Protein AF-M5CCC4-F1 (afdb_monomer)

Mean predicted aligned error: 10.42 Å

Radius of gyration: 25.67 Å; Cα contacts (8 Å, |Δi|>4): 1113; chains: 1; bounding box: 79×63×72 Å

pLDDT: mean 82.7, std 21.83, range [24.52, 98.81]

Sequence (576 aa):
MSAKEIRNKIFSQASGAAEGGNPSATDQGLTIDIPKPVSAPVAPVPLPKTNKPKVEDEAEPEVQADSRSYRQKLLDALGTSYTSVENYRLEQDGRKERHWKRWGPYLAERQWATVREDYSANGDAWANFPHSAARSRAYRWGEDGLGGISDNHQRLCFALALWNGEDPFLKERLFGVTGPEGNHGEDCKELYYYLDSTPTHSYMKFLYKYPQRRFPYEELVRESVSRGRDVPEFEIHHTKALEDDRYWDVFIEYAKDADEPEAMSIRITAYNRGPEPADLHIIPQLWFPNTWSWTLDPPPRPELKLVAPGTVKVTHKDLSTSPFMYCMPSPPPVGPIAEEEAVEVEGNDVSPTMLFTENDTNYERLYNGKNPSPYVKDAFHDHIVPEHRPLIDDDTGTEKRETEILEEKGKSEEEIRKSPVTPTVRAPPRPWDETKGDRSFINPKNEGTKCGAQYIFKAVPPRGGCAVVRLKLTPHTPNEDLAISDEELFDDTVDERRQDADEFYARLSSGSGGVTDDLRAIMRQALAGMMWSKQFYKFIHKEWIEGDPAQPPPPPERKWIRNREWRHLHIADVLS

InterPro domains:
  IPR004888 Glycoside hydrolase family 63 [PTHR10412] (80-572)

Secondary structure (DSSP, 8-state):
--HHHHHHHHH--S-------------------PPPPPSS-SPPPPPP-------------------S-HHHHHHHHHGGG---HHHHHHHHHHHTSS-GGGEES-SBS--TT-GGG---SS--HHHHS-HHHHTTS--SS--B-EEEEEETT-SSEEEEEEE-SSSSS-B-S--EE-TTTSTTSSEE-S-EEEEEE-TTSSEEEEEEEEESSPP-HHHHHHHHHT--TTS----GGGSGGGGGG-EEEEEEEEEE-SS-TT-EEEEEEEEE-SSS-EEEEEEEEEEPPP-SSS-SSPPPPPEEEEEETTEEEEE-TTSSS--EEEEPPBPPPEEEEETTEEEE-----BPPEEEEE-----HHHHHS---SSSS-TTHHHHHH-GGGS--B-TTT-PBPPHHHHHHHHT--HHHHTT-TTS-SSPPP-PPEETTTTEE-SS-TTSEESEEEEEEEEEEEPTTTEEEEEEEEEESS-TTT-GGGT-HHHHHHHHHHHHHHHHHHHHHHHHSSTT--HHHHHHHHHHHHHHHHT-EEEEEEHHHHHH--TTSPPPPTTGGGSTTTT-TT-EEEEEE-

Nearest PDB structures (foldseek):
  1h54-assembly1_B  TM=4.012E-01  e=2.273E-03  Levilactobacillus brevis
  1h54-assembly1_A  TM=3.232E-01  e=2.850E-03  Levilactobacillus brevis
  6gh3-assembly1_B  TM=3.607E-01  e=4.797E-02  Paenibacillus sp. YM1
  6gie-assembly1_A  TM=1.874E-01  e=1.269E+00  Acinetobacter baumannii

Foldseek 3Di:
DDPVVVVCVVDDDDDDDDDDDDDDDDDDPDDPPDPDPDPDPDPPDPADDAPDDDDDDPDDDDPPPPPDDLQVVQCVVCPPNDDQLLVVVVVCCVVVVAVLQQKALQAALDDQLDQQQDQDLASRSRPNGDPLQLLFAFDDWAHHFASKMATFLRQKIKHKWKDQLAELFIRTHWDWHAQQQAQNGTGTQFDKFFQFARPSRQKGKIKGKAFNHYQPRQCQSVVRNPDHNVDDHDHPVVDPRCPQNRTKTWMWMWHAFSPHSQKIKIKIKIWAAHPFFGKMKMKIKMFGRDQQLFAPPGDDAWKWFDPDFQKTWTGDPPDPFGKIKRFDFWHAWWADDDPPDIRDDPDHTQGWDKFAAACHRPCCLPPVDDDPDLGHSNLVRLVPRVVLAFDADPVPRDGDDPVVVCVVVVDDPVVVVPRPNPSPDRRDPADDDPVVRGHRSGDPNRMYRMMITIGIHGRQGYNTIMIMIMMMIHSDDCVRPVLSPDVVVSVVSSVSSVVSRVRVLCVVCVVPPPDDVVNSSVVRSVVSVVSSPWHFGFHDPCCSQQDRPSDDGRNPSSCPYPPVVVNGDGGSGTDD

Organism: Thanatephorus cucumeris (strain AG1-IB / isolate 7/3/14) (NCBI:txid1108050)

Solvent-accessible surface area (backbone atoms only — not comparable to full-atom values): 32409 Å² total; per-residue (Å²): 134,54,74,70,55,55,54,48,75,77,69,74,78,92,85,82,91,86,84,91,84,84,93,78,96,69,93,74,78,92,76,76,82,70,78,74,79,72,75,77,73,76,74,78,76,78,76,76,67,61,93,72,76,85,76,78,83,76,87,72,82,84,74,82,69,76,84,64,51,68,60,52,55,44,32,75,74,42,55,91,77,47,76,45,56,58,58,52,48,50,52,31,33,73,70,64,78,42,63,30,68,38,38,37,34,31,32,30,45,61,58,59,38,31,75,84,57,40,69,39,59,83,61,48,17,50,75,58,30,34,72,85,46,53,57,33,44,52,49,89,46,51,61,57,14,29,90,17,31,17,38,54,80,50,63,47,36,39,25,41,26,37,40,43,87,53,48,99,51,62,49,34,50,64,57,61,36,48,53,92,36,25,50,93,24,66,46,71,53,69,58,66,44,50,60,36,35,41,99,43,44,42,22,32,30,37,36,38,57,44,45,53,45,45,72,61,64,70,55,46,47,54,56,17,58,71,43,51,83,89,52,83,83,61,48,49,88,79,47,77,34,57,51,81,47,25,25,27,51,33,34,41,35,40,15,28,46,94,86,44,60,73,27,36,42,36,42,38,40,39,27,30,47,14,85,54,58,44,51,40,35,46,30,47,33,42,32,38,61,51,71,44,74,38,40,82,75,51,59,87,78,54,42,39,32,63,78,48,90,48,28,31,41,40,44,46,96,88,51,99,57,64,30,32,39,39,45,46,67,15,30,42,39,28,31,40,73,58,92,94,45,65,47,70,49,94,67,67,62,40,57,47,50,79,44,20,19,26,40,36,48,36,29,47,74,75,68,74,49,76,53,97,48,88,29,22,44,39,24,64,40,39,55,70,36,71,88,31,43,71,59,62,36,89,92,73,74,42,75,61,57,71,69,66,55,33,66,77,65,75,57,60,74,71,62,60,78,68,48,95,77,67,74,95,56,59,52,73,91,43,56,76,33,87,90,76,77,46,60,48,41,45,34,92,83,41,42,30,33,23,38,33,39,40,30,73,46,73,56,30,29,31,66,44,2,36,41,55,47,48,34,37,39,22,69,65,50,64,92,78,37,55,52,73,78,33,69,64,58,34,51,49,44,42,54,50,24,49,49,36,43,52,50,46,56,49,56,71,55,64,79,49,85,86,70,49,70,71,57,51,50,53,51,45,26,54,50,7,39,57,50,54,60,21,29,44,44,40,46,47,42,53,52,70,72,68,35,44,77,52,48,81,75,58,44,89,45,41,76,72,38,78,73,64,82,46,70,83,44,72,43,74,42,68,45,115

Structure (mmCIF, N/CA/C/O backbone):
data_AF-M5CCC4-F1
#
_entry.id   AF-M5CCC4-F1
#
loop_
_atom_site.group_PDB
_atom_site.id
_atom_site.type_symbol
_atom_site.label_atom_id
_atom_site.label_alt_id
_atom_site.label_comp_id
_atom_site.label_asym_id
_atom_site.label_entity_id
_atom_site.label_seq_id
_atom_site.pdbx_PDB_ins_code
_atom_site.Cartn_x
_atom_site.Cartn_y
_atom_site.Cartn_z
_atom_site.occupancy
_atom_site.B_iso_or_equiv
_atom_site.auth_seq_id
_atom_site.auth_comp_id
_atom_site.auth_asym_id
_atom_site.auth_atom_id
_atom_site.pdbx_PDB_model_num
ATOM 1 N N . MET A 1 1 ? -17.781 -21.908 -22.233 1.00 45.72 1 MET A N 1
ATOM 2 C CA . MET A 1 1 ? -18.584 -22.268 -21.047 1.00 45.72 1 MET A CA 1
ATOM 3 C C . MET A 1 1 ? -19.625 -21.185 -20.825 1.00 45.72 1 MET A C 1
ATOM 5 O O . MET A 1 1 ? -19.358 -20.032 -21.140 1.00 45.72 1 MET A O 1
ATOM 9 N N . SER A 1 2 ? -20.811 -21.553 -20.357 1.00 33.50 2 SER A N 1
ATOM 10 C CA . SER A 1 2 ? -21.894 -20.644 -19.978 1.00 33.50 2 SER A CA 1
ATOM 11 C C . SER A 1 2 ? -21.617 -20.012 -18.611 1.00 33.50 2 SER A C 1
ATOM 13 O O . SER A 1 2 ? -21.043 -20.655 -17.733 1.00 33.50 2 SER A O 1
ATOM 15 N N . ALA A 1 3 ? -22.114 -18.794 -18.373 1.00 33.09 3 ALA A N 1
ATOM 16 C CA . ALA A 1 3 ? -22.066 -18.154 -17.053 1.00 33.09 3 ALA A CA 1
ATOM 17 C C . ALA A 1 3 ? -22.693 -19.025 -15.939 1.00 33.09 3 ALA A C 1
ATOM 19 O O . ALA A 1 3 ? -22.289 -18.951 -14.778 1.00 33.09 3 ALA A O 1
ATOM 20 N N . LYS A 1 4 ? -23.634 -19.914 -16.295 1.00 30.81 4 LYS A N 1
ATOM 21 C CA . LYS A 1 4 ? -24.244 -20.884 -15.372 1.00 30.81 4 LYS A CA 1
ATOM 22 C C . LYS A 1 4 ? -23.271 -21.993 -14.936 1.00 30.81 4 LYS A C 1
ATOM 24 O O . LYS A 1 4 ? -23.366 -22.476 -13.815 1.00 30.81 4 LYS A O 1
ATOM 29 N N . GLU A 1 5 ? -22.313 -22.360 -15.788 1.00 35.09 5 GLU A N 1
ATOM 30 C CA . GLU A 1 5 ? -21.256 -23.334 -15.470 1.00 35.09 5 GLU A CA 1
ATOM 31 C C . GLU A 1 5 ? -20.186 -22.701 -14.568 1.00 35.09 5 GLU A C 1
ATOM 33 O O . GLU A 1 5 ? -19.764 -23.321 -13.595 1.00 35.09 5 GLU A O 1
ATOM 38 N N . ILE A 1 6 ? -19.823 -21.438 -14.835 1.00 40.62 6 ILE A N 1
ATOM 39 C CA . ILE A 1 6 ? -18.903 -20.645 -13.998 1.00 40.62 6 ILE A CA 1
ATOM 40 C C . ILE A 1 6 ? -19.472 -20.503 -12.579 1.00 40.62 6 ILE A C 1
ATOM 42 O O . ILE A 1 6 ? -18.803 -20.856 -11.609 1.00 40.62 6 ILE A O 1
ATOM 46 N N . ARG A 1 7 ? -20.739 -20.081 -12.450 1.00 34.78 7 ARG A N 1
ATOM 47 C CA . ARG A 1 7 ? -21.428 -19.970 -11.153 1.00 34.78 7 ARG A CA 1
ATOM 48 C C . ARG A 1 7 ? -21.441 -21.293 -10.382 1.00 34.78 7 ARG A C 1
ATOM 50 O O . ARG A 1 7 ? -21.191 -21.288 -9.180 1.00 34.78 7 ARG A O 1
ATOM 57 N N . ASN A 1 8 ? -21.715 -22.414 -11.049 1.00 36.81 8 ASN A N 1
ATOM 58 C CA . ASN A 1 8 ? -21.735 -23.718 -10.386 1.00 36.81 8 ASN A CA 1
ATOM 59 C C . ASN A 1 8 ? -20.338 -24.130 -9.890 1.00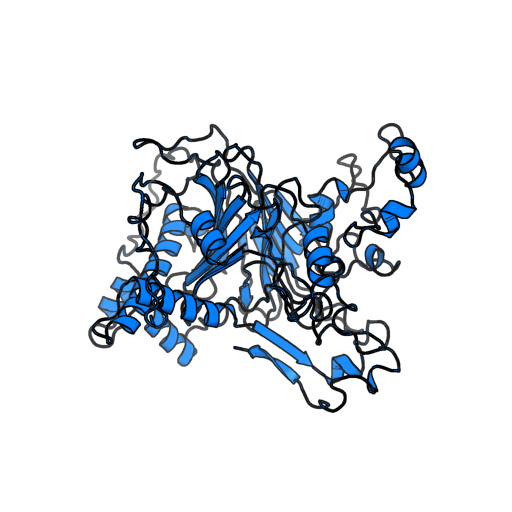 36.81 8 ASN A C 1
ATOM 61 O O . ASN A 1 8 ? -20.233 -24.641 -8.780 1.00 36.81 8 ASN A O 1
ATOM 65 N N . LYS A 1 9 ? -19.273 -23.841 -10.653 1.00 41.69 9 LYS A N 1
ATOM 66 C CA . LYS A 1 9 ? -17.882 -24.120 -10.250 1.00 41.69 9 LYS A CA 1
ATOM 67 C C . LYS A 1 9 ? -17.441 -23.379 -8.980 1.00 41.69 9 LYS A C 1
ATOM 69 O O . LYS A 1 9 ? -16.581 -23.888 -8.274 1.00 41.69 9 LYS A O 1
ATOM 74 N N . ILE A 1 10 ? -18.007 -22.202 -8.702 1.00 40.59 10 ILE A N 1
ATOM 75 C CA . ILE A 1 10 ? -17.626 -21.352 -7.557 1.00 40.59 10 ILE A CA 1
ATOM 76 C C . ILE A 1 10 ? -18.374 -21.742 -6.264 1.00 40.59 10 ILE A C 1
ATOM 78 O O . ILE A 1 10 ? -17.899 -21.440 -5.174 1.00 40.59 10 ILE A O 1
ATOM 82 N N . PHE A 1 11 ? -19.528 -22.421 -6.353 1.00 40.38 11 PHE A N 1
ATOM 83 C CA . PHE A 1 11 ? -20.455 -22.570 -5.215 1.00 40.38 11 PHE A CA 1
ATOM 84 C C . PHE A 1 11 ? -20.972 -23.998 -4.930 1.00 40.38 11 PHE A C 1
ATOM 86 O O . PHE A 1 11 ? -21.900 -24.147 -4.135 1.00 40.38 11 PHE A O 1
ATOM 93 N N . SER A 1 12 ? -20.430 -25.061 -5.541 1.00 31.94 12 SER A N 1
ATOM 94 C CA . SER A 1 12 ? -20.968 -26.425 -5.359 1.00 31.94 12 SER A CA 1
ATOM 95 C C . SER A 1 12 ? -20.200 -27.311 -4.362 1.00 31.94 12 SER A C 1
ATOM 97 O O . SER A 1 12 ? -19.210 -27.945 -4.727 1.00 31.94 12 SER A O 1
ATOM 99 N N . GLN A 1 13 ? -20.765 -27.505 -3.167 1.00 29.27 13 GLN A N 1
ATOM 100 C CA . GLN A 1 13 ? -20.741 -28.802 -2.473 1.00 29.27 13 GLN A CA 1
ATOM 101 C C . GLN A 1 13 ? -22.123 -29.121 -1.867 1.00 29.27 13 GLN A C 1
ATOM 103 O O . GLN A 1 13 ? -22.907 -28.223 -1.579 1.00 29.27 13 GLN A O 1
ATOM 108 N N . ALA A 1 14 ? -22.398 -30.418 -1.684 1.00 30.55 14 ALA A N 1
ATOM 109 C CA . ALA A 1 14 ? -23.524 -30.996 -0.935 1.00 30.55 14 ALA A CA 1
ATOM 110 C C . ALA A 1 14 ? -24.977 -30.679 -1.388 1.00 30.55 14 ALA A C 1
ATOM 112 O O . ALA A 1 14 ? -25.720 -29.953 -0.733 1.00 30.55 14 ALA A O 1
ATOM 113 N N . SER A 1 15 ? -25.458 -31.373 -2.425 1.00 28.48 15 SER A N 1
ATOM 114 C CA . SER A 1 15 ? -26.795 -32.019 -2.426 1.00 28.48 15 SER A CA 1
ATOM 115 C C . SER A 1 15 ? -26.917 -33.022 -3.587 1.00 28.48 15 SER A C 1
ATOM 117 O O . SER A 1 15 ? -26.158 -32.947 -4.552 1.00 28.48 15 SER A O 1
ATOM 119 N N . GLY A 1 16 ? -27.798 -34.023 -3.460 1.00 26.38 16 GLY A N 1
ATOM 120 C CA . GLY A 1 16 ? -27.824 -35.204 -4.335 1.00 26.38 16 GLY A CA 1
ATOM 121 C C . GLY A 1 16 ? -29.080 -35.367 -5.204 1.00 26.38 16 GLY A C 1
ATOM 122 O O . GLY A 1 16 ? -30.172 -34.986 -4.804 1.00 26.38 16 GLY A O 1
ATOM 123 N N . ALA A 1 17 ? -28.868 -35.983 -6.372 1.00 28.44 17 ALA A N 1
ATOM 124 C CA . ALA A 1 17 ? -29.788 -36.730 -7.245 1.00 28.44 17 ALA A CA 1
ATOM 125 C C . ALA A 1 17 ? -31.311 -36.429 -7.246 1.00 28.44 17 ALA A C 1
ATOM 127 O O . ALA A 1 17 ? -32.045 -36.855 -6.357 1.00 28.44 17 ALA A O 1
ATOM 128 N N . ALA A 1 18 ? -31.799 -35.911 -8.382 1.00 27.50 18 ALA A N 1
ATOM 129 C CA . ALA A 1 18 ? -33.103 -36.251 -8.974 1.00 27.50 18 ALA A CA 1
ATOM 130 C C . ALA A 1 18 ? -33.078 -35.989 -10.500 1.00 27.50 18 ALA A C 1
ATOM 132 O O . ALA A 1 18 ? -32.354 -35.104 -10.955 1.00 27.50 18 ALA A O 1
ATOM 133 N N . GLU A 1 19 ? -33.854 -36.740 -11.290 1.00 27.03 19 GLU A N 1
ATOM 134 C CA . GLU A 1 19 ? -33.935 -36.607 -12.758 1.00 27.03 19 GLU A CA 1
ATOM 135 C C . GLU A 1 19 ? -35.259 -35.976 -13.236 1.00 27.03 19 GLU A C 1
ATOM 137 O O . GLU A 1 19 ? -36.308 -36.185 -12.631 1.00 27.03 19 GLU A O 1
ATOM 142 N N . GLY A 1 20 ? -35.224 -35.332 -14.414 1.00 25.98 20 GLY A N 1
ATOM 143 C CA . GLY A 1 20 ? -36.376 -35.240 -15.327 1.00 25.98 20 GLY A CA 1
ATOM 144 C C . GLY A 1 20 ? -37.153 -33.912 -15.379 1.00 25.98 20 GLY A C 1
ATOM 145 O O . GLY A 1 20 ? -37.592 -33.381 -14.365 1.00 25.98 20 GLY A O 1
ATOM 146 N N . GLY A 1 21 ? -37.404 -33.414 -16.599 1.00 24.52 21 GLY A N 1
ATOM 147 C CA . GLY A 1 21 ? -38.331 -32.300 -16.866 1.00 24.52 21 GLY A CA 1
ATOM 148 C C . GLY A 1 21 ? -38.047 -31.551 -18.177 1.00 24.52 21 GLY A C 1
ATOM 149 O O . GLY A 1 21 ? -36.939 -31.066 -18.384 1.00 24.52 21 GLY A O 1
ATOM 150 N N . ASN A 1 22 ? -39.043 -31.440 -19.065 1.00 26.73 22 ASN A N 1
ATOM 151 C CA . ASN A 1 22 ? -38.939 -30.667 -20.316 1.00 26.73 22 ASN A CA 1
ATOM 152 C C . ASN A 1 22 ? -39.128 -29.150 -20.082 1.00 26.73 22 ASN A C 1
ATOM 154 O O . ASN A 1 22 ? -39.867 -28.768 -19.174 1.00 26.73 22 ASN A O 1
ATOM 158 N N . PRO A 1 23 ? -38.542 -28.277 -20.925 1.00 30.55 23 PRO A N 1
ATOM 159 C CA . PRO A 1 23 ? -38.697 -26.830 -20.805 1.00 30.55 23 PRO A CA 1
ATOM 160 C C . PRO A 1 23 ? -40.019 -26.323 -21.407 1.00 30.55 23 PRO A C 1
ATOM 162 O O . PRO A 1 23 ? -40.357 -26.639 -22.547 1.00 30.55 23 PRO A O 1
ATOM 165 N N . SER A 1 24 ? -40.716 -25.445 -20.683 1.00 27.78 24 SER A N 1
ATOM 166 C CA . SER A 1 24 ? -41.757 -24.564 -21.230 1.00 27.78 24 SER A CA 1
ATOM 167 C C . SER A 1 24 ? -41.263 -23.118 -21.221 1.00 27.78 24 SER A C 1
ATOM 169 O O . SER A 1 24 ? -40.874 -22.610 -20.171 1.00 27.78 24 SER A O 1
ATOM 171 N N . ALA A 1 25 ? -41.285 -22.445 -22.371 1.00 38.84 25 ALA A N 1
ATOM 172 C CA . ALA A 1 25 ? -40.848 -21.057 -22.473 1.00 38.84 25 ALA A CA 1
ATOM 173 C C . ALA A 1 25 ? -41.934 -20.089 -21.972 1.00 38.84 25 ALA A C 1
ATOM 175 O O . ALA A 1 25 ? -42.932 -19.859 -22.654 1.00 38.84 25 ALA A O 1
ATOM 176 N N . THR A 1 26 ? -41.709 -19.489 -20.804 1.00 30.98 26 THR A N 1
ATOM 177 C CA . THR A 1 26 ? -42.433 -18.305 -20.316 1.00 30.98 26 THR A CA 1
ATOM 178 C C . THR A 1 26 ? -41.445 -17.326 -19.705 1.00 30.98 26 THR A C 1
ATOM 180 O O . THR A 1 26 ? -40.510 -17.740 -19.024 1.00 30.98 26 THR A O 1
ATOM 183 N N . ASP A 1 27 ? -41.671 -16.043 -19.969 1.00 39.44 27 ASP A N 1
ATOM 184 C CA . ASP A 1 27 ? -40.801 -14.932 -19.593 1.00 39.44 27 ASP A CA 1
ATOM 185 C C . ASP A 1 27 ? -40.527 -14.886 -18.076 1.00 39.44 27 ASP A C 1
ATOM 187 O O . ASP A 1 27 ? -41.453 -14.934 -17.262 1.00 39.44 27 ASP A O 1
ATOM 191 N N . GLN A 1 28 ? -39.250 -14.808 -17.700 1.00 30.41 28 GLN A N 1
ATOM 192 C CA . GLN A 1 28 ? -38.795 -14.631 -16.321 1.00 30.41 28 GLN A CA 1
ATOM 193 C C . GLN A 1 28 ? -37.829 -13.448 -16.286 1.00 30.41 28 GLN A C 1
ATOM 195 O O . GLN A 1 28 ? -36.690 -13.542 -16.746 1.00 30.41 28 GLN A O 1
ATOM 200 N N . GLY A 1 29 ? -38.295 -12.330 -15.720 1.00 30.00 29 GLY A N 1
ATOM 201 C CA . GLY A 1 29 ? -37.449 -11.174 -15.435 1.00 30.00 29 GLY A CA 1
ATOM 202 C C . GLY A 1 29 ? -36.281 -11.548 -14.517 1.00 30.00 29 GLY A C 1
ATOM 203 O O . GLY A 1 29 ? -36.364 -12.524 -13.778 1.00 30.00 29 GLY A O 1
ATOM 204 N N . LEU A 1 30 ? -35.197 -10.768 -14.578 1.00 27.64 30 LEU A N 1
ATOM 205 C CA . LEU A 1 30 ? -33.880 -11.063 -13.992 1.00 27.64 30 LEU A CA 1
ATOM 206 C C . LEU A 1 30 ? -33.884 -11.269 -12.458 1.00 27.64 30 LEU A C 1
ATOM 208 O O . LEU A 1 30 ? -33.430 -10.414 -11.697 1.00 27.64 30 LEU A O 1
ATOM 212 N N . THR A 1 31 ? -34.334 -12.434 -11.993 1.00 26.39 31 THR A N 1
ATOM 213 C CA . THR A 1 31 ? -34.150 -12.903 -10.616 1.00 26.39 31 THR A CA 1
ATOM 214 C C . THR A 1 31 ? -32.709 -13.347 -10.416 1.00 26.39 31 THR A C 1
ATOM 216 O O . THR A 1 31 ? -32.328 -14.477 -10.725 1.00 26.39 31 THR A O 1
ATOM 219 N N . ILE A 1 32 ? -31.898 -12.438 -9.878 1.00 30.06 32 ILE A N 1
ATOM 220 C CA . ILE A 1 32 ? -30.585 -12.771 -9.334 1.00 30.06 32 ILE A CA 1
ATOM 221 C C . ILE A 1 32 ? -30.818 -13.559 -8.041 1.00 30.06 32 ILE A C 1
ATOM 223 O O . ILE A 1 32 ? -30.995 -12.973 -6.976 1.00 30.06 32 ILE A O 1
ATOM 227 N N . ASP A 1 33 ? -30.810 -14.891 -8.131 1.00 27.03 33 ASP A N 1
ATOM 228 C CA . ASP A 1 33 ? -30.639 -15.753 -6.958 1.00 27.03 33 ASP A CA 1
ATOM 229 C C . ASP A 1 33 ? -29.276 -15.430 -6.335 1.00 27.03 33 ASP A C 1
ATOM 231 O O . ASP A 1 33 ? -28.245 -15.943 -6.779 1.00 27.03 33 ASP A O 1
ATOM 235 N N . ILE A 1 34 ? -29.244 -14.565 -5.327 1.00 33.59 34 ILE A N 1
ATOM 236 C CA . ILE A 1 34 ? -28.080 -14.418 -4.455 1.00 33.59 34 ILE A CA 1
ATOM 237 C C . ILE A 1 34 ? -28.033 -15.695 -3.601 1.00 33.59 34 ILE A C 1
ATOM 239 O O . ILE A 1 34 ? -29.058 -16.053 -3.013 1.00 33.59 34 ILE A O 1
AT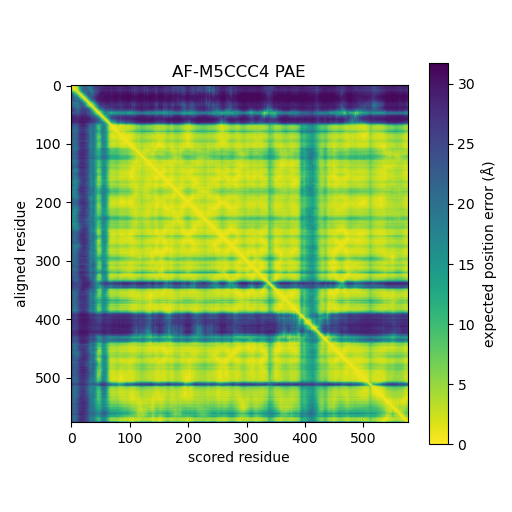OM 243 N N . PRO A 1 35 ? -26.907 -16.435 -3.543 1.00 30.81 35 PRO A N 1
ATOM 244 C CA . PRO A 1 35 ? -26.782 -17.536 -2.599 1.00 30.81 35 PRO A CA 1
ATOM 245 C C . PRO A 1 35 ? -27.061 -17.003 -1.194 1.00 30.81 35 PRO A C 1
ATOM 247 O O . PRO A 1 35 ? -26.432 -16.027 -0.787 1.00 30.81 35 PRO A O 1
ATOM 250 N N . LYS A 1 36 ? -27.989 -17.631 -0.458 1.00 27.52 36 LYS A N 1
ATOM 251 C CA . LYS A 1 36 ? -28.157 -17.332 0.971 1.00 27.52 36 LYS A CA 1
ATOM 252 C C . LYS A 1 36 ? -26.778 -17.401 1.631 1.00 27.52 36 LYS A C 1
ATOM 254 O O . LYS A 1 36 ? -26.034 -18.326 1.282 1.00 27.52 36 LYS A O 1
ATOM 259 N N . PRO A 1 37 ? -26.435 -16.476 2.544 1.00 27.34 37 PRO A N 1
ATOM 260 C CA . PRO A 1 37 ? -25.126 -16.473 3.172 1.00 27.34 37 PRO A CA 1
ATOM 261 C C . PRO A 1 37 ? -24.851 -17.865 3.735 1.00 27.34 37 PRO A C 1
ATOM 263 O O . PRO A 1 37 ? -25.686 -18.433 4.448 1.00 27.34 37 PRO A O 1
ATOM 266 N N . VAL A 1 38 ? -23.700 -18.429 3.354 1.00 28.62 38 VAL A N 1
ATOM 267 C CA . VAL A 1 38 ? -23.205 -19.672 3.952 1.00 28.62 38 VAL A CA 1
ATOM 268 C C . VAL A 1 38 ? -23.232 -19.468 5.464 1.00 28.62 38 VAL A C 1
ATOM 270 O O . VAL A 1 38 ? -22.914 -18.374 5.936 1.00 28.62 38 VAL A O 1
ATOM 273 N N . SER A 1 39 ? -23.689 -20.491 6.192 1.00 27.22 39 SER A N 1
ATOM 274 C CA . SER A 1 39 ? -23.879 -20.461 7.647 1.00 27.22 39 SER A CA 1
ATOM 275 C C . SER A 1 39 ? -22.757 -19.693 8.338 1.00 27.22 39 SER A C 1
ATOM 277 O O . SER A 1 39 ? -21.598 -19.925 7.993 1.00 27.22 39 SER A O 1
ATOM 279 N N . ALA A 1 40 ? -23.140 -18.806 9.270 1.00 25.98 40 ALA A N 1
ATOM 280 C CA . ALA A 1 40 ? -22.284 -17.819 9.934 1.00 25.98 40 ALA A CA 1
ATOM 281 C C . ALA A 1 40 ? -20.837 -18.309 10.108 1.00 25.98 40 ALA A C 1
ATOM 283 O O . ALA A 1 40 ? -20.657 -19.458 10.525 1.00 25.98 40 ALA A O 1
ATOM 284 N N . PRO A 1 41 ? -19.833 -17.471 9.775 1.00 27.72 41 PRO A N 1
ATOM 285 C CA . PRO A 1 41 ? -18.450 -17.911 9.644 1.00 27.72 41 PRO A CA 1
ATOM 286 C C . PRO A 1 41 ? -18.033 -18.729 10.861 1.00 27.72 41 PRO A C 1
ATOM 288 O O . PRO A 1 41 ? -18.290 -18.314 11.994 1.00 27.72 41 PRO A O 1
ATOM 291 N N . VAL A 1 42 ? -17.390 -19.877 10.602 1.00 30.34 42 VAL A N 1
ATOM 292 C CA . VAL A 1 42 ? -16.684 -20.653 11.632 1.00 30.34 42 VAL A CA 1
ATOM 293 C C . VAL A 1 42 ? -15.923 -19.652 12.488 1.00 30.34 42 VAL A C 1
ATOM 295 O O . VAL A 1 42 ? -15.228 -18.801 11.923 1.00 30.34 42 VAL A O 1
ATOM 298 N N . ALA A 1 43 ? -16.161 -19.697 13.805 1.00 28.28 43 ALA A N 1
ATOM 299 C CA . ALA A 1 43 ? -15.773 -18.631 14.723 1.00 28.28 43 ALA A CA 1
ATOM 300 C C . ALA A 1 43 ? -14.325 -18.203 14.440 1.00 28.28 43 ALA A C 1
ATOM 302 O O . ALA A 1 43 ? -13.478 -19.086 14.265 1.00 28.28 43 ALA A O 1
ATOM 303 N N . PRO A 1 44 ? -14.055 -16.887 14.302 1.00 38.09 44 PRO A N 1
ATOM 304 C CA .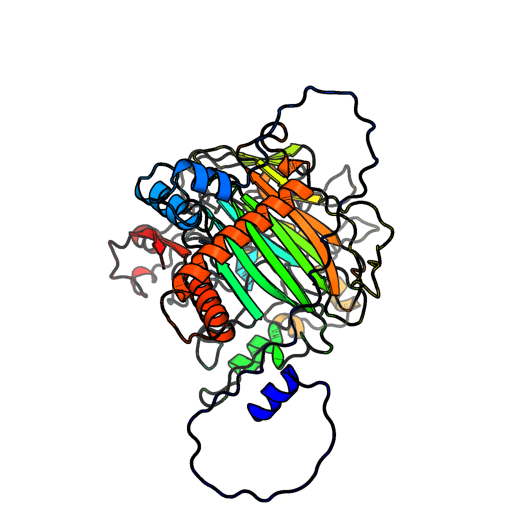 PRO A 1 44 ? -12.770 -16.410 13.811 1.00 38.09 44 PRO A CA 1
ATOM 305 C C . PRO A 1 44 ? -11.662 -17.029 14.653 1.00 38.09 44 PRO A C 1
ATOM 307 O O . PRO A 1 44 ? -11.693 -16.922 15.878 1.00 38.09 44 PRO A O 1
ATOM 310 N N . VAL A 1 45 ? -10.732 -17.715 13.981 1.00 49.22 45 VAL A N 1
ATOM 311 C CA . VAL A 1 45 ? -9.614 -18.398 14.639 1.00 49.22 45 VAL A CA 1
ATOM 312 C C . VAL A 1 45 ? -8.933 -17.377 15.553 1.00 49.22 45 VAL A C 1
ATOM 314 O O . VAL A 1 45 ? -8.536 -16.329 15.031 1.00 49.22 45 VAL A O 1
ATOM 317 N N . PRO A 1 46 ? -8.833 -17.621 16.879 1.00 51.56 46 PRO A N 1
ATOM 318 C CA . PRO A 1 46 ? -8.147 -16.712 17.779 1.00 51.56 46 PRO A CA 1
ATOM 319 C C . PRO A 1 46 ? -6.765 -16.431 17.213 1.00 51.56 46 PRO A C 1
ATOM 321 O O . PRO A 1 46 ? -6.028 -17.356 16.865 1.00 51.56 46 PRO A O 1
ATOM 324 N N . LEU A 1 47 ? -6.459 -15.148 17.036 1.00 66.94 47 LEU A N 1
ATOM 325 C CA . LEU A 1 47 ? -5.205 -14.753 16.420 1.00 66.94 47 LEU A CA 1
ATOM 326 C C . LEU A 1 47 ? -4.064 -15.286 17.296 1.00 66.94 47 LEU A C 1
ATOM 328 O O . LEU A 1 47 ? -4.117 -15.098 18.516 1.00 66.94 47 LEU A O 1
ATOM 332 N N . PRO A 1 48 ? -3.046 -15.943 16.715 1.00 64.38 48 PRO A N 1
ATOM 333 C CA . PRO A 1 48 ? -1.913 -16.416 17.492 1.00 64.38 48 PRO A CA 1
ATOM 334 C C . PRO A 1 48 ? -1.240 -15.256 18.247 1.00 64.38 48 PRO A C 1
ATOM 336 O O . PRO A 1 48 ? -1.279 -14.093 17.816 1.00 64.38 48 PRO A O 1
ATOM 339 N N . LYS A 1 49 ? -0.630 -15.590 19.385 1.00 70.12 49 LYS A N 1
ATOM 340 C CA . LYS A 1 49 ? 0.074 -14.675 20.298 1.00 70.12 49 LYS A CA 1
ATOM 341 C C . LYS A 1 49 ? 1.490 -15.193 20.545 1.00 70.12 49 LYS A C 1
ATOM 343 O O . LYS A 1 49 ? 1.708 -16.402 20.463 1.00 70.12 49 LYS A O 1
ATOM 348 N N . THR A 1 50 ? 2.446 -14.303 20.809 1.00 63.66 50 THR A N 1
ATOM 349 C CA . THR A 1 50 ? 3.839 -14.712 21.074 1.00 63.66 50 THR A CA 1
ATOM 350 C C . THR A 1 50 ? 3.970 -15.499 22.378 1.00 63.66 50 THR A C 1
ATOM 352 O O . THR A 1 50 ? 3.213 -15.298 23.334 1.00 63.66 50 THR A O 1
ATOM 355 N N . ASN A 1 51 ? 4.954 -16.400 22.440 1.00 50.38 51 ASN A N 1
ATOM 356 C CA . ASN A 1 51 ? 5.154 -17.300 23.582 1.00 50.38 51 ASN A CA 1
ATOM 357 C C . ASN A 1 51 ? 5.910 -16.604 24.736 1.00 50.38 51 ASN A C 1
ATOM 359 O O . ASN A 1 51 ? 7.028 -16.970 25.111 1.00 50.38 51 ASN A O 1
ATOM 363 N N . LYS A 1 52 ? 5.301 -15.556 25.308 1.00 42.03 52 LYS A N 1
ATOM 364 C CA . LYS A 1 52 ? 5.860 -14.816 26.449 1.00 42.03 52 LYS A CA 1
ATOM 365 C C . LYS A 1 52 ? 5.890 -15.701 27.707 1.00 42.03 52 LYS A C 1
ATOM 367 O O . LYS A 1 52 ? 4.835 -16.183 28.129 1.00 42.03 52 LYS A O 1
ATOM 372 N N . PRO A 1 53 ? 7.044 -15.875 28.381 1.00 30.97 53 PRO A N 1
ATOM 373 C CA . PRO A 1 53 ? 7.054 -16.454 29.719 1.00 30.97 53 PRO A CA 1
ATOM 374 C C . PRO A 1 53 ? 6.305 -15.523 30.678 1.00 30.97 53 PRO A C 1
ATOM 376 O O . PRO A 1 53 ? 6.415 -14.300 30.576 1.00 30.97 53 PRO A O 1
ATOM 379 N N . LYS A 1 54 ? 5.578 -16.092 31.647 1.00 30.20 54 LYS A N 1
ATOM 380 C CA . LYS A 1 54 ? 5.024 -15.306 32.754 1.00 30.20 54 LYS A CA 1
ATOM 381 C C . LYS A 1 54 ? 6.172 -14.694 33.554 1.00 30.20 54 LYS A C 1
ATOM 383 O O . LYS A 1 54 ? 6.875 -15.408 34.265 1.00 30.20 54 LYS A O 1
ATOM 388 N N . VAL A 1 55 ? 6.342 -13.383 33.430 1.00 31.88 55 VAL A N 1
ATOM 389 C CA . VAL A 1 55 ? 7.077 -12.588 34.412 1.00 31.88 55 VAL A CA 1
ATOM 390 C C . VAL A 1 55 ? 6.219 -12.573 35.677 1.00 31.88 55 VAL A C 1
ATOM 392 O O . VAL A 1 55 ? 5.026 -12.298 35.599 1.00 31.88 55 VAL A O 1
ATOM 395 N N . GLU A 1 56 ? 6.795 -12.941 36.820 1.00 35.31 56 GLU A N 1
ATOM 396 C CA . GLU A 1 56 ? 6.124 -12.783 38.113 1.00 35.31 56 GLU A CA 1
ATOM 397 C C . GLU A 1 56 ? 6.191 -11.300 38.508 1.00 35.31 56 GLU A C 1
ATOM 399 O O . GLU A 1 56 ? 7.266 -10.703 38.455 1.00 35.31 56 GLU A O 1
ATOM 404 N N . ASP A 1 57 ? 5.050 -10.697 38.854 1.00 37.28 57 ASP A N 1
ATOM 405 C CA . ASP A 1 57 ? 4.937 -9.247 39.042 1.00 37.28 57 ASP A CA 1
ATOM 406 C C . ASP A 1 57 ? 5.793 -8.724 40.214 1.00 37.28 57 ASP A C 1
ATOM 408 O O . ASP A 1 57 ? 5.460 -8.921 41.388 1.00 37.28 57 ASP A O 1
ATOM 412 N N . GLU A 1 58 ? 6.845 -7.952 39.915 1.00 37.97 58 GLU A N 1
ATOM 413 C CA . GLU A 1 58 ? 7.303 -6.917 40.847 1.00 37.97 58 GLU A CA 1
ATOM 414 C C . GLU A 1 58 ? 6.353 -5.717 40.723 1.00 37.97 58 GLU A C 1
ATOM 416 O O . GLU A 1 58 ? 6.176 -5.152 39.646 1.00 37.97 58 GLU A O 1
ATOM 421 N N . ALA A 1 59 ? 5.691 -5.362 41.827 1.00 42.66 59 ALA A N 1
ATOM 422 C CA . ALA A 1 59 ? 4.537 -4.466 41.814 1.00 42.66 59 ALA A CA 1
ATOM 423 C C . ALA A 1 59 ? 4.897 -2.991 41.534 1.00 42.66 59 ALA A C 1
ATOM 425 O O . ALA A 1 59 ? 5.082 -2.189 42.457 1.00 42.66 59 ALA A O 1
ATOM 426 N N . GLU A 1 60 ? 4.928 -2.617 40.255 1.00 39.41 60 GLU A N 1
ATOM 427 C CA . GLU A 1 60 ? 4.787 -1.224 39.822 1.00 39.41 60 GLU A CA 1
ATOM 428 C C . GLU A 1 60 ? 3.374 -0.684 40.153 1.00 39.41 60 GLU A C 1
ATOM 430 O O . GLU A 1 60 ? 2.419 -1.455 40.287 1.00 39.41 60 GLU A O 1
ATOM 435 N N . PRO A 1 61 ? 3.209 0.635 40.377 1.00 37.69 61 PRO A N 1
ATOM 436 C CA . PRO A 1 61 ? 1.967 1.177 40.924 1.00 37.69 61 PRO A CA 1
ATOM 437 C C . PRO A 1 61 ? 0.799 1.105 39.932 1.00 37.69 61 PRO A C 1
ATOM 439 O O . PRO A 1 61 ? 0.896 1.627 38.823 1.00 37.69 61 PRO A O 1
ATOM 442 N N . GLU A 1 62 ? -0.342 0.563 40.379 1.00 38.75 62 GLU A N 1
ATOM 443 C CA . GLU A 1 62 ? -1.607 0.563 39.630 1.00 38.75 62 GLU A CA 1
ATOM 444 C C . GLU A 1 62 ? -2.025 1.987 39.215 1.00 38.75 62 GLU A C 1
ATOM 446 O O . GLU A 1 62 ? -2.701 2.715 39.951 1.00 38.75 62 GLU A O 1
ATOM 451 N N . VAL A 1 63 ? -1.703 2.372 37.981 1.00 40.41 63 VAL A N 1
ATOM 452 C CA . VAL A 1 63 ? -2.472 3.396 37.280 1.00 40.41 63 VAL A CA 1
ATOM 453 C C . VAL A 1 63 ? -3.815 2.756 36.954 1.00 40.41 63 VAL A C 1
ATOM 455 O O . VAL A 1 63 ? -3.907 1.939 36.041 1.00 40.41 63 VAL A O 1
ATOM 458 N N . GLN A 1 64 ? -4.857 3.106 37.713 1.00 39.84 64 GLN A N 1
ATOM 459 C CA . GLN A 1 64 ? -6.225 2.650 37.456 1.00 39.84 64 GLN A CA 1
ATOM 460 C C . GLN A 1 64 ? -6.741 3.244 36.139 1.00 39.84 64 GLN A C 1
ATOM 462 O O . GLN A 1 64 ? -7.429 4.267 36.112 1.00 39.84 64 GLN A O 1
ATOM 467 N N . ALA A 1 65 ? -6.364 2.601 35.035 1.00 55.56 65 ALA A N 1
ATOM 468 C CA . ALA A 1 65 ? -6.840 2.913 33.705 1.00 55.56 65 ALA A CA 1
ATOM 469 C C . ALA A 1 65 ? -8.361 2.730 33.660 1.00 55.56 65 ALA A C 1
ATOM 471 O O . ALA A 1 65 ? -8.900 1.695 34.051 1.00 55.56 65 ALA A O 1
ATOM 472 N N . ASP A 1 66 ? -9.060 3.758 33.186 1.00 66.31 66 ASP A N 1
ATOM 473 C CA . ASP A 1 66 ? -10.510 3.738 33.033 1.00 66.31 66 ASP A CA 1
ATOM 474 C C . ASP A 1 66 ? -10.902 2.685 31.987 1.00 66.31 66 ASP A C 1
ATOM 476 O O . ASP A 1 66 ? -10.793 2.931 30.784 1.00 66.31 66 ASP A O 1
ATOM 480 N N . SER A 1 67 ? -11.350 1.516 32.449 1.00 73.00 67 SER A N 1
ATOM 481 C CA . SER A 1 67 ? -11.645 0.328 31.635 1.00 73.00 67 SER A CA 1
ATOM 482 C C . SER A 1 67 ? -12.895 0.450 30.754 1.00 73.00 67 SER A C 1
ATOM 484 O O . SER A 1 67 ? -13.246 -0.482 30.033 1.00 73.00 67 SER A O 1
ATOM 486 N N . ARG A 1 68 ? -13.574 1.604 30.764 1.00 83.62 68 ARG A N 1
ATOM 487 C CA . ARG A 1 68 ? -14.627 1.917 29.793 1.00 83.62 68 ARG A CA 1
ATOM 488 C C . ARG A 1 68 ? -14.035 2.037 28.385 1.00 83.62 68 ARG A C 1
ATOM 490 O O . ARG A 1 68 ? -13.076 2.782 28.174 1.00 83.62 68 ARG A O 1
ATOM 497 N N . SER A 1 69 ? -14.662 1.390 27.404 1.00 88.38 69 SER A N 1
ATOM 498 C CA . SER A 1 69 ? -14.356 1.592 25.980 1.00 88.38 69 SER A CA 1
ATOM 499 C C . SER A 1 69 ? -14.479 3.064 25.581 1.00 88.38 69 SER A C 1
ATOM 501 O O . SER A 1 69 ? -15.221 3.837 26.205 1.00 88.38 69 SER A O 1
ATOM 503 N N . TYR A 1 70 ? -13.793 3.479 24.513 1.00 91.00 70 TYR A N 1
ATOM 504 C CA . TYR A 1 70 ? -13.871 4.874 24.050 1.00 91.00 70 TYR A CA 1
ATOM 505 C C . TYR A 1 70 ? -15.308 5.283 23.684 1.00 91.00 70 TYR A C 1
ATOM 507 O O . TYR A 1 70 ? -15.761 6.385 23.998 1.00 91.00 70 TYR A O 1
ATOM 515 N N . ARG A 1 71 ? -16.068 4.334 23.129 1.00 92.88 71 ARG A N 1
ATOM 516 C CA . ARG A 1 71 ? -17.508 4.441 22.885 1.00 92.88 71 ARG A CA 1
ATOM 517 C C . ARG A 1 71 ? -18.305 4.762 24.153 1.00 92.88 71 ARG A C 1
ATOM 519 O O . ARG A 1 71 ? -19.126 5.674 24.126 1.00 92.88 71 ARG A O 1
ATOM 526 N N . GLN A 1 72 ? -18.050 4.073 25.269 1.00 92.44 72 GLN A N 1
ATOM 527 C CA . GLN A 1 72 ? -18.728 4.367 26.536 1.00 92.44 72 GLN A CA 1
ATOM 528 C C . GLN A 1 72 ? -18.313 5.736 27.099 1.00 92.44 72 GLN A C 1
ATOM 530 O O . GLN A 1 72 ? -19.170 6.497 27.540 1.00 92.44 72 GLN A O 1
ATOM 535 N N . LYS A 1 73 ? -17.026 6.097 27.010 1.00 93.75 73 LYS A N 1
ATOM 536 C CA . LYS A 1 73 ? -16.522 7.422 27.420 1.00 93.75 73 LYS A CA 1
ATOM 537 C C . LYS A 1 73 ? -17.202 8.566 26.650 1.00 93.75 73 LYS A C 1
ATOM 539 O O . LYS A 1 73 ? -17.555 9.575 27.257 1.00 93.75 73 LYS A O 1
ATOM 544 N N . LEU A 1 74 ? -17.446 8.404 25.344 1.00 94.31 74 LEU A N 1
ATOM 545 C CA . LEU A 1 74 ? -18.200 9.377 24.540 1.00 94.31 74 LEU A CA 1
ATOM 546 C C . LEU A 1 74 ? -19.701 9.394 24.859 1.00 94.31 74 LEU A C 1
ATOM 548 O O . LEU A 1 74 ? -20.277 10.479 24.949 1.00 94.31 74 LEU A O 1
ATOM 552 N N . LEU A 1 75 ? -20.329 8.232 25.069 1.00 93.94 75 LEU A N 1
ATOM 553 C CA . LEU A 1 75 ? -21.731 8.138 25.497 1.00 93.94 75 LEU A CA 1
ATOM 554 C C . LEU A 1 75 ? -21.964 8.870 26.828 1.00 93.94 75 LEU A C 1
ATOM 556 O O . LEU A 1 75 ? -22.908 9.652 26.935 1.00 93.94 75 LEU A O 1
ATOM 560 N N . ASP A 1 76 ? -21.076 8.674 27.805 1.00 94.12 76 ASP A N 1
ATOM 561 C CA . ASP A 1 76 ? -21.147 9.320 29.120 1.00 94.12 76 ASP A CA 1
ATOM 562 C C . ASP A 1 76 ? -20.916 10.843 29.039 1.00 94.12 76 ASP A C 1
ATOM 564 O O . ASP A 1 76 ? -21.516 11.603 29.800 1.00 94.12 76 ASP A O 1
ATOM 568 N N . ALA A 1 77 ? -20.065 11.304 28.113 1.00 94.12 77 ALA A N 1
ATOM 569 C CA . ALA A 1 77 ? -19.718 12.719 27.950 1.00 94.12 77 ALA A CA 1
ATOM 570 C C . ALA A 1 77 ? -20.720 13.527 27.100 1.00 94.12 77 ALA A C 1
ATOM 572 O O . ALA A 1 77 ? -20.879 14.729 27.321 1.00 94.12 77 ALA A O 1
ATOM 573 N N . LEU A 1 78 ? -21.372 12.896 26.116 1.00 94.12 78 LEU A N 1
ATOM 574 C CA . LEU A 1 78 ? -22.263 13.557 25.149 1.00 94.12 78 LEU A CA 1
ATOM 575 C C . LEU A 1 78 ? -23.750 13.279 25.425 1.00 94.12 78 LEU A C 1
ATOM 577 O O . LEU A 1 78 ? -24.608 14.113 25.126 1.00 94.12 78 LEU A O 1
ATOM 581 N N . GLY A 1 79 ? -24.083 12.128 26.015 1.00 93.94 79 GLY A N 1
ATOM 582 C CA . GLY A 1 79 ? -25.450 11.765 26.378 1.00 93.94 79 GLY A CA 1
ATOM 583 C C . GLY A 1 79 ? -26.417 11.832 25.191 1.00 93.94 79 GLY A C 1
ATOM 584 O O . GLY A 1 79 ? -26.343 11.037 24.257 1.00 93.94 79 GLY A O 1
ATOM 585 N N . THR A 1 80 ? -27.353 12.784 25.224 1.00 91.94 80 THR A N 1
ATOM 586 C CA . THR A 1 80 ? -28.409 12.921 24.206 1.00 91.94 80 THR A CA 1
ATOM 587 C C . THR A 1 80 ? -27.973 13.617 22.916 1.00 91.94 80 THR A C 1
ATOM 589 O O . THR A 1 80 ? -28.681 13.483 21.920 1.00 91.94 80 THR A O 1
ATOM 592 N N . SER A 1 81 ? -26.838 14.327 22.889 1.00 92.38 81 SER A N 1
ATOM 593 C CA . SER A 1 81 ? -26.283 14.887 21.642 1.00 92.38 81 SER A CA 1
ATOM 594 C C . SER A 1 81 ? -25.451 13.876 20.849 1.00 92.38 81 SER A C 1
ATOM 596 O O . SER A 1 81 ? -24.960 14.205 19.772 1.00 92.38 81 SER A O 1
ATOM 598 N N . TYR A 1 82 ? -25.258 12.666 21.382 1.00 94.69 82 TYR A N 1
ATOM 599 C CA . TYR A 1 82 ? -24.294 11.712 20.860 1.00 94.69 82 TYR A CA 1
ATOM 600 C C . TYR A 1 82 ? -24.471 11.343 19.390 1.00 94.69 82 TYR A C 1
ATOM 602 O O . TYR A 1 82 ? -25.570 11.175 18.858 1.00 94.69 82 TYR A O 1
ATOM 610 N N . THR A 1 83 ? -23.357 10.837 18.862 1.00 93.88 83 THR A N 1
ATOM 611 C CA . THR A 1 83 ? -23.395 9.424 18.395 1.00 93.88 83 THR A CA 1
ATOM 612 C C . THR A 1 83 ? -22.591 8.132 19.223 1.00 93.88 83 THR A C 1
ATOM 614 O O . THR A 1 83 ? -22.184 7.690 21.103 1.00 93.88 83 THR A O 1
ATOM 617 N N . SER A 1 84 ? -22.517 7.479 17.955 1.00 95.44 84 SER A N 1
ATOM 618 C CA . SER A 1 84 ? -21.534 6.692 17.131 1.00 95.44 84 SER A CA 1
ATOM 619 C C . SER A 1 84 ? -20.188 7.404 16.965 1.00 95.44 84 SER A C 1
ATOM 621 O O . SER A 1 84 ? -20.154 8.498 16.395 1.00 95.44 84 SER A O 1
ATOM 623 N N . VAL A 1 85 ? -19.096 6.768 17.390 1.00 97.12 85 VAL A N 1
ATOM 624 C CA . VAL A 1 85 ? -17.753 7.364 17.472 1.00 97.12 85 VAL A CA 1
ATOM 625 C C . VAL A 1 85 ? -17.336 8.019 16.155 1.00 97.12 85 VAL A C 1
ATOM 627 O O . VAL A 1 85 ? -16.811 9.127 16.147 1.00 97.12 85 VAL A O 1
ATOM 630 N N . GLU A 1 86 ? -17.668 7.393 15.029 1.00 97.19 86 GLU A N 1
ATOM 631 C CA . GLU A 1 86 ? -17.325 7.891 13.699 1.00 97.19 86 GLU A CA 1
ATOM 632 C C . GLU A 1 86 ? -17.935 9.261 13.347 1.00 97.19 86 GLU A C 1
ATOM 634 O O . GLU A 1 86 ? -17.267 10.088 12.731 1.00 97.19 86 GLU A O 1
ATOM 639 N N . ASN A 1 87 ? -19.164 9.559 13.785 1.00 96.56 87 ASN A N 1
ATOM 640 C CA . ASN A 1 87 ? -19.748 10.891 13.577 1.00 96.56 87 ASN A CA 1
ATOM 641 C C . ASN A 1 87 ? -19.068 11.943 14.468 1.00 96.56 87 ASN A C 1
ATOM 643 O O . ASN A 1 87 ? -18.824 13.057 14.014 1.00 96.56 87 ASN A O 1
ATOM 647 N N . TYR A 1 88 ? -18.652 11.577 15.685 1.00 97.25 88 TYR A N 1
ATOM 648 C CA . TYR A 1 88 ? -17.854 12.464 16.535 1.00 97.25 88 TYR A CA 1
ATOM 649 C C . TYR A 1 88 ? -16.461 12.743 15.932 1.00 97.25 88 TYR A C 1
ATOM 651 O O . TYR A 1 88 ? -16.017 13.893 15.911 1.00 97.25 88 TYR A O 1
ATOM 659 N N . ARG A 1 89 ? -15.804 11.733 15.335 1.00 97.69 89 ARG A N 1
ATOM 660 C CA . ARG A 1 89 ? -14.566 11.922 14.548 1.00 97.69 89 ARG A CA 1
ATOM 661 C C . ARG A 1 89 ? -14.793 12.850 13.346 1.00 97.69 89 ARG A C 1
ATOM 663 O O . ARG A 1 89 ? -13.981 13.742 13.103 1.00 97.69 89 ARG A O 1
ATOM 670 N N . LEU A 1 90 ? -15.914 12.708 12.631 1.00 97.38 90 LEU A N 1
ATOM 671 C CA . LEU A 1 90 ? -16.298 13.611 11.535 1.00 97.38 90 LEU A CA 1
ATOM 672 C C . LEU A 1 90 ? -16.536 15.057 12.003 1.00 97.38 90 LEU A C 1
ATOM 674 O O . LEU A 1 90 ? -16.133 15.987 11.303 1.00 97.38 90 LEU A O 1
ATOM 678 N N . GLU A 1 91 ? -17.137 15.267 13.175 1.00 97.06 91 GLU A N 1
ATOM 679 C CA . GLU A 1 91 ? -17.321 16.597 13.770 1.00 97.06 91 GLU A CA 1
ATOM 680 C C . GLU A 1 91 ? -15.998 17.233 14.218 1.00 97.06 91 GLU A C 1
ATOM 682 O O . GLU A 1 91 ? -15.808 18.438 14.038 1.00 97.06 91 GLU A O 1
ATOM 687 N N . GLN A 1 92 ? -15.069 16.455 14.785 1.00 97.06 92 GLN A N 1
ATOM 688 C CA . GLN A 1 92 ? -13.719 16.929 15.117 1.00 97.06 92 GLN A CA 1
ATOM 689 C C . GLN A 1 92 ? -12.922 17.313 13.858 1.00 97.06 92 GLN A C 1
ATOM 691 O O . GLN A 1 92 ? -12.278 18.362 13.834 1.00 97.06 92 GLN A O 1
ATOM 696 N N . ASP A 1 93 ? -12.996 16.502 12.800 1.00 96.69 93 ASP A N 1
ATOM 697 C CA . ASP A 1 93 ? -12.320 16.742 11.517 1.00 96.69 93 ASP A CA 1
ATOM 698 C C . ASP A 1 93 ? -12.906 17.958 10.780 1.00 96.69 93 ASP A C 1
ATOM 700 O O . ASP A 1 93 ? -12.164 18.837 10.337 1.00 96.69 93 ASP A O 1
ATOM 704 N N . GLY A 1 94 ? -14.238 18.091 10.757 1.00 97.06 94 GLY A N 1
ATOM 705 C CA . GLY A 1 94 ? -14.934 19.257 10.205 1.00 97.06 94 GLY A CA 1
ATOM 706 C C . GLY A 1 94 ? -14.628 20.564 10.948 1.00 97.06 94 GLY A C 1
ATOM 707 O O . GLY A 1 94 ? -14.490 21.614 10.316 1.00 97.06 94 GLY A O 1
ATOM 708 N N . ARG A 1 95 ? -14.451 20.505 12.276 1.00 97.38 95 ARG A N 1
ATOM 709 C CA . ARG A 1 95 ? -13.998 21.638 13.108 1.00 97.38 95 ARG A CA 1
ATOM 710 C C . ARG A 1 95 ? -12.480 21.860 13.078 1.00 97.38 95 ARG A C 1
ATOM 712 O O . ARG A 1 95 ? -12.023 22.895 13.556 1.00 97.38 95 ARG A O 1
ATOM 719 N N . LYS A 1 96 ? -11.713 20.942 12.475 1.00 94.94 96 LYS A N 1
ATOM 720 C CA . LYS A 1 96 ? -10.236 20.916 12.445 1.00 94.94 96 LYS A CA 1
ATOM 721 C C . LYS A 1 96 ? -9.590 20.834 13.836 1.00 94.94 96 LYS A C 1
ATOM 723 O O . LYS A 1 96 ? -8.484 21.324 14.033 1.00 94.94 96 LYS A O 1
ATOM 728 N N . GLU A 1 97 ? -10.278 20.199 14.782 1.00 95.94 97 GLU A N 1
ATOM 729 C CA . GLU A 1 97 ? -9.766 19.897 16.126 1.00 95.94 97 GLU A CA 1
ATOM 730 C C . GLU A 1 97 ? -8.771 18.729 16.077 1.00 95.94 97 GLU A C 1
ATOM 732 O O . GLU A 1 97 ? -7.715 18.781 16.702 1.00 95.94 97 GLU A O 1
ATOM 737 N N . ARG A 1 98 ? -9.090 17.700 15.280 1.00 95.69 98 ARG A N 1
ATOM 738 C CA . ARG A 1 98 ? -8.229 16.550 14.973 1.00 95.69 98 ARG A CA 1
ATOM 739 C C . ARG A 1 98 ? -8.375 16.187 13.502 1.00 95.69 98 ARG A C 1
ATOM 741 O O . ARG A 1 98 ? -9.489 16.068 13.002 1.00 95.69 98 ARG A O 1
ATOM 748 N N . HIS A 1 99 ? -7.256 16.029 12.797 1.00 95.69 99 HIS A N 1
ATOM 749 C CA . HIS A 1 99 ? -7.234 15.812 11.347 1.00 95.69 99 HIS A CA 1
ATOM 750 C C . HIS A 1 99 ? -7.417 14.336 10.986 1.00 95.69 99 HIS A C 1
ATOM 752 O O . HIS A 1 99 ? -6.533 13.721 10.393 1.00 95.69 99 HIS A O 1
ATOM 758 N N . TRP A 1 100 ? -8.566 13.758 11.334 1.00 97.38 100 TRP A N 1
ATOM 759 C CA . TRP A 1 100 ? -8.829 12.342 11.097 1.00 97.38 100 TRP A CA 1
ATOM 760 C C . TRP A 1 100 ? -8.653 11.934 9.628 1.00 97.38 100 TRP A C 1
ATOM 762 O O . TRP A 1 100 ? -8.097 10.868 9.370 1.00 97.38 100 TRP A O 1
ATOM 772 N N . LYS A 1 101 ? -9.004 12.792 8.658 1.00 96.75 101 LYS A N 1
ATOM 773 C CA . LYS A 1 101 ? -8.776 12.528 7.222 1.00 96.75 101 LYS A CA 1
ATOM 774 C C . LYS A 1 101 ? -7.347 12.817 6.729 1.00 96.75 101 LYS A C 1
ATOM 776 O O . LYS A 1 101 ? -7.126 12.805 5.516 1.00 96.75 101 LYS A O 1
ATOM 781 N N . ARG A 1 102 ? -6.362 13.056 7.610 1.00 95.94 102 ARG A N 1
ATOM 782 C CA . ARG A 1 102 ? -4.949 13.169 7.199 1.00 95.94 102 ARG A CA 1
ATOM 783 C C . ARG A 1 102 ? -4.435 11.850 6.636 1.00 95.94 102 ARG A C 1
ATOM 785 O O . ARG A 1 102 ? -3.834 11.880 5.574 1.00 95.94 102 ARG A O 1
ATOM 792 N N . TRP A 1 103 ? -4.702 10.731 7.303 1.00 97.31 103 TRP A N 1
ATOM 793 C CA . TRP A 1 103 ? -4.288 9.390 6.878 1.00 97.31 103 TRP A CA 1
ATOM 794 C C . TRP A 1 103 ? -5.451 8.620 6.254 1.00 97.31 103 TRP A C 1
ATOM 796 O O . TRP A 1 103 ? -6.540 8.584 6.833 1.00 97.31 103 TRP A O 1
ATOM 806 N N . GLY A 1 104 ? -5.220 7.985 5.107 1.00 97.56 104 GLY A N 1
ATOM 807 C CA . GLY A 1 104 ? -6.228 7.202 4.390 1.00 97.56 104 GLY A CA 1
ATOM 808 C C . GLY A 1 104 ? -5.642 6.421 3.209 1.00 97.56 104 GLY A C 1
ATOM 809 O O . GLY A 1 104 ? -4.425 6.450 3.003 1.00 97.56 104 GLY A O 1
ATOM 810 N N . PRO A 1 105 ? -6.484 5.731 2.422 1.00 97.19 105 PRO A N 1
ATOM 811 C CA . PRO A 1 105 ? -6.084 4.817 1.351 1.00 97.19 105 PRO A CA 1
ATOM 812 C C . PRO A 1 105 ? -5.698 5.573 0.068 1.00 97.19 105 PRO A C 1
ATOM 814 O O . PRO A 1 105 ? -6.075 5.201 -1.032 1.00 97.19 105 PRO A O 1
ATOM 817 N N . TYR A 1 106 ? -4.974 6.687 0.205 1.00 97.75 106 TYR A N 1
ATOM 818 C CA . TYR A 1 106 ? -4.725 7.647 -0.876 1.00 97.75 106 TYR A CA 1
ATOM 819 C C . TYR A 1 106 ? -3.609 7.224 -1.845 1.00 97.75 106 TYR A C 1
ATOM 821 O O . TYR A 1 106 ? -3.227 7.997 -2.731 1.00 97.75 106 TYR A O 1
ATOM 829 N N . LEU A 1 107 ? -3.085 6.010 -1.673 1.00 95.62 107 LEU A N 1
ATOM 830 C CA . LEU A 1 107 ? -2.140 5.353 -2.564 1.00 95.62 107 LEU A CA 1
ATOM 831 C C . LEU A 1 107 ? -2.918 4.597 -3.648 1.00 95.62 107 LEU A C 1
ATOM 833 O O . LEU A 1 107 ? -3.934 3.973 -3.362 1.00 95.62 107 LEU A O 1
ATOM 837 N N . ALA A 1 108 ? -2.460 4.631 -4.898 1.00 93.38 108 ALA A N 1
ATOM 838 C CA . ALA A 1 108 ? -3.103 3.838 -5.940 1.00 93.38 108 ALA A CA 1
ATOM 839 C C . ALA A 1 108 ? -2.655 2.368 -5.852 1.00 93.38 108 ALA A C 1
ATOM 841 O O . ALA A 1 108 ? -1.472 2.089 -5.689 1.00 93.38 108 ALA A O 1
ATOM 842 N N . GLU A 1 109 ? -3.559 1.416 -6.083 1.00 90.31 109 GLU A N 1
ATOM 843 C CA . GLU A 1 109 ? -3.196 -0.006 -6.255 1.00 90.31 109 GLU A CA 1
ATOM 844 C C . GLU A 1 109 ? -2.304 -0.247 -7.500 1.00 90.31 109 GLU A C 1
ATOM 846 O O . GLU A 1 109 ? -1.637 -1.277 -7.633 1.00 90.31 109 GLU A O 1
ATOM 851 N N . ARG A 1 110 ? -2.315 0.717 -8.435 1.00 90.19 110 ARG A N 1
ATOM 852 C CA . ARG A 1 110 ? -1.577 0.742 -9.704 1.00 90.19 110 ARG A CA 1
ATOM 853 C C . ARG A 1 110 ? -1.422 2.184 -10.204 1.00 90.19 110 ARG A C 1
ATOM 855 O O . ARG A 1 110 ? -2.425 2.872 -10.380 1.00 90.19 110 ARG A O 1
ATOM 862 N N . GLN A 1 111 ? -0.197 2.610 -10.528 1.00 90.94 111 GLN A N 1
ATOM 863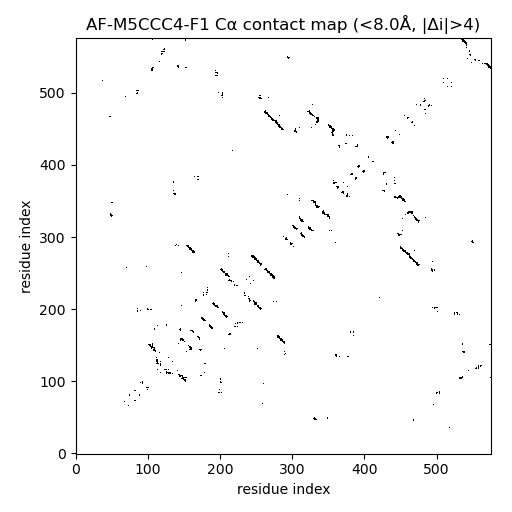 C CA . GLN A 1 111 ? 0.074 3.907 -11.185 1.00 90.94 111 GLN A CA 1
ATOM 864 C C . GLN A 1 111 ? 0.931 3.805 -12.471 1.00 90.94 111 GLN A C 1
ATOM 866 O O . GLN A 1 111 ? 1.146 4.797 -13.177 1.00 90.94 111 GLN A O 1
ATOM 871 N N . TRP A 1 112 ? 1.368 2.602 -12.845 1.00 91.12 112 TRP A N 1
ATOM 872 C CA . TRP A 1 112 ? 2.012 2.339 -14.135 1.00 91.12 112 TRP A CA 1
ATOM 873 C C . TRP A 1 112 ? 1.028 2.473 -15.320 1.00 91.12 112 TRP A C 1
ATOM 875 O O . TRP A 1 112 ? -0.186 2.386 -15.146 1.00 91.12 112 TRP A O 1
ATOM 885 N N . ALA A 1 113 ? 1.558 2.714 -16.525 1.00 89.19 113 ALA A N 1
ATOM 886 C CA . ALA A 1 113 ? 0.833 2.989 -17.777 1.00 89.19 113 ALA A CA 1
ATOM 887 C C . ALA A 1 113 ? -0.127 4.205 -17.742 1.00 89.19 113 ALA A C 1
ATOM 889 O O . ALA A 1 113 ? -1.062 4.299 -18.540 1.00 89.19 113 ALA A O 1
ATOM 890 N N . THR A 1 114 ? 0.096 5.161 -16.831 1.00 88.19 114 THR A N 1
ATOM 891 C CA . THR A 1 114 ? -0.776 6.335 -16.664 1.00 88.19 114 THR A CA 1
ATOM 892 C C . THR A 1 114 ? -0.337 7.548 -17.489 1.00 88.19 114 THR A C 1
ATOM 894 O O . THR A 1 114 ? 0.844 7.833 -17.661 1.00 88.19 114 THR A O 1
ATOM 897 N N . VAL A 1 115 ? -1.315 8.355 -17.921 1.00 86.69 115 VAL A N 1
ATOM 898 C CA . VAL A 1 115 ? -1.113 9.607 -18.686 1.00 86.69 115 VAL A CA 1
ATOM 899 C C . VAL A 1 115 ? -0.222 10.636 -17.974 1.00 86.69 115 VAL A C 1
ATOM 901 O O . VAL A 1 115 ? 0.410 11.454 -18.637 1.00 86.69 115 VAL A O 1
ATOM 904 N N . ARG A 1 116 ? -0.151 10.606 -16.638 1.00 88.56 116 ARG A N 1
ATOM 905 C CA . ARG A 1 116 ? 0.742 11.479 -15.855 1.00 88.56 116 ARG A CA 1
ATOM 906 C C . ARG A 1 116 ? 2.212 11.087 -16.029 1.00 88.56 116 ARG A C 1
ATOM 908 O O . ARG A 1 116 ? 3.076 11.952 -16.117 1.00 88.56 116 ARG A O 1
ATOM 915 N N . GLU A 1 117 ? 2.473 9.788 -16.130 1.00 90.19 117 GLU A N 1
ATOM 916 C CA . GLU A 1 117 ? 3.798 9.187 -16.302 1.00 90.19 117 GLU A CA 1
ATOM 917 C C . GLU A 1 117 ? 4.142 8.926 -17.791 1.00 90.19 117 GLU A C 1
ATOM 919 O O . GLU A 1 117 ? 5.089 8.201 -18.121 1.00 90.19 117 GLU A O 1
ATOM 924 N N . ASP A 1 118 ? 3.410 9.569 -18.710 1.00 87.62 118 ASP A N 1
ATOM 925 C CA . ASP A 1 118 ? 3.738 9.652 -20.135 1.00 87.62 118 ASP A CA 1
ATOM 926 C C . ASP A 1 118 ? 4.877 10.659 -20.351 1.00 87.62 118 ASP A C 1
ATOM 928 O O . ASP A 1 118 ? 4.713 11.866 -20.181 1.00 87.62 118 ASP A O 1
ATOM 932 N N . TYR A 1 119 ? 6.052 10.152 -20.716 1.00 86.06 119 TYR A N 1
ATOM 933 C CA . TYR A 1 119 ? 7.236 10.941 -21.066 1.00 86.06 119 TYR A CA 1
ATOM 934 C C . TYR A 1 119 ? 7.618 10.770 -22.548 1.00 86.06 119 TYR A C 1
ATOM 936 O O . TYR A 1 119 ? 8.646 11.306 -22.976 1.00 86.06 119 TYR A O 1
ATOM 944 N N . SER A 1 120 ? 6.788 10.068 -23.324 1.00 86.81 120 SER A N 1
ATOM 945 C CA . SER A 1 120 ? 7.076 9.640 -24.692 1.00 86.81 120 SER A CA 1
ATOM 946 C C . SER A 1 120 ? 7.114 10.800 -25.699 1.00 86.81 120 SER A C 1
ATOM 948 O O . SER A 1 120 ? 6.682 11.922 -25.424 1.00 86.81 120 SER A O 1
ATOM 950 N N . ALA A 1 121 ? 7.635 10.522 -26.899 1.00 86.31 121 ALA A N 1
ATOM 951 C CA . ALA A 1 121 ? 7.598 11.456 -28.028 1.00 86.31 121 ALA A CA 1
ATOM 952 C C . ALA A 1 121 ? 6.282 11.375 -28.830 1.00 86.31 121 ALA A C 1
ATOM 954 O O . ALA A 1 121 ? 5.883 12.344 -29.469 1.00 86.31 121 ALA A O 1
ATOM 955 N N . ASN A 1 122 ? 5.602 10.225 -28.804 1.00 86.06 122 ASN A N 1
ATOM 956 C CA . ASN A 1 122 ? 4.397 9.933 -29.591 1.00 86.06 122 ASN A CA 1
ATOM 957 C C . ASN A 1 122 ? 3.079 10.065 -28.800 1.00 86.06 122 ASN A C 1
ATOM 959 O O . ASN A 1 122 ? 2.014 10.080 -29.415 1.00 86.06 122 ASN A O 1
ATOM 963 N N . GLY A 1 123 ? 3.128 10.182 -27.470 1.00 83.69 123 GLY A N 1
ATOM 964 C CA . GLY A 1 123 ? 1.948 10.190 -26.596 1.00 83.69 123 GLY A CA 1
ATOM 965 C C . GLY A 1 123 ? 1.440 8.794 -26.222 1.00 83.69 123 GLY A C 1
ATOM 966 O O . GLY A 1 123 ? 0.260 8.632 -25.898 1.00 83.69 123 GLY A O 1
ATOM 967 N N . ASP A 1 124 ? 2.302 7.779 -26.289 1.00 86.31 124 ASP A N 1
ATOM 968 C CA . ASP A 1 124 ? 1.999 6.424 -25.831 1.00 86.31 124 ASP A CA 1
ATOM 969 C C . ASP A 1 124 ? 2.260 6.279 -24.323 1.00 86.31 124 ASP A C 1
ATOM 971 O O . ASP A 1 124 ? 3.250 5.704 -23.866 1.00 86.31 124 ASP A O 1
ATOM 975 N N . ALA A 1 125 ? 1.325 6.819 -23.541 1.00 84.31 125 ALA A N 1
ATOM 976 C CA . ALA A 1 125 ? 1.289 6.691 -22.086 1.00 84.31 125 ALA A CA 1
ATOM 977 C C . ALA A 1 125 ? 1.309 5.234 -21.593 1.00 84.31 125 ALA A C 1
ATOM 979 O O . ALA A 1 125 ? 1.781 4.972 -20.486 1.00 84.31 125 ALA A O 1
ATOM 980 N N . TRP A 1 126 ? 0.795 4.298 -22.396 1.00 85.00 126 TRP A N 1
ATOM 981 C CA . TRP A 1 126 ? 0.591 2.914 -21.986 1.00 85.00 126 TRP A CA 1
ATOM 982 C C . TRP A 1 126 ? 1.891 2.108 -22.064 1.00 85.00 126 TRP A C 1
ATOM 984 O O . TRP A 1 126 ? 2.236 1.419 -21.105 1.00 85.00 126 TRP A O 1
ATOM 994 N N . ALA A 1 127 ? 2.663 2.265 -23.145 1.00 85.25 127 ALA A N 1
ATOM 995 C CA . ALA A 1 127 ? 3.956 1.595 -23.303 1.00 85.25 127 ALA A CA 1
ATOM 996 C C . ALA A 1 127 ? 5.132 2.310 -22.601 1.00 85.25 127 ALA A C 1
ATOM 998 O O . ALA A 1 127 ? 6.148 1.678 -22.318 1.00 85.25 127 ALA A O 1
ATOM 999 N N . ASN A 1 128 ? 5.034 3.616 -22.311 1.00 85.75 128 ASN A N 1
ATOM 1000 C CA . ASN A 1 128 ? 6.162 4.422 -21.808 1.00 85.75 128 ASN A CA 1
ATOM 1001 C C . ASN A 1 128 ? 6.567 4.153 -20.342 1.00 85.75 128 ASN A C 1
ATOM 1003 O O . ASN A 1 128 ? 7.718 4.384 -19.958 1.00 85.75 128 ASN A O 1
ATOM 1007 N N . PHE A 1 129 ? 5.633 3.703 -19.503 1.00 90.44 129 PHE A N 1
ATOM 1008 C CA . PHE A 1 129 ? 5.893 3.341 -18.105 1.00 90.44 129 PHE A CA 1
ATOM 1009 C C . PHE A 1 129 ? 5.190 2.004 -17.809 1.00 90.44 129 PHE A C 1
ATOM 1011 O O . PHE A 1 129 ? 4.147 1.989 -17.157 1.00 90.44 129 PHE A O 1
ATOM 1018 N N . PRO A 1 130 ? 5.701 0.874 -18.324 1.00 90.62 130 PRO A N 1
ATOM 1019 C CA . PRO A 1 130 ? 5.044 -0.422 -18.188 1.00 90.62 130 PRO A CA 1
ATOM 1020 C C . PRO A 1 130 ? 5.185 -0.982 -16.765 1.00 90.62 130 PRO A C 1
ATOM 1022 O O . PRO A 1 130 ? 6.075 -0.585 -16.008 1.00 90.62 130 PRO A O 1
ATOM 1025 N N . HIS A 1 131 ? 4.358 -1.976 -16.422 1.00 91.69 131 HIS A N 1
ATOM 1026 C CA . HIS A 1 131 ? 4.417 -2.690 -15.138 1.00 91.69 131 HIS A CA 1
ATOM 1027 C C . HIS A 1 131 ? 5.834 -3.180 -14.775 1.00 91.69 131 HIS A C 1
ATOM 1029 O O . HIS A 1 131 ? 6.258 -3.080 -13.623 1.00 91.69 131 HIS A O 1
ATOM 1035 N N . SER A 1 132 ? 6.598 -3.659 -15.762 1.00 87.38 132 SER A N 1
ATOM 1036 C CA . SER A 1 132 ? 7.975 -4.134 -15.582 1.00 87.38 132 SER A CA 1
ATOM 1037 C C . SER A 1 132 ? 8.940 -3.052 -15.082 1.00 87.38 132 SER A C 1
ATOM 1039 O O . SER A 1 132 ? 9.851 -3.369 -14.318 1.00 87.38 132 SER A O 1
ATOM 1041 N N . ALA A 1 133 ? 8.721 -1.785 -15.448 1.00 90.62 133 ALA A N 1
ATOM 1042 C CA . ALA A 1 133 ? 9.539 -0.656 -15.006 1.00 90.62 133 ALA A CA 1
ATOM 1043 C C . ALA A 1 133 ? 9.150 -0.137 -13.609 1.00 90.62 133 ALA A C 1
ATOM 1045 O O . ALA A 1 133 ? 9.986 0.455 -12.930 1.00 90.62 133 ALA A O 1
ATOM 1046 N N . ALA A 1 134 ? 7.915 -0.370 -13.147 1.00 92.56 134 ALA A N 1
ATOM 1047 C CA . ALA A 1 134 ? 7.369 0.218 -11.915 1.00 92.56 134 ALA A CA 1
ATOM 1048 C C . ALA A 1 134 ? 8.127 -0.155 -10.628 1.00 92.56 134 ALA A C 1
ATOM 1050 O O . ALA A 1 134 ? 8.250 0.669 -9.716 1.00 92.56 134 ALA A O 1
ATOM 1051 N N . ARG A 1 135 ? 8.692 -1.368 -10.593 1.00 92.12 135 ARG A N 1
ATOM 1052 C CA . ARG A 1 135 ? 9.578 -1.856 -9.520 1.00 92.12 135 ARG A CA 1
ATOM 1053 C C . ARG A 1 135 ? 10.878 -1.050 -9.419 1.00 92.12 135 ARG A C 1
ATOM 1055 O O . ARG A 1 135 ? 11.397 -0.840 -8.330 1.00 92.12 135 ARG A O 1
ATOM 1062 N N . SER A 1 136 ? 11.396 -0.595 -10.562 1.00 93.25 136 SER A N 1
ATOM 1063 C CA . SER A 1 136 ? 12.750 -0.042 -10.711 1.00 93.25 136 SER A CA 1
ATOM 1064 C C . SER A 1 136 ? 12.781 1.470 -10.951 1.00 93.25 136 SER A C 1
ATOM 1066 O O . SER A 1 136 ? 13.839 2.080 -10.834 1.00 93.25 136 SER A O 1
ATOM 1068 N N . ARG A 1 137 ? 11.652 2.094 -11.303 1.00 94.06 137 ARG A N 1
ATOM 1069 C CA . ARG A 1 137 ? 11.537 3.526 -11.617 1.00 94.06 137 ARG A CA 1
ATOM 1070 C C . ARG A 1 137 ? 10.823 4.275 -10.492 1.00 94.06 137 ARG A C 1
ATOM 1072 O O . ARG A 1 137 ? 9.744 3.868 -10.058 1.00 94.06 137 ARG A O 1
ATOM 1079 N N . ALA A 1 138 ? 11.397 5.387 -10.041 1.00 95.25 138 ALA A N 1
ATOM 1080 C CA . ALA A 1 138 ? 10.699 6.318 -9.162 1.00 95.25 138 ALA A CA 1
ATOM 1081 C C . ALA A 1 138 ? 9.559 7.014 -9.924 1.00 95.25 138 ALA A C 1
ATOM 1083 O O . ALA A 1 138 ? 9.726 7.403 -11.085 1.00 95.25 138 ALA A O 1
ATOM 1084 N N . TYR A 1 139 ? 8.409 7.166 -9.274 1.00 95.25 139 TYR A N 1
ATOM 1085 C CA . TYR A 1 139 ? 7.285 7.925 -9.814 1.00 95.25 139 TYR A CA 1
ATOM 1086 C C . TYR A 1 139 ? 7.492 9.431 -9.593 1.00 95.25 139 TYR A C 1
ATOM 1088 O O . TYR A 1 139 ? 8.169 9.844 -8.650 1.00 95.25 139 TYR A O 1
ATOM 1096 N N . ARG A 1 140 ? 6.904 10.264 -10.459 1.00 94.06 140 ARG A N 1
ATOM 1097 C CA . ARG A 1 140 ? 6.985 11.734 -10.380 1.00 94.06 140 ARG A CA 1
ATOM 1098 C C . ARG A 1 140 ? 5.675 12.382 -9.923 1.00 94.06 140 ARG A C 1
ATOM 1100 O O . ARG A 1 140 ? 5.677 13.507 -9.399 1.00 94.06 140 ARG A O 1
ATOM 1107 N N . TRP A 1 141 ? 4.561 11.689 -10.144 1.00 94.25 141 TRP A N 1
ATOM 1108 C CA . TRP A 1 141 ? 3.206 12.226 -10.000 1.00 94.25 141 TRP A CA 1
ATOM 1109 C C . TRP A 1 141 ? 2.354 11.519 -8.938 1.00 94.25 141 TRP A C 1
ATOM 1111 O O . TRP A 1 141 ? 1.186 11.848 -8.768 1.00 94.25 141 TRP A O 1
ATOM 1121 N N . GLY A 1 142 ? 2.937 10.589 -8.188 1.00 94.06 142 GLY A N 1
ATOM 1122 C CA . GLY A 1 142 ? 2.340 9.907 -7.038 1.00 94.06 142 GLY A CA 1
ATOM 1123 C C . GLY A 1 142 ? 3.175 8.675 -6.682 1.00 94.06 142 GLY A C 1
ATOM 1124 O O . GLY A 1 142 ? 4.350 8.656 -7.024 1.00 94.06 142 GLY A O 1
ATOM 1125 N N . GLU A 1 143 ? 2.580 7.642 -6.096 1.00 96.19 143 GLU A N 1
ATOM 1126 C CA . GLU A 1 143 ? 3.169 6.311 -5.870 1.00 96.19 143 GLU A CA 1
ATOM 1127 C C . GLU A 1 143 ? 2.071 5.229 -5.989 1.00 96.19 143 GLU A C 1
ATOM 1129 O O . GLU A 1 143 ? 0.879 5.551 -5.967 1.00 96.19 143 GLU A O 1
ATOM 1134 N N . ASP A 1 144 ? 2.462 3.953 -6.102 1.00 95.94 144 ASP A N 1
ATOM 1135 C CA . ASP A 1 144 ? 1.542 2.809 -6.014 1.00 95.94 144 ASP A CA 1
ATOM 1136 C C . ASP A 1 144 ? 1.989 1.739 -5.008 1.00 95.94 144 ASP A C 1
ATOM 1138 O O . ASP A 1 144 ? 3.175 1.627 -4.688 1.00 95.94 144 ASP A O 1
ATOM 1142 N N . GLY A 1 145 ? 1.030 0.961 -4.500 1.00 96.19 145 GLY A N 1
ATOM 1143 C CA . GLY A 1 145 ? 1.290 -0.135 -3.569 1.00 96.19 145 GLY A CA 1
ATOM 1144 C C . GLY A 1 145 ? 0.029 -0.889 -3.142 1.00 96.19 145 GLY A C 1
ATOM 1145 O O . GLY A 1 145 ? -1.019 -0.279 -2.940 1.00 96.19 145 GLY A O 1
ATOM 1146 N N . LEU A 1 146 ? 0.150 -2.211 -2.993 1.00 97.31 146 LEU A N 1
ATOM 1147 C CA . LEU A 1 146 ? -0.956 -3.130 -2.697 1.00 97.31 146 LEU A CA 1
ATOM 1148 C C . LEU A 1 146 ? -1.626 -2.838 -1.340 1.00 97.31 146 LEU A C 1
ATOM 1150 O O . LEU A 1 146 ? -0.979 -2.949 -0.291 1.00 97.31 146 LEU A O 1
ATOM 1154 N N . GLY A 1 147 ? -2.924 -2.514 -1.362 1.00 96.88 147 GLY A N 1
ATOM 1155 C CA . GLY A 1 147 ? -3.746 -2.245 -0.175 1.00 96.88 147 GLY A CA 1
ATOM 1156 C C . GLY A 1 147 ? -3.201 -1.121 0.711 1.00 96.88 147 GLY A C 1
ATOM 1157 O O . GLY A 1 147 ? -3.290 -1.202 1.940 1.00 96.88 147 GLY A O 1
ATOM 1158 N N . GLY A 1 148 ? -2.537 -0.134 0.103 1.00 97.38 148 GLY A N 1
ATOM 1159 C CA . GLY A 1 148 ? -1.711 0.850 0.799 1.00 97.38 148 GLY A CA 1
ATOM 1160 C C . GLY A 1 148 ? -2.431 2.100 1.310 1.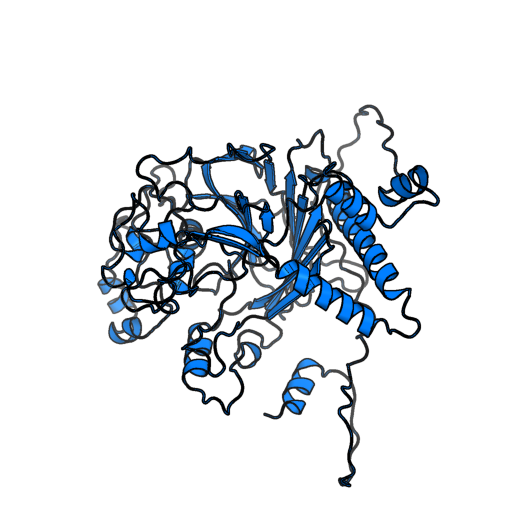00 97.38 148 GLY A C 1
ATOM 1161 O O . GLY A 1 148 ? -3.579 2.388 0.976 1.00 97.38 148 GLY A O 1
ATOM 1162 N N . ILE A 1 149 ? -1.710 2.873 2.122 1.00 98.19 149 ILE A N 1
ATOM 1163 C CA . ILE A 1 149 ? -2.147 4.144 2.712 1.00 98.19 149 ILE A CA 1
ATOM 1164 C C . ILE A 1 149 ? -1.062 5.219 2.574 1.00 98.19 149 ILE A C 1
ATOM 1166 O O . ILE A 1 149 ? 0.127 4.923 2.429 1.00 98.19 149 ILE A O 1
ATOM 1170 N N . SER A 1 150 ? -1.458 6.486 2.680 1.00 98.00 150 SER A N 1
ATOM 1171 C CA . SER A 1 150 ? -0.531 7.609 2.849 1.00 98.00 150 SER A CA 1
ATOM 1172 C C . SER A 1 150 ? -1.168 8.744 3.652 1.00 98.00 150 SER A C 1
ATOM 1174 O O . SER A 1 150 ? -2.377 8.737 3.911 1.00 98.00 150 SER A O 1
ATOM 1176 N N . ASP A 1 151 ? -0.381 9.765 4.004 1.00 96.31 151 ASP A N 1
ATOM 1177 C CA . ASP A 1 151 ? -0.969 11.056 4.360 1.00 96.31 151 ASP A CA 1
ATOM 1178 C C . ASP A 1 151 ? -1.602 11.717 3.119 1.00 96.31 151 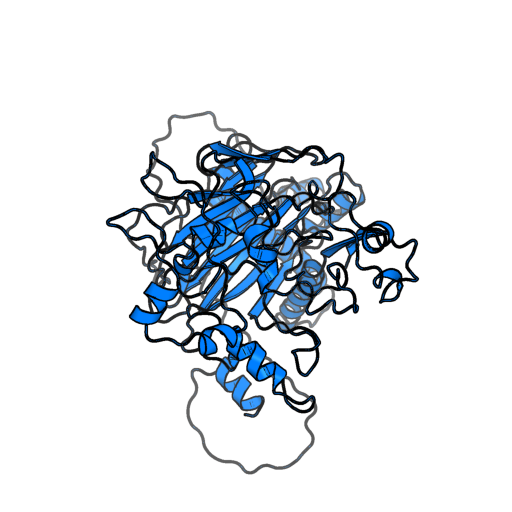ASP A C 1
ATOM 1180 O O . ASP A 1 151 ? -1.321 11.354 1.974 1.00 96.31 151 ASP A O 1
ATOM 1184 N N . ASN A 1 152 ? -2.459 12.712 3.329 1.00 95.56 152 ASN A N 1
ATOM 1185 C CA . ASN A 1 152 ? -3.249 13.364 2.283 1.00 95.56 152 ASN A CA 1
ATOM 1186 C C . ASN A 1 152 ? -2.453 14.277 1.329 1.00 95.56 152 ASN A C 1
ATOM 1188 O O 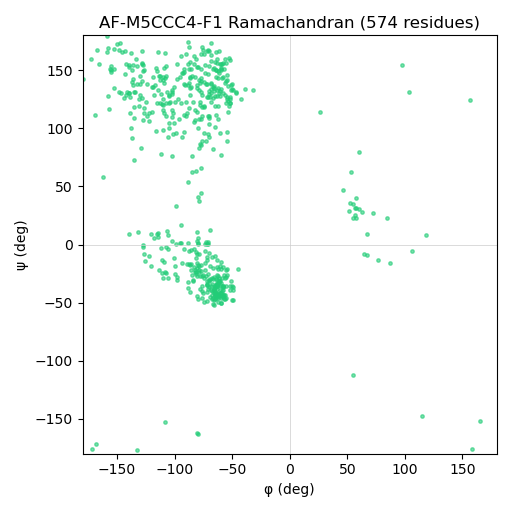. ASN A 1 152 ? -3.047 14.863 0.429 1.00 95.56 152 ASN A O 1
ATOM 1192 N N . HIS A 1 153 ? -1.131 14.403 1.496 1.00 95.50 153 HIS A N 1
ATOM 1193 C CA . HIS A 1 153 ? -0.240 14.952 0.461 1.00 95.50 153 HIS A CA 1
ATOM 1194 C C . HIS A 1 153 ? 0.761 13.905 -0.065 1.00 95.50 153 HIS A C 1
ATOM 1196 O O . HIS A 1 153 ? 1.706 14.259 -0.771 1.00 95.50 153 HIS A O 1
ATOM 1202 N N . GLN A 1 154 ? 0.580 12.637 0.322 1.00 95.81 154 GLN A N 1
ATOM 1203 C CA . GLN A 1 154 ? 1.419 11.492 -0.022 1.00 95.81 154 GLN A CA 1
ATOM 1204 C C . GLN A 1 154 ? 2.911 11.710 0.285 1.00 95.81 154 GLN A C 1
ATOM 1206 O O . GLN A 1 154 ? 3.772 11.245 -0.444 1.00 95.81 154 GLN A O 1
ATOM 1211 N N . ARG A 1 155 ? 3.255 12.414 1.370 1.00 96.00 155 ARG A N 1
ATOM 1212 C CA . ARG A 1 155 ? 4.644 12.562 1.837 1.00 96.00 155 ARG A CA 1
ATOM 1213 C C . ARG A 1 155 ? 5.216 11.213 2.261 1.00 96.00 155 ARG A C 1
ATOM 1215 O O . ARG A 1 155 ? 6.364 10.931 1.943 1.00 96.00 155 ARG A O 1
ATOM 1222 N N . LEU A 1 156 ? 4.433 10.397 2.967 1.00 97.94 156 LEU A N 1
ATOM 1223 C CA . LEU A 1 156 ? 4.838 9.081 3.465 1.00 97.94 156 LEU A CA 1
ATOM 1224 C C . LEU A 1 156 ? 3.810 8.021 3.058 1.00 97.94 156 LEU A C 1
ATOM 1226 O O . LEU A 1 156 ? 2.620 8.173 3.329 1.00 97.94 156 LEU A O 1
ATOM 1230 N N . CYS A 1 157 ? 4.284 6.958 2.410 1.00 98.50 157 CYS A N 1
ATOM 1231 C CA . CYS A 1 157 ? 3.484 5.855 1.884 1.00 98.50 157 CYS A CA 1
ATOM 1232 C C . CYS A 1 157 ? 3.782 4.561 2.645 1.00 98.50 157 CYS A C 1
ATOM 1234 O O . CYS A 1 157 ? 4.943 4.273 2.945 1.00 98.50 157 CYS A O 1
ATOM 1236 N N . PHE A 1 158 ? 2.746 3.764 2.896 1.00 98.69 158 PHE A N 1
ATOM 1237 C CA . PHE A 1 158 ? 2.845 2.396 3.398 1.00 98.69 158 PHE A CA 1
ATOM 1238 C C . PHE A 1 158 ? 2.022 1.461 2.509 1.00 98.69 158 PHE A C 1
ATOM 1240 O O . PHE A 1 158 ? 0.922 1.824 2.096 1.00 98.69 158 PHE A O 1
ATOM 1247 N N . ALA A 1 159 ? 2.522 0.256 2.238 1.00 98.50 159 ALA A N 1
ATOM 1248 C CA . ALA A 1 159 ? 1.774 -0.791 1.541 1.00 98.50 159 ALA A CA 1
ATOM 1249 C C . ALA A 1 159 ? 2.345 -2.183 1.828 1.00 98.50 159 ALA A C 1
ATOM 1251 O O . ALA A 1 159 ? 3.449 -2.329 2.361 1.00 98.50 159 ALA A O 1
ATOM 1252 N N . LEU A 1 160 ? 1.606 -3.213 1.424 1.00 98.44 160 LEU A N 1
ATOM 1253 C CA . LEU A 1 160 ? 2.052 -4.597 1.498 1.00 98.44 160 LEU A CA 1
ATOM 1254 C C . LEU A 1 160 ? 2.893 -4.990 0.271 1.00 98.44 160 LEU A C 1
ATOM 1256 O O . LEU A 1 160 ? 2.595 -4.610 -0.859 1.00 98.44 160 LEU A O 1
ATOM 1260 N N . ALA A 1 161 ? 3.895 -5.841 0.483 1.00 98.50 161 ALA A N 1
ATOM 1261 C CA . ALA A 1 161 ? 4.424 -6.721 -0.547 1.00 98.50 161 ALA A CA 1
ATOM 1262 C C . ALA A 1 161 ? 4.456 -8.181 -0.073 1.00 98.50 161 ALA A C 1
ATOM 1264 O O . ALA A 1 161 ? 4.633 -8.459 1.114 1.00 98.50 161 ALA A O 1
ATOM 1265 N N . LEU A 1 162 ? 4.294 -9.112 -1.011 1.00 98.75 162 LEU A N 1
ATOM 1266 C CA . LEU A 1 162 ? 4.271 -10.556 -0.770 1.00 98.75 162 LEU A CA 1
ATOM 1267 C C . LEU A 1 162 ? 5.244 -11.292 -1.698 1.00 98.75 162 LEU A C 1
ATOM 1269 O O . LEU A 1 162 ? 5.555 -10.815 -2.793 1.00 98.75 162 LEU A O 1
ATOM 1273 N N . TRP A 1 163 ? 5.685 -12.478 -1.277 1.00 98.56 163 TRP A N 1
ATOM 1274 C CA . TRP A 1 163 ? 6.338 -13.452 -2.156 1.00 98.56 163 TRP A CA 1
ATOM 1275 C C . TRP A 1 163 ? 6.035 -14.885 -1.701 1.00 98.56 163 TRP A C 1
ATOM 1277 O O . TRP A 1 163 ? 6.151 -15.206 -0.518 1.00 98.56 163 TRP A O 1
ATOM 1287 N N . ASN A 1 164 ? 5.628 -15.734 -2.645 1.00 96.62 164 ASN A N 1
ATOM 1288 C CA . ASN A 1 164 ? 5.251 -17.142 -2.448 1.00 96.62 164 ASN A CA 1
ATOM 1289 C C . ASN A 1 164 ? 6.398 -18.138 -2.726 1.00 96.62 164 ASN A C 1
ATOM 1291 O O . ASN A 1 164 ? 6.180 -19.342 -2.654 1.00 96.62 164 ASN A O 1
ATOM 1295 N N . GLY A 1 165 ? 7.597 -17.658 -3.079 1.00 95.06 165 GLY A N 1
ATOM 1296 C CA . GLY A 1 165 ? 8.731 -18.492 -3.502 1.00 95.06 165 GLY A CA 1
ATOM 1297 C C . GLY A 1 165 ? 8.765 -18.829 -5.001 1.00 95.06 165 GLY A C 1
ATOM 1298 O O . GLY A 1 165 ? 9.810 -19.218 -5.507 1.00 95.06 165 GLY A O 1
ATOM 1299 N N . GLU A 1 166 ? 7.653 -18.639 -5.716 1.00 94.12 166 GLU A N 1
ATOM 1300 C CA . GLU A 1 166 ? 7.458 -19.033 -7.124 1.00 94.12 166 GLU A CA 1
ATOM 1301 C C . GLU A 1 166 ? 7.369 -17.825 -8.083 1.00 94.12 166 GLU A C 1
ATOM 1303 O O . GLU A 1 166 ? 7.624 -17.932 -9.288 1.00 94.12 166 GLU A O 1
ATOM 1308 N N . ASP A 1 167 ? 6.976 -16.656 -7.569 1.00 94.44 167 ASP A N 1
ATOM 1309 C CA . ASP A 1 167 ? 6.837 -15.433 -8.356 1.00 94.44 167 ASP A CA 1
ATOM 1310 C C . ASP A 1 167 ? 8.201 -14.842 -8.763 1.00 94.44 167 ASP A C 1
ATOM 1312 O O . ASP A 1 167 ? 9.103 -14.726 -7.933 1.00 94.44 167 ASP A O 1
ATOM 1316 N N . PRO A 1 168 ? 8.356 -14.361 -10.013 1.00 91.00 168 PRO A N 1
ATOM 1317 C CA . PRO A 1 168 ? 9.625 -13.830 -10.522 1.00 91.00 168 PRO A CA 1
ATOM 1318 C C . PRO A 1 168 ? 10.018 -12.444 -9.969 1.00 91.00 168 PRO A C 1
ATOM 1320 O O . PRO A 1 168 ? 11.017 -11.889 -10.412 1.00 91.00 168 PRO A O 1
ATOM 1323 N N . PHE A 1 169 ? 9.215 -11.845 -9.085 1.00 93.81 169 PHE A N 1
ATOM 1324 C CA . PHE A 1 169 ? 9.451 -10.568 -8.395 1.00 93.81 169 PHE A CA 1
ATOM 1325 C C . PHE A 1 169 ? 8.431 -10.409 -7.251 1.00 93.81 169 PHE A C 1
ATOM 1327 O O . PHE A 1 169 ? 7.439 -11.135 -7.207 1.00 93.81 169 PHE A O 1
ATOM 1334 N N . LEU A 1 170 ? 8.626 -9.449 -6.338 1.00 97.25 170 LEU A N 1
ATOM 1335 C CA . LEU A 1 170 ? 7.685 -9.229 -5.230 1.00 97.25 170 LEU A CA 1
ATOM 1336 C C . LEU A 1 170 ? 6.322 -8.734 -5.737 1.00 97.25 170 LEU A C 1
ATOM 1338 O O . LEU A 1 170 ? 6.242 -7.794 -6.540 1.00 97.25 170 LEU A O 1
ATOM 1342 N N . LYS A 1 171 ? 5.243 -9.307 -5.199 1.00 97.56 171 LYS A N 1
ATOM 1343 C CA . LYS A 1 171 ? 3.870 -8.836 -5.392 1.00 97.56 171 LYS A CA 1
ATOM 1344 C C . LYS A 1 171 ? 3.627 -7.620 -4.498 1.00 97.56 171 LYS A C 1
ATOM 1346 O O . LYS A 1 171 ? 3.181 -7.758 -3.367 1.00 97.56 171 LYS A O 1
ATOM 1351 N N . GLU A 1 172 ? 3.976 -6.438 -5.000 1.00 95.81 172 GLU A N 1
ATOM 1352 C CA . GLU A 1 172 ? 3.886 -5.151 -4.278 1.00 95.81 172 GLU A CA 1
ATOM 1353 C C . GLU A 1 172 ? 2.826 -4.181 -4.840 1.00 95.81 172 GLU A C 1
ATOM 1355 O O . GLU A 1 172 ? 2.642 -3.095 -4.302 1.00 95.81 172 GLU A O 1
ATOM 1360 N N . ARG A 1 173 ? 2.147 -4.545 -5.936 1.00 94.94 173 ARG A N 1
ATOM 1361 C CA . ARG A 1 173 ? 1.095 -3.765 -6.620 1.00 94.94 173 ARG A CA 1
ATOM 1362 C C . ARG A 1 173 ? 0.210 -4.682 -7.464 1.00 94.94 173 ARG A C 1
ATOM 1364 O O . ARG A 1 173 ? 0.634 -5.800 -7.778 1.00 94.94 173 ARG A O 1
ATOM 1371 N N . LEU A 1 174 ? -0.950 -4.192 -7.900 1.00 95.50 174 LEU A N 1
ATOM 1372 C CA . LEU A 1 174 ? -1.820 -4.935 -8.813 1.00 95.50 174 LEU A CA 1
ATOM 1373 C C . LEU A 1 174 ? -1.323 -4.898 -10.271 1.00 95.50 174 LEU A C 1
ATOM 1375 O O . LEU A 1 174 ? -0.848 -3.881 -10.799 1.00 95.50 174 LEU A O 1
ATOM 1379 N N . PHE A 1 175 ? -1.471 -6.044 -10.925 1.00 95.81 175 PHE A N 1
ATOM 1380 C CA . PHE A 1 175 ? -1.238 -6.304 -12.334 1.00 95.81 175 PHE A CA 1
ATOM 1381 C C . PHE A 1 175 ? -2.541 -6.255 -13.139 1.00 95.81 175 PHE A C 1
ATOM 1383 O O . PHE A 1 175 ? -3.641 -6.500 -12.648 1.00 95.81 175 PHE A O 1
ATOM 1390 N N . GLY A 1 176 ? -2.397 -5.976 -14.425 1.00 93.56 176 GLY A N 1
ATOM 1391 C CA . GLY A 1 176 ? -3.488 -5.908 -15.376 1.00 93.56 176 GLY A CA 1
ATOM 1392 C C . GLY A 1 176 ? -2.949 -5.850 -16.795 1.00 93.56 176 GLY A C 1
ATOM 1393 O O . GLY A 1 176 ? -1.742 -5.961 -17.014 1.00 93.56 176 GLY A O 1
ATOM 1394 N N . VAL A 1 177 ? -3.843 -5.617 -17.743 1.00 93.25 177 VAL A N 1
ATOM 1395 C CA . VAL A 1 177 ? -3.517 -5.302 -19.137 1.00 93.25 177 VAL A CA 1
ATOM 1396 C C . VAL A 1 177 ? -3.828 -3.831 -19.408 1.00 93.25 177 VAL A C 1
ATOM 1398 O O . VAL A 1 177 ? -4.779 -3.270 -18.857 1.00 93.25 177 VAL A O 1
ATOM 1401 N N . THR A 1 178 ? -3.000 -3.168 -20.213 1.00 91.50 178 THR A N 1
ATOM 1402 C CA . THR A 1 178 ? -3.233 -1.772 -20.615 1.00 91.50 178 THR A CA 1
ATOM 1403 C C . THR A 1 178 ? -4.397 -1.647 -21.602 1.00 91.50 178 THR A C 1
ATOM 1405 O O . THR A 1 178 ? -4.832 -2.624 -22.208 1.00 91.50 178 THR A O 1
ATOM 1408 N N . GLY A 1 179 ? -4.882 -0.419 -21.818 1.00 89.44 179 GLY A N 1
ATOM 1409 C CA . GLY A 1 179 ? -5.943 -0.124 -22.792 1.00 89.44 179 GLY A CA 1
ATOM 1410 C C . GLY A 1 179 ? -5.743 -0.702 -24.209 1.00 89.44 179 GLY A C 1
ATOM 1411 O O . GLY A 1 179 ? -6.736 -1.098 -24.817 1.00 89.44 179 GLY A O 1
ATOM 1412 N N . PRO A 1 180 ? -4.509 -0.755 -24.753 1.00 89.94 180 PRO A N 1
ATOM 1413 C CA . PRO A 1 180 ? -4.210 -1.458 -26.008 1.00 89.94 180 PRO A CA 1
ATOM 1414 C C . PRO A 1 180 ? -4.109 -2.994 -25.924 1.00 89.94 180 PRO A C 1
ATOM 1416 O O . PRO A 1 180 ? -4.151 -3.641 -26.968 1.00 89.94 180 PRO A O 1
ATOM 1419 N N . GLU A 1 181 ? -3.937 -3.576 -24.734 1.00 91.62 181 GLU A N 1
ATOM 1420 C CA . GLU A 1 181 ? -3.725 -5.020 -24.530 1.00 91.62 181 GLU A CA 1
ATOM 1421 C C . GLU A 1 181 ? -5.004 -5.785 -24.150 1.00 91.62 181 GLU A C 1
ATOM 1423 O O . GLU A 1 181 ? -5.104 -6.980 -24.429 1.00 91.62 181 GLU A O 1
ATOM 1428 N N . GLY A 1 182 ? -5.975 -5.128 -23.508 1.00 92.38 182 GLY A N 1
ATOM 1429 C CA . GLY A 1 182 ? -7.263 -5.727 -23.155 1.00 92.38 182 GLY A CA 1
ATOM 1430 C C . GLY A 1 182 ? -8.340 -5.511 -24.220 1.00 92.38 182 GLY A C 1
ATOM 1431 O O . GLY A 1 182 ? -8.517 -4.415 -24.754 1.00 92.38 182 GLY A O 1
ATOM 1432 N N . ASN A 1 183 ? -9.126 -6.554 -24.499 1.00 93.81 183 ASN A N 1
ATOM 1433 C CA . ASN A 1 183 ? -10.192 -6.542 -25.506 1.00 93.81 183 ASN A CA 1
ATOM 1434 C C . ASN A 1 183 ? -11.275 -5.476 -25.236 1.00 93.81 183 ASN A C 1
ATOM 1436 O O . ASN A 1 183 ? -11.797 -4.886 -26.185 1.00 93.81 183 ASN A O 1
ATOM 1440 N N . HIS A 1 184 ? -11.573 -5.177 -23.967 1.00 93.75 184 HIS A N 1
ATOM 1441 C CA . HIS A 1 184 ? -12.509 -4.116 -23.562 1.00 93.75 184 HIS A CA 1
ATOM 1442 C C . HIS A 1 184 ? -11.830 -2.859 -22.986 1.00 93.75 184 HIS A C 1
ATOM 1444 O O . HIS A 1 184 ? -12.516 -1.935 -22.550 1.00 93.75 184 HIS A O 1
ATOM 1450 N N . GLY A 1 185 ? -10.498 -2.769 -23.068 1.00 92.06 185 GLY A N 1
ATOM 1451 C CA . GLY A 1 185 ? -9.705 -1.653 -22.557 1.00 92.06 185 GLY A CA 1
ATOM 1452 C C . GLY A 1 185 ? -8.781 -2.065 -21.414 1.00 92.06 185 GLY A C 1
ATOM 1453 O O . GLY A 1 185 ? -8.247 -3.167 -21.402 1.00 92.06 185 GLY A O 1
ATOM 1454 N N . GLU A 1 186 ? -8.545 -1.142 -20.485 1.00 91.56 186 GLU A N 1
ATOM 1455 C CA . GLU A 1 186 ? -7.679 -1.371 -19.327 1.00 91.56 186 GLU A CA 1
ATOM 1456 C C . GLU A 1 186 ? -8.401 -2.204 -18.266 1.00 91.56 186 GLU A C 1
ATOM 1458 O O . GLU A 1 186 ? -9.542 -1.903 -17.920 1.00 91.56 186 GLU A O 1
ATOM 1463 N N . ASP A 1 187 ? -7.738 -3.248 -17.768 1.00 92.75 187 ASP A N 1
ATOM 1464 C CA . ASP A 1 187 ? -8.408 -4.338 -17.056 1.00 92.75 187 ASP A CA 1
ATOM 1465 C C . ASP A 1 187 ? -7.461 -5.010 -16.040 1.00 92.75 187 ASP A C 1
ATOM 1467 O O . ASP A 1 187 ? -6.291 -5.266 -16.341 1.00 92.75 187 ASP A O 1
ATOM 1471 N N . CYS A 1 188 ? -7.939 -5.258 -14.817 1.00 94.75 188 CYS A N 1
ATOM 1472 C CA . CYS A 1 188 ? -7.134 -5.713 -13.677 1.00 94.75 188 CYS A CA 1
ATOM 1473 C C . CYS A 1 188 ? -7.279 -7.224 -13.484 1.00 94.75 188 CYS A C 1
ATOM 1475 O O . CYS A 1 188 ? -8.377 -7.723 -13.264 1.00 94.75 188 CYS A O 1
ATOM 1477 N N . LYS A 1 189 ? -6.165 -7.961 -13.518 1.00 96.19 189 LYS A N 1
ATOM 1478 C CA . LYS A 1 189 ? -6.170 -9.433 -13.609 1.00 96.19 189 LYS A CA 1
ATOM 1479 C C . LYS A 1 189 ? -5.967 -10.123 -12.264 1.00 96.19 189 LYS A C 1
ATOM 1481 O O . LYS A 1 189 ? -5.343 -11.180 -12.187 1.00 96.19 189 LYS A O 1
ATOM 1486 N N . GLU A 1 190 ? -6.468 -9.509 -11.198 1.00 95.12 190 GLU A N 1
ATOM 1487 C CA . GLU A 1 190 ? -6.246 -9.924 -9.813 1.00 95.12 190 GLU A CA 1
ATOM 1488 C C . GLU A 1 190 ? -7.534 -9.868 -8.991 1.00 95.12 190 GLU A C 1
ATOM 1490 O O . GLU A 1 190 ? -8.418 -9.056 -9.249 1.00 95.12 190 GLU A O 1
ATOM 1495 N N . LEU A 1 191 ? -7.643 -10.736 -7.981 1.00 96.25 191 LEU A N 1
ATOM 1496 C CA . LEU A 1 191 ? -8.819 -10.806 -7.115 1.00 96.25 191 LEU A CA 1
ATOM 1497 C C . LEU A 1 191 ? -8.537 -10.114 -5.779 1.00 96.25 191 LEU A C 1
ATOM 1499 O O . LEU A 1 191 ? -7.779 -10.614 -4.946 1.00 96.25 191 LEU A O 1
ATOM 1503 N N . TYR A 1 192 ? -9.178 -8.967 -5.582 1.00 96.38 192 TYR A N 1
ATOM 1504 C CA . TYR A 1 192 ? -9.071 -8.133 -4.390 1.00 96.38 192 TYR A CA 1
ATOM 1505 C C . TYR A 1 192 ? -10.434 -7.522 -4.043 1.00 96.38 192 TYR A C 1
ATOM 1507 O O . TYR A 1 192 ? -11.307 -7.396 -4.904 1.00 96.38 192 TYR A O 1
ATOM 1515 N N . TYR A 1 193 ? -10.634 -7.177 -2.772 1.00 97.12 193 TYR A N 1
ATOM 1516 C CA . TYR A 1 193 ? -11.924 -6.736 -2.244 1.00 97.12 193 TYR A CA 1
ATOM 1517 C C . TYR A 1 193 ? -11.748 -5.640 -1.190 1.00 97.12 193 TYR A C 1
ATOM 1519 O O . TYR A 1 193 ? -11.080 -5.831 -0.172 1.00 97.12 193 TYR A O 1
ATOM 1527 N N . TYR A 1 194 ? -12.427 -4.514 -1.402 1.00 97.00 194 TYR A N 1
ATOM 1528 C CA . TYR A 1 194 ? -12.612 -3.472 -0.396 1.00 97.00 194 TYR A CA 1
ATOM 1529 C C . TYR A 1 194 ? -13.732 -3.904 0.557 1.00 97.00 194 TYR A C 1
ATOM 1531 O O . TYR A 1 194 ? -14.913 -3.840 0.216 1.00 97.00 194 TYR A O 1
ATOM 1539 N N . LEU A 1 195 ? -13.361 -4.413 1.733 1.00 97.06 195 LEU A N 1
ATOM 1540 C CA . LEU A 1 195 ? -14.310 -5.007 2.678 1.00 97.06 195 LEU A CA 1
ATOM 1541 C C . LEU A 1 195 ? -14.911 -3.971 3.630 1.00 97.06 195 LEU A C 1
ATOM 1543 O O . LEU A 1 195 ? -16.093 -4.072 3.956 1.00 97.06 195 LEU A O 1
ATOM 1547 N N . ASP A 1 196 ? -14.114 -2.992 4.066 1.00 97.44 196 ASP A N 1
ATOM 1548 C CA . ASP A 1 196 ? -14.571 -1.919 4.952 1.00 97.44 196 ASP A CA 1
ATOM 1549 C C . ASP A 1 196 ? -13.706 -0.651 4.837 1.00 97.44 196 ASP A C 1
ATOM 1551 O O . ASP A 1 196 ? -12.513 -0.743 4.546 1.00 97.44 196 ASP A O 1
ATOM 1555 N N . SER A 1 197 ? -14.283 0.528 5.082 1.00 97.75 197 SER A N 1
ATOM 1556 C CA . SER A 1 197 ? -13.540 1.779 5.333 1.00 97.75 197 SER A CA 1
ATOM 1557 C C . SER A 1 197 ? -14.480 2.873 5.826 1.00 97.75 197 SER A C 1
ATOM 1559 O O . SER A 1 197 ? -15.249 3.424 5.036 1.00 97.75 197 SER A O 1
ATOM 1561 N N . THR A 1 198 ? -14.345 3.281 7.086 1.00 97.50 198 THR A N 1
ATOM 1562 C CA . THR A 1 198 ? -15.120 4.403 7.635 1.00 97.50 198 THR A CA 1
ATOM 1563 C C . THR A 1 198 ? -14.802 5.737 6.927 1.00 97.50 198 THR A C 1
ATOM 1565 O O . THR A 1 198 ? -13.717 5.888 6.355 1.00 97.50 198 THR A O 1
ATOM 1568 N N . PRO A 1 199 ? -15.711 6.737 6.939 1.00 96.81 199 PRO A N 1
ATOM 1569 C CA . PRO A 1 199 ? -15.500 8.040 6.284 1.00 96.81 199 PRO A CA 1
ATOM 1570 C C . PRO A 1 199 ? -14.302 8.874 6.771 1.00 96.81 199 PRO A C 1
ATOM 1572 O O . PRO A 1 199 ? -13.898 9.817 6.087 1.00 96.81 199 PRO A O 1
ATOM 1575 N N . THR A 1 200 ? -13.762 8.581 7.953 1.00 97.62 200 THR A N 1
ATOM 1576 C CA . THR A 1 200 ? -12.520 9.161 8.488 1.00 97.62 200 THR A CA 1
ATOM 1577 C C . THR A 1 200 ? -11.315 8.229 8.380 1.00 97.62 200 THR A C 1
ATOM 1579 O O . THR A 1 200 ? -10.228 8.569 8.857 1.00 97.62 200 THR A O 1
ATOM 1582 N N . HIS A 1 201 ? -11.482 7.053 7.769 1.00 98.06 201 HIS A N 1
ATOM 1583 C CA . HIS A 1 201 ? -10.462 6.007 7.695 1.00 98.06 201 HIS A CA 1
ATOM 1584 C C . HIS A 1 201 ? -9.939 5.618 9.095 1.00 98.06 201 HIS A C 1
ATOM 1586 O O . HIS A 1 201 ? -8.748 5.387 9.285 1.00 98.06 201 HIS A O 1
ATOM 1592 N N . SER A 1 202 ? -10.826 5.641 10.099 1.00 98.00 202 SER A N 1
ATOM 1593 C CA . SER A 1 202 ? -10.571 5.221 11.487 1.00 98.00 202 SER A CA 1
ATOM 1594 C C . SER A 1 202 ? -10.538 3.697 11.636 1.00 98.00 202 SER A C 1
ATOM 1596 O O . SER A 1 202 ? -9.825 3.179 12.492 1.00 98.00 202 SER A O 1
ATOM 1598 N N . TYR A 1 203 ? -11.253 2.999 10.751 1.00 98.62 203 TYR A N 1
ATOM 1599 C CA . TYR A 1 203 ? -11.134 1.573 10.481 1.00 98.62 203 TYR A CA 1
ATOM 1600 C C . TYR A 1 203 ? -11.168 1.351 8.968 1.00 98.62 203 TYR A C 1
ATOM 1602 O O . TYR A 1 203 ? -11.994 1.965 8.284 1.00 98.62 203 TYR A O 1
ATOM 1610 N N . MET A 1 204 ? -10.313 0.476 8.443 1.00 98.56 204 MET A N 1
ATOM 1611 C CA . MET A 1 204 ? -10.353 0.017 7.051 1.00 98.56 204 MET A CA 1
ATOM 1612 C C . MET A 1 204 ? -9.970 -1.458 6.957 1.00 98.56 204 MET A C 1
ATOM 1614 O O . MET A 1 204 ? -9.111 -1.922 7.706 1.00 98.56 204 MET A O 1
ATOM 1618 N N . LYS A 1 205 ? -10.564 -2.183 6.003 1.00 98.62 205 LYS A N 1
ATOM 1619 C CA . LYS A 1 205 ? -10.257 -3.589 5.730 1.00 98.62 205 LYS A CA 1
ATOM 1620 C C . LYS A 1 205 ? -10.206 -3.891 4.233 1.00 98.62 205 LYS A C 1
ATOM 1622 O O . LYS A 1 205 ? -11.167 -3.642 3.502 1.00 98.62 205 LYS A O 1
ATOM 1627 N N . PHE A 1 206 ? -9.098 -4.489 3.818 1.00 98.31 206 PHE A N 1
ATOM 1628 C CA . PHE A 1 206 ? -8.805 -4.976 2.472 1.00 98.31 206 PHE A CA 1
ATOM 1629 C C . PHE A 1 206 ? -8.629 -6.500 2.502 1.00 98.31 206 PHE A C 1
ATOM 1631 O O . PHE A 1 206 ? -8.225 -7.062 3.524 1.00 98.31 206 PHE A O 1
ATOM 1638 N N . LEU A 1 207 ? -8.920 -7.171 1.390 1.00 98.56 207 LEU A N 1
ATOM 1639 C CA . LEU A 1 207 ? -8.599 -8.582 1.164 1.00 98.56 207 LEU A CA 1
ATOM 1640 C C . LEU A 1 207 ? -7.998 -8.751 -0.228 1.00 98.56 207 LEU A C 1
ATOM 1642 O O . LEU A 1 207 ? -8.595 -8.327 -1.214 1.00 98.56 207 LEU A O 1
ATOM 1646 N N . TYR A 1 208 ? -6.875 -9.451 -0.302 1.00 98.50 208 TYR A N 1
ATOM 1647 C CA . TYR A 1 208 ? -6.212 -9.865 -1.530 1.00 98.50 208 TYR A CA 1
ATOM 1648 C C . TYR A 1 208 ? -6.116 -11.394 -1.602 1.00 98.50 208 TYR A C 1
ATOM 1650 O O . TYR A 1 208 ? -5.771 -12.040 -0.612 1.00 98.50 208 TYR A O 1
ATOM 1658 N N . LYS A 1 209 ? -6.411 -11.983 -2.768 1.00 98.25 209 LYS A N 1
ATOM 1659 C CA . LYS A 1 209 ? -6.250 -13.423 -3.021 1.00 98.25 209 LYS A CA 1
ATOM 1660 C C . LYS A 1 209 ? -4.947 -13.683 -3.771 1.00 98.25 209 LYS A C 1
ATOM 1662 O O . LYS A 1 209 ? -4.906 -13.592 -4.998 1.00 98.25 209 LYS A O 1
ATOM 1667 N N . TYR A 1 210 ? -3.891 -14.021 -3.034 1.00 98.38 210 TYR A N 1
ATOM 1668 C CA . TYR A 1 210 ? -2.556 -14.236 -3.597 1.00 98.38 210 TYR A CA 1
ATOM 1669 C C . TYR A 1 210 ? -2.349 -15.705 -4.012 1.00 98.38 210 TYR A C 1
ATOM 1671 O O . TYR A 1 210 ? -2.468 -16.578 -3.152 1.00 98.38 210 TYR A O 1
ATOM 1679 N N . PRO A 1 211 ? -2.028 -16.036 -5.276 1.00 97.88 211 PRO A N 1
ATOM 1680 C CA . PRO A 1 211 ? -1.707 -17.409 -5.673 1.00 97.88 211 PRO A CA 1
ATOM 1681 C C . PRO A 1 211 ? -0.518 -18.016 -4.904 1.00 97.88 211 PRO A C 1
ATOM 1683 O O . PRO A 1 211 ? 0.473 -17.340 -4.633 1.00 97.88 211 PRO A O 1
ATOM 1686 N N . GLN A 1 212 ? -0.578 -19.316 -4.602 1.00 97.81 212 GLN A N 1
ATOM 1687 C CA . GLN A 1 212 ? 0.589 -20.089 -4.133 1.00 97.81 212 GLN A CA 1
ATOM 1688 C C . GLN A 1 212 ? 1.482 -20.545 -5.292 1.00 97.81 212 GLN A C 1
ATOM 1690 O O . GLN A 1 212 ? 2.668 -20.781 -5.109 1.00 97.81 212 GLN A O 1
ATOM 1695 N N . ARG A 1 213 ? 0.902 -20.677 -6.489 1.00 95.88 213 ARG A N 1
ATOM 1696 C CA . ARG A 1 213 ? 1.622 -20.925 -7.744 1.00 95.88 213 ARG A CA 1
ATOM 1697 C C . ARG A 1 213 ? 2.138 -19.597 -8.302 1.00 95.88 213 ARG A C 1
ATOM 1699 O O . ARG A 1 213 ? 1.512 -18.565 -8.065 1.00 95.88 213 ARG A O 1
ATOM 1706 N N . ARG A 1 214 ? 3.202 -19.625 -9.115 1.00 95.31 214 ARG A N 1
ATOM 1707 C CA . ARG A 1 214 ? 3.640 -18.459 -9.904 1.00 95.31 214 ARG A CA 1
ATOM 1708 C C . ARG A 1 214 ? 2.457 -17.798 -10.618 1.00 95.31 214 ARG A C 1
ATOM 1710 O O . ARG A 1 214 ? 1.684 -18.464 -11.312 1.00 95.31 214 ARG A O 1
ATOM 1717 N N . PHE A 1 215 ? 2.359 -16.482 -10.493 1.00 96.25 215 PHE A N 1
ATOM 1718 C CA . PHE A 1 215 ? 1.322 -15.680 -11.119 1.00 96.25 215 PHE A CA 1
ATOM 1719 C C . PHE A 1 215 ? 1.492 -15.658 -12.662 1.00 96.25 215 PHE A C 1
ATOM 1721 O O . PHE A 1 215 ? 2.605 -15.456 -13.160 1.00 96.25 215 PHE A O 1
ATOM 1728 N N . PRO A 1 216 ? 0.417 -15.850 -13.454 1.00 95.81 216 PRO A N 1
ATOM 1729 C CA . PRO A 1 216 ? 0.501 -16.166 -14.885 1.00 95.81 216 PRO A CA 1
ATOM 1730 C C . PRO A 1 216 ? 0.549 -14.913 -15.785 1.00 95.81 216 PRO A C 1
ATOM 1732 O O . PRO A 1 216 ? -0.255 -14.764 -16.709 1.00 95.81 216 PRO A O 1
ATOM 1735 N N . TYR A 1 217 ? 1.484 -13.994 -15.518 1.00 93.94 217 TYR A N 1
ATOM 1736 C CA . TYR A 1 217 ? 1.598 -12.692 -16.202 1.00 93.94 217 TYR A CA 1
ATOM 1737 C C . TYR A 1 217 ? 1.579 -12.808 -17.737 1.00 93.94 217 TYR A C 1
ATOM 1739 O O . TYR A 1 217 ? 0.847 -12.089 -18.416 1.00 93.94 217 TYR A O 1
ATOM 1747 N N . GLU A 1 218 ? 2.374 -13.725 -18.289 1.00 90.88 218 GLU A N 1
ATOM 1748 C CA . GLU A 1 218 ? 2.573 -13.885 -19.732 1.00 90.88 218 GLU A CA 1
ATOM 1749 C C . GLU A 1 218 ? 1.373 -14.545 -20.433 1.00 90.88 218 GLU A C 1
ATOM 1751 O O . GLU A 1 218 ? 1.116 -14.279 -21.608 1.00 90.88 218 GLU A O 1
ATOM 1756 N N . GLU A 1 219 ? 0.624 -15.391 -19.721 1.00 94.38 219 GLU A N 1
ATOM 1757 C CA . GLU A 1 219 ? -0.616 -16.003 -20.212 1.00 94.38 219 GLU A CA 1
ATOM 1758 C C . GLU A 1 219 ? -1.731 -14.954 -20.284 1.00 94.38 219 GLU A C 1
ATOM 1760 O O . GLU A 1 219 ? -2.358 -14.794 -21.329 1.00 94.38 219 GLU A O 1
ATOM 1765 N N . LEU A 1 220 ? -1.912 -14.179 -19.209 1.00 95.88 220 LEU A N 1
ATOM 1766 C CA . LEU A 1 220 ? -2.939 -13.141 -19.106 1.00 95.88 220 LEU A CA 1
ATOM 1767 C C . LEU A 1 220 ? -2.825 -12.084 -20.214 1.00 95.88 220 LEU A C 1
ATOM 1769 O O . LEU A 1 220 ? -3.835 -11.733 -20.825 1.00 95.88 220 LEU A O 1
ATOM 1773 N N . VAL A 1 221 ? -1.608 -11.617 -20.520 1.00 94.12 221 VAL A N 1
ATOM 1774 C CA . VAL A 1 221 ? -1.372 -10.673 -21.628 1.00 94.12 221 VAL A CA 1
ATOM 1775 C C . VAL A 1 221 ? -1.658 -11.336 -22.978 1.00 94.12 221 VAL A C 1
ATOM 1777 O O . VAL A 1 221 ? -2.432 -10.800 -23.770 1.00 94.12 221 VAL A O 1
ATOM 1780 N N . ARG A 1 222 ? -1.085 -12.521 -23.241 1.00 95.06 222 ARG A N 1
ATOM 1781 C CA . ARG A 1 222 ? -1.219 -13.215 -24.535 1.00 95.06 222 ARG A CA 1
ATOM 1782 C C . ARG A 1 222 ? -2.676 -13.520 -24.890 1.00 95.06 222 ARG A C 1
ATOM 1784 O O . ARG A 1 222 ? -3.077 -13.315 -26.033 1.00 95.06 222 ARG A O 1
ATOM 1791 N N . GLU A 1 223 ? -3.454 -14.006 -23.926 1.00 95.00 223 GLU A N 1
ATOM 1792 C CA . GLU A 1 223 ? -4.860 -14.367 -24.129 1.00 95.00 223 GLU A CA 1
ATOM 1793 C C . GLU A 1 223 ? -5.808 -13.157 -24.135 1.00 95.00 223 GLU A C 1
ATOM 1795 O O . GLU A 1 223 ? -6.923 -13.282 -24.638 1.00 95.00 223 GLU A O 1
ATOM 1800 N N . SER A 1 224 ? -5.396 -11.998 -23.606 1.00 94.06 224 SER A N 1
ATOM 1801 C CA . SER A 1 224 ? -6.165 -10.746 -23.720 1.00 94.06 224 SER A CA 1
ATOM 1802 C C . SER A 1 224 ? -5.952 -10.090 -25.089 1.00 94.06 224 SER A C 1
ATOM 1804 O O . SER A 1 224 ? -6.921 -9.780 -25.781 1.00 94.06 224 SER A O 1
ATOM 1806 N N . VAL A 1 225 ? -4.692 -9.988 -25.533 1.00 93.75 225 VAL A N 1
ATOM 1807 C CA . VAL A 1 225 ? -4.302 -9.403 -26.832 1.00 93.75 225 VAL A CA 1
ATOM 1808 C C . VAL A 1 225 ? -4.873 -10.190 -28.022 1.00 93.75 225 VAL A C 1
ATOM 1810 O O . VAL A 1 225 ? -5.091 -9.627 -29.094 1.00 93.75 225 VAL A O 1
ATOM 1813 N N . SER A 1 226 ? -5.136 -11.491 -27.858 1.00 93.06 226 SER A N 1
ATOM 1814 C CA . SER A 1 226 ? -5.688 -12.348 -28.916 1.00 93.06 226 SER A CA 1
ATOM 1815 C C . SER A 1 226 ? -7.212 -12.246 -29.100 1.00 93.06 226 SER A C 1
ATOM 1817 O O . SER A 1 226 ? -7.742 -12.845 -30.042 1.00 93.06 226 SER A O 1
ATOM 1819 N N . ARG A 1 227 ? -7.937 -11.520 -28.232 1.00 93.75 227 ARG A N 1
ATOM 1820 C CA . ARG A 1 227 ? -9.412 -11.527 -28.184 1.00 93.75 227 ARG A CA 1
ATOM 1821 C C . ARG A 1 227 ? -10.076 -10.368 -28.920 1.00 93.75 227 ARG A C 1
ATOM 1823 O O . ARG A 1 227 ? -9.639 -9.222 -28.880 1.00 93.75 227 ARG A O 1
ATOM 1830 N N . GLY A 1 228 ? -11.204 -10.685 -29.556 1.00 93.25 228 GLY A N 1
ATOM 1831 C CA . GLY A 1 228 ? -12.126 -9.704 -30.122 1.00 93.25 228 GLY A CA 1
ATOM 1832 C C . GLY A 1 228 ? -13.006 -9.032 -29.062 1.00 93.25 228 GLY A C 1
ATOM 1833 O O . GLY A 1 228 ? -13.156 -9.525 -27.945 1.00 93.25 228 GLY A O 1
ATOM 1834 N N . ARG A 1 229 ? -13.631 -7.909 -29.442 1.00 93.00 229 ARG A N 1
ATOM 1835 C CA . ARG A 1 229 ? -14.588 -7.130 -28.617 1.00 93.00 229 ARG A CA 1
ATOM 1836 C C . ARG A 1 229 ? -15.964 -7.794 -28.446 1.00 93.00 229 ARG A C 1
ATOM 1838 O O . ARG A 1 229 ? -16.889 -7.201 -27.904 1.00 93.00 229 ARG A O 1
ATOM 1845 N N . ASP A 1 230 ? -16.116 -8.979 -29.014 1.00 95.56 230 ASP A N 1
ATOM 1846 C CA . ASP A 1 230 ? -17.279 -9.860 -28.977 1.00 95.56 230 ASP A CA 1
ATOM 1847 C C . ASP A 1 230 ? -17.057 -11.076 -28.055 1.00 95.56 230 ASP A C 1
ATOM 1849 O O . ASP A 1 230 ? -17.975 -11.866 -27.830 1.00 95.56 230 ASP A O 1
ATOM 1853 N N . VAL A 1 231 ? -15.849 -11.215 -27.498 1.00 95.00 231 VAL A N 1
ATOM 1854 C CA . VAL A 1 231 ? -15.441 -12.293 -26.591 1.00 95.00 231 VAL A CA 1
ATOM 1855 C C . VAL A 1 231 ? -15.274 -11.724 -25.174 1.00 95.00 231 VAL A C 1
ATOM 1857 O O . VAL A 1 231 ? -14.706 -10.643 -25.036 1.00 95.00 231 VAL A O 1
ATOM 1860 N N . PRO A 1 232 ? -15.706 -12.429 -24.109 1.00 94.50 232 PRO A N 1
ATOM 1861 C CA . PRO A 1 232 ? -15.411 -12.030 -22.734 1.00 94.50 232 PRO A CA 1
ATOM 1862 C C . PRO A 1 232 ? -13.910 -11.955 -22.425 1.00 94.50 232 PRO A C 1
ATOM 1864 O O . PRO A 1 232 ? -13.084 -12.653 -23.025 1.00 94.50 232 PRO A O 1
ATOM 1867 N N . GLU A 1 233 ? -13.583 -11.141 -21.434 1.00 95.06 233 GLU A N 1
ATOM 1868 C CA . GLU A 1 233 ? -12.261 -10.913 -20.862 1.00 95.06 233 GLU A CA 1
ATOM 1869 C C . GLU A 1 233 ? -11.597 -12.226 -20.401 1.00 95.06 233 GLU A C 1
ATOM 1871 O O . GLU A 1 233 ? -12.257 -13.175 -19.957 1.00 95.06 233 GLU A O 1
ATOM 1876 N N . PHE A 1 234 ? -10.267 -12.314 -20.516 1.00 96.19 234 PHE A N 1
ATOM 1877 C CA . PHE A 1 234 ? -9.519 -13.455 -19.983 1.00 96.19 234 PHE A CA 1
ATOM 1878 C C . PHE A 1 234 ? -9.036 -13.184 -18.559 1.00 96.19 234 PHE A C 1
ATOM 1880 O O . PHE A 1 234 ? -8.003 -12.551 -18.350 1.00 96.19 234 PHE A O 1
ATOM 1887 N N . GLU A 1 235 ? -9.800 -13.680 -17.589 1.00 95.56 235 GLU A N 1
ATOM 1888 C CA . GLU A 1 235 ? -9.483 -13.555 -16.165 1.00 95.56 235 GLU A CA 1
ATOM 1889 C C . GLU A 1 235 ? -8.573 -14.635 -15.594 1.00 95.56 235 GLU A C 1
ATOM 1891 O O . GLU A 1 235 ? -8.580 -15.779 -16.048 1.00 95.56 235 GLU A O 1
ATOM 1896 N N . ILE A 1 236 ? -7.897 -14.297 -14.489 1.00 96.00 236 ILE A N 1
ATOM 1897 C CA . ILE A 1 236 ? -7.055 -15.205 -13.694 1.00 96.00 236 ILE A CA 1
ATOM 1898 C C . ILE A 1 236 ? -7.760 -16.512 -13.301 1.00 96.00 236 ILE A C 1
ATOM 1900 O O . ILE A 1 236 ? -7.116 -17.556 -13.258 1.00 96.00 236 ILE A O 1
ATOM 1904 N N . HIS A 1 237 ? -9.082 -16.506 -13.101 1.00 92.06 237 HIS A N 1
ATOM 1905 C CA . HIS A 1 237 ? -9.854 -17.714 -12.779 1.00 92.06 237 HIS A CA 1
ATOM 1906 C C . HIS A 1 237 ? -10.054 -18.684 -13.967 1.00 92.06 237 HIS A C 1
ATOM 1908 O O . HIS A 1 237 ? -10.593 -19.775 -13.780 1.00 92.06 237 HIS A O 1
ATOM 1914 N N . HIS A 1 238 ? -9.627 -18.314 -15.180 1.00 95.19 238 HIS A N 1
ATOM 1915 C CA . HIS A 1 238 ? -9.486 -19.233 -16.317 1.00 95.19 238 HIS A CA 1
ATOM 1916 C C . HIS A 1 238 ? -8.111 -19.922 -16.357 1.00 95.19 238 HIS A C 1
ATOM 1918 O O . HIS A 1 238 ? -7.958 -20.922 -17.057 1.00 95.19 238 HIS A O 1
ATOM 1924 N N . THR A 1 239 ? -7.126 -19.388 -15.628 1.00 96.00 239 THR A N 1
ATOM 1925 C CA . THR A 1 239 ? -5.762 -19.930 -15.528 1.00 96.00 239 THR A CA 1
ATOM 1926 C C . THR A 1 239 ? -5.654 -20.952 -14.394 1.00 96.00 239 THR A C 1
ATOM 1928 O O . THR A 1 239 ? -6.555 -21.107 -13.567 1.00 96.00 239 THR A O 1
ATOM 1931 N N . LYS A 1 240 ? -4.488 -21.594 -14.284 1.00 95.38 240 LYS A N 1
ATOM 1932 C CA . LYS A 1 240 ? -4.176 -22.538 -13.200 1.00 95.38 240 LYS A CA 1
ATOM 1933 C C . LYS A 1 240 ? -3.773 -21.899 -11.868 1.00 95.38 240 LYS A C 1
ATOM 1935 O O . LYS A 1 240 ? -3.471 -22.630 -10.925 1.00 95.38 240 LYS A O 1
ATOM 1940 N N . ALA A 1 241 ? -3.742 -20.569 -11.769 1.00 95.06 241 ALA A N 1
ATOM 1941 C CA . ALA A 1 241 ? -3.215 -19.862 -10.598 1.00 95.06 241 ALA A CA 1
ATOM 1942 C C . ALA A 1 241 ? -4.011 -20.115 -9.304 1.00 95.06 241 ALA A C 1
ATOM 1944 O O . ALA A 1 241 ? -3.435 -20.078 -8.222 1.00 95.06 241 ALA A O 1
ATOM 1945 N N . LEU A 1 242 ? -5.317 -20.381 -9.426 1.00 94.94 242 LEU A N 1
ATOM 1946 C CA . LEU A 1 242 ? -6.259 -20.530 -8.307 1.00 94.94 242 LEU A CA 1
ATOM 1947 C C . LEU A 1 242 ? -6.944 -21.915 -8.264 1.00 94.94 242 LEU A C 1
ATOM 1949 O O . LEU A 1 242 ? -7.889 -22.111 -7.506 1.00 94.94 242 LEU A O 1
ATOM 1953 N N . GLU A 1 243 ? -6.502 -22.873 -9.088 1.00 94.88 243 GLU A N 1
ATOM 1954 C CA . GLU A 1 243 ? -6.975 -24.265 -9.007 1.00 94.88 243 GLU A CA 1
ATOM 1955 C C . GLU A 1 243 ? -6.566 -24.914 -7.670 1.00 94.88 243 GLU A C 1
ATOM 1957 O O . GLU A 1 243 ? -5.583 -24.520 -7.037 1.00 94.88 243 GLU A O 1
ATOM 1962 N N . ASP A 1 244 ? -7.305 -25.951 -7.264 1.00 94.81 244 ASP A N 1
ATOM 1963 C CA . ASP A 1 244 ? -7.071 -26.735 -6.041 1.00 94.81 244 ASP A CA 1
ATOM 1964 C C . ASP A 1 244 ? -7.065 -25.900 -4.740 1.00 94.81 244 ASP A C 1
ATOM 1966 O O . ASP A 1 244 ? -6.416 -26.280 -3.768 1.00 94.81 244 ASP A O 1
ATOM 1970 N N . ASP A 1 245 ? -7.743 -24.743 -4.738 1.00 95.06 245 ASP A N 1
ATOM 1971 C CA . ASP A 1 245 ? -7.752 -23.737 -3.661 1.00 95.06 245 ASP A CA 1
ATOM 1972 C C . ASP A 1 245 ? -6.354 -23.228 -3.246 1.00 95.06 245 ASP A C 1
ATOM 1974 O O . ASP A 1 245 ? -6.167 -22.693 -2.153 1.00 95.06 245 ASP A O 1
ATOM 1978 N N . ARG A 1 246 ? -5.352 -23.345 -4.132 1.00 96.00 246 ARG A N 1
ATOM 1979 C CA . ARG A 1 246 ? -3.944 -22.988 -3.868 1.00 96.00 246 ARG A CA 1
ATOM 1980 C C . ARG A 1 246 ? -3.680 -21.482 -3.909 1.00 96.00 246 ARG A C 1
ATOM 1982 O O . ARG A 1 246 ? -2.948 -20.970 -4.759 1.00 96.00 246 ARG A O 1
ATOM 1989 N N . TYR A 1 247 ? -4.274 -20.771 -2.961 1.00 97.69 247 TYR A N 1
ATOM 1990 C CA . TYR A 1 247 ? -4.096 -19.342 -2.746 1.00 97.69 247 TYR A CA 1
ATOM 1991 C C . TYR A 1 247 ? -4.109 -18.987 -1.251 1.00 97.69 247 TYR A C 1
ATOM 1993 O O . TYR A 1 247 ? -4.496 -19.777 -0.387 1.00 97.69 247 TYR A O 1
ATOM 2001 N N . TRP A 1 248 ? -3.682 -17.765 -0.960 1.00 98.38 248 TRP A N 1
ATOM 2002 C CA . TRP A 1 248 ? -3.761 -17.126 0.343 1.00 98.38 248 TRP A CA 1
ATOM 2003 C C . TRP A 1 248 ? -4.916 -16.127 0.351 1.00 98.38 248 TRP A C 1
ATOM 2005 O O . TRP A 1 248 ? -4.986 -15.285 -0.545 1.00 98.38 248 TRP A O 1
ATOM 2015 N N . ASP A 1 249 ? -5.785 -16.168 1.361 1.00 98.62 249 ASP A N 1
ATOM 2016 C CA . ASP A 1 249 ? -6.602 -14.997 1.704 1.00 98.62 249 ASP A CA 1
ATOM 2017 C C . ASP A 1 249 ? -5.752 -14.085 2.592 1.00 98.62 249 ASP A C 1
ATOM 2019 O O . ASP A 1 249 ? -5.522 -14.410 3.759 1.00 98.62 249 ASP A O 1
ATOM 2023 N N . VAL A 1 250 ? -5.266 -12.972 2.040 1.00 98.75 250 VAL A N 1
ATOM 2024 C CA . VAL A 1 250 ? -4.436 -11.993 2.752 1.00 98.75 250 VAL A CA 1
ATOM 2025 C C . VAL A 1 250 ? -5.269 -10.761 3.073 1.00 98.75 250 VAL A C 1
ATOM 2027 O O . VAL A 1 250 ? -5.577 -9.949 2.200 1.00 98.75 250 VAL A O 1
ATOM 2030 N N . PHE A 1 251 ? -5.651 -10.631 4.337 1.00 98.81 251 PHE A N 1
ATOM 2031 C CA . PHE A 1 251 ? -6.337 -9.460 4.864 1.00 98.81 251 PHE A CA 1
ATOM 2032 C C . PHE A 1 251 ? -5.330 -8.395 5.293 1.00 98.81 251 PHE A C 1
ATOM 2034 O O . PHE A 1 251 ? -4.283 -8.722 5.853 1.00 98.81 251 PHE A O 1
ATOM 2041 N N . ILE A 1 252 ? -5.689 -7.128 5.094 1.00 98.62 252 ILE A N 1
ATOM 2042 C CA . ILE A 1 252 ? -5.014 -5.977 5.699 1.00 98.62 252 ILE A CA 1
ATOM 2043 C C . ILE A 1 252 ? -6.080 -5.167 6.435 1.00 98.62 252 ILE A C 1
ATOM 2045 O O . ILE A 1 252 ? -7.073 -4.752 5.832 1.00 98.62 252 ILE A O 1
ATOM 2049 N N . GLU A 1 253 ? -5.891 -4.962 7.732 1.00 98.69 253 GLU A N 1
ATOM 2050 C CA . GLU A 1 253 ? -6.723 -4.124 8.590 1.00 98.69 253 GLU A CA 1
ATOM 2051 C C . GLU A 1 253 ? -5.909 -2.927 9.083 1.00 98.69 253 GLU A C 1
ATOM 2053 O O . GLU A 1 253 ? -4.783 -3.076 9.558 1.00 98.69 253 GLU A O 1
ATOM 2058 N N . TYR A 1 254 ? -6.508 -1.744 8.987 1.00 98.75 254 TYR A N 1
ATOM 2059 C CA . TYR A 1 254 ? -5.971 -0.492 9.505 1.00 98.75 254 TYR A CA 1
ATOM 2060 C C . TYR A 1 254 ? -6.928 0.039 10.567 1.00 98.75 254 TYR A C 1
ATOM 2062 O O . TYR A 1 254 ? -8.127 0.169 10.309 1.00 98.75 254 TYR A O 1
ATOM 2070 N N . ALA A 1 255 ? -6.405 0.359 11.744 1.00 98.69 255 ALA A N 1
ATOM 2071 C CA . ALA A 1 255 ? -7.166 0.867 12.873 1.00 98.69 255 ALA A CA 1
ATOM 2072 C C . ALA A 1 255 ? -6.420 2.043 13.500 1.00 98.69 255 ALA A C 1
ATOM 2074 O O . ALA A 1 255 ? -5.301 1.882 13.982 1.00 98.69 255 ALA A O 1
ATOM 2075 N N . LYS A 1 256 ? -7.038 3.226 13.504 1.00 98.38 256 LYS A N 1
ATOM 2076 C CA . LYS A 1 256 ? -6.495 4.365 14.252 1.00 98.38 256 LYS A CA 1
ATOM 2077 C C . LYS A 1 256 ? -6.709 4.153 15.746 1.00 98.38 256 LYS A C 1
ATOM 2079 O O . LYS A 1 256 ? -7.654 3.466 16.149 1.00 98.38 256 LYS A O 1
ATOM 2084 N N . ASP A 1 257 ? -5.875 4.772 16.565 1.00 96.75 257 ASP A N 1
ATOM 2085 C CA . ASP A 1 257 ? -6.110 4.764 18.004 1.00 96.75 257 ASP A CA 1
ATOM 2086 C C . ASP A 1 257 ? -7.421 5.482 18.348 1.00 96.75 257 ASP A C 1
ATOM 2088 O O . ASP A 1 257 ? -7.985 6.243 17.554 1.00 96.75 257 ASP A O 1
ATOM 2092 N N . ALA A 1 258 ? -7.944 5.185 19.539 1.00 93.25 258 ALA A N 1
ATOM 2093 C CA . ALA A 1 258 ? -9.284 5.579 19.957 1.00 93.25 258 ALA A CA 1
ATOM 2094 C C . ALA A 1 258 ? -9.572 7.067 19.704 1.00 93.25 258 ALA A C 1
ATOM 2096 O O . ALA A 1 258 ? -10.598 7.395 19.094 1.00 93.25 258 ALA A O 1
ATOM 2097 N N . ASP A 1 259 ? -8.645 7.942 20.101 1.00 92.31 259 ASP A N 1
ATOM 2098 C CA . ASP A 1 259 ? -8.765 9.384 19.929 1.00 92.31 259 ASP A CA 1
ATOM 2099 C C . ASP A 1 259 ? -7.573 10.069 19.226 1.00 92.31 259 ASP A C 1
ATOM 2101 O O . ASP A 1 259 ? -7.672 11.267 18.976 1.00 92.31 259 ASP A O 1
ATOM 2105 N N . GLU A 1 260 ? -6.516 9.352 18.821 1.00 95.19 260 GLU A N 1
ATOM 2106 C CA . GLU A 1 260 ? -5.334 9.930 18.152 1.00 95.19 260 GLU A CA 1
ATOM 2107 C C . GLU A 1 260 ? -5.266 9.588 16.641 1.00 95.19 260 GLU A C 1
ATOM 2109 O O . GLU A 1 260 ? -5.036 8.433 16.281 1.00 95.19 260 GLU A O 1
ATOM 2114 N N . PRO A 1 261 ? -5.453 10.563 15.723 1.00 95.62 261 PRO A N 1
ATOM 2115 C CA . PRO A 1 261 ? -5.456 10.316 14.276 1.00 95.62 261 PRO A CA 1
ATOM 2116 C C . PRO A 1 261 ? -4.081 10.038 13.639 1.00 95.62 261 PRO A C 1
ATOM 2118 O O . PRO A 1 261 ? -4.057 9.560 12.500 1.00 95.62 261 PRO A O 1
ATOM 2121 N N . GLU A 1 262 ? -2.964 10.347 14.309 1.00 95.62 262 GLU A N 1
ATOM 2122 C CA . GLU A 1 262 ? -1.599 10.063 13.828 1.00 95.62 262 GLU A CA 1
ATOM 2123 C C . GLU A 1 262 ? -1.042 8.708 14.297 1.00 95.62 262 GLU A C 1
ATOM 2125 O O . GLU A 1 262 ? 0.062 8.338 13.894 1.00 95.62 262 GLU A O 1
ATOM 2130 N N . ALA A 1 263 ? -1.783 7.974 15.132 1.00 96.88 263 ALA A N 1
ATOM 2131 C CA . ALA A 1 263 ? -1.439 6.627 15.571 1.00 96.88 263 ALA A CA 1
ATOM 2132 C C . ALA A 1 263 ? -2.319 5.590 14.854 1.00 96.88 263 ALA A C 1
ATOM 2134 O O . ALA A 1 263 ? -3.546 5.704 14.818 1.00 96.88 263 ALA A O 1
ATOM 2135 N N . MET A 1 264 ? -1.678 4.594 14.241 1.00 97.56 264 MET A N 1
ATOM 2136 C CA . MET A 1 264 ? -2.292 3.598 13.365 1.00 97.56 264 MET A CA 1
ATOM 2137 C C . MET A 1 264 ? -1.719 2.205 13.644 1.00 97.56 264 MET A C 1
ATOM 2139 O O . MET A 1 264 ? -0.562 1.919 13.323 1.00 97.56 264 MET A O 1
ATOM 2143 N N . SER A 1 265 ? -2.563 1.325 14.170 1.00 98.69 265 SER A N 1
ATOM 2144 C CA . SER A 1 265 ? -2.346 -0.119 14.235 1.00 98.69 265 SER A CA 1
ATOM 2145 C C . SER A 1 265 ? -2.654 -0.761 12.879 1.00 98.69 265 SER A C 1
ATOM 2147 O O . SER A 1 265 ? -3.678 -0.473 12.254 1.00 98.69 265 SER A O 1
ATOM 2149 N N . ILE A 1 266 ? -1.758 -1.631 12.412 1.00 98.81 266 ILE A N 1
ATOM 2150 C CA . ILE A 1 266 ? -1.814 -2.292 11.103 1.00 98.81 266 ILE A CA 1
ATOM 2151 C C . ILE A 1 266 ? -1.695 -3.804 11.308 1.00 98.81 266 ILE A C 1
ATOM 2153 O O . ILE A 1 266 ? -0.645 -4.298 11.726 1.00 98.81 266 ILE A O 1
ATOM 2157 N N . ARG A 1 267 ? -2.761 -4.547 11.004 1.00 98.75 267 ARG A N 1
ATOM 2158 C CA . ARG A 1 267 ? -2.826 -6.008 11.149 1.00 98.75 267 ARG A CA 1
ATOM 2159 C C . ARG A 1 267 ? -2.920 -6.662 9.776 1.00 98.75 267 ARG A C 1
ATOM 2161 O O . ARG A 1 267 ? -3.837 -6.375 9.011 1.00 98.75 267 ARG A O 1
ATOM 2168 N N . ILE A 1 268 ? -1.973 -7.537 9.456 1.00 98.81 268 ILE A N 1
ATOM 2169 C CA . ILE A 1 268 ? -1.946 -8.303 8.205 1.00 98.81 268 ILE A CA 1
ATOM 2170 C C . ILE A 1 268 ? -2.108 -9.777 8.558 1.00 98.81 268 ILE A C 1
ATOM 2172 O O . ILE A 1 268 ? -1.289 -10.328 9.290 1.00 98.81 268 ILE A O 1
ATOM 2176 N N . THR A 1 269 ? -3.143 -10.421 8.023 1.00 98.50 269 THR A N 1
ATOM 2177 C CA . THR A 1 269 ? -3.482 -11.815 8.343 1.00 98.50 269 THR A CA 1
ATOM 2178 C C . THR A 1 269 ? -3.588 -12.629 7.062 1.00 98.50 269 THR A C 1
ATOM 2180 O O . THR A 1 269 ? -4.455 -12.356 6.232 1.00 98.50 269 THR A O 1
ATOM 2183 N N . ALA A 1 270 ? -2.733 -13.638 6.904 1.00 98.44 270 ALA A N 1
ATOM 2184 C CA . ALA A 1 270 ? -2.695 -14.507 5.731 1.00 98.44 270 ALA A CA 1
ATOM 2185 C C . ALA A 1 270 ? -3.155 -15.931 6.076 1.00 98.44 270 ALA A C 1
ATOM 2187 O O . ALA A 1 270 ? -2.536 -16.602 6.901 1.00 98.44 270 ALA A O 1
ATOM 2188 N N . TYR A 1 271 ? -4.212 -16.402 5.410 1.00 98.06 271 TYR A N 1
ATOM 2189 C CA . TYR A 1 271 ? -4.735 -17.765 5.554 1.00 98.06 271 TYR A CA 1
ATOM 2190 C C . TYR A 1 271 ? -4.372 -18.632 4.347 1.00 98.06 271 TYR A C 1
ATOM 2192 O O . TYR A 1 271 ? -4.785 -18.328 3.226 1.00 98.06 271 TYR A O 1
ATOM 2200 N N . ASN A 1 272 ? -3.673 -19.746 4.571 1.00 97.56 272 ASN A N 1
ATOM 2201 C CA . ASN A 1 272 ? -3.419 -20.777 3.562 1.00 97.56 272 ASN A CA 1
ATOM 2202 C C . ASN A 1 272 ? -4.731 -21.517 3.241 1.00 97.56 272 ASN A C 1
ATOM 2204 O O . ASN A 1 272 ? -5.221 -22.286 4.070 1.00 97.56 272 ASN A O 1
ATOM 2208 N N . ARG A 1 273 ? -5.316 -21.314 2.053 1.00 96.50 273 ARG A N 1
ATOM 2209 C CA . ARG A 1 273 ? -6.501 -22.079 1.607 1.00 96.50 273 ARG A CA 1
ATOM 2210 C C . ARG A 1 273 ? -6.152 -23.408 0.939 1.00 96.50 273 ARG A C 1
ATOM 2212 O O . ARG A 1 273 ? -7.011 -24.284 0.863 1.00 96.50 273 ARG A O 1
ATOM 2219 N N . GLY A 1 274 ? -4.897 -23.571 0.528 1.00 95.81 274 GLY A N 1
ATOM 2220 C CA . GLY A 1 274 ? -4.399 -24.739 -0.181 1.00 95.81 274 GLY A CA 1
ATOM 2221 C C . GLY A 1 274 ? -4.446 -26.043 0.631 1.00 95.81 274 GLY A C 1
ATOM 2222 O O . GLY A 1 274 ? -4.614 -26.046 1.857 1.00 95.81 274 GLY A O 1
ATOM 2223 N N . PRO A 1 275 ? -4.282 -27.192 -0.050 1.00 95.31 275 PRO A N 1
ATOM 2224 C CA . PRO A 1 275 ? -4.389 -28.518 0.552 1.00 95.31 275 PRO A CA 1
ATOM 2225 C C . PRO A 1 275 ? -3.115 -28.962 1.288 1.00 95.31 275 PRO A C 1
ATOM 2227 O O . PRO A 1 275 ? -3.161 -29.963 2.003 1.00 95.31 275 PRO A O 1
ATOM 2230 N N . GLU A 1 276 ? -2.006 -28.239 1.112 1.00 95.56 276 GLU A N 1
ATOM 2231 C CA . GLU A 1 276 ? -0.655 -28.544 1.602 1.00 95.56 276 GLU A CA 1
ATOM 2232 C C . GLU A 1 276 ? -0.064 -27.350 2.383 1.00 95.56 276 GLU A C 1
ATOM 2234 O O . GLU A 1 276 ? -0.473 -26.207 2.142 1.00 95.56 276 GLU A O 1
ATOM 2239 N N . PRO A 1 277 ? 0.885 -27.578 3.314 1.00 95.56 277 PRO A N 1
ATOM 2240 C CA . PRO A 1 277 ? 1.648 -26.496 3.927 1.00 95.56 277 PRO A CA 1
ATOM 2241 C C . PRO A 1 277 ? 2.410 -25.695 2.864 1.00 95.56 277 PRO A C 1
ATOM 2243 O O . PRO A 1 277 ? 2.924 -26.277 1.910 1.00 95.56 277 PRO A O 1
ATOM 2246 N N . ALA A 1 278 ? 2.507 -24.378 3.037 1.00 96.12 278 ALA A N 1
ATOM 2247 C CA . ALA A 1 278 ? 3.159 -23.496 2.070 1.00 96.12 278 ALA A CA 1
ATOM 2248 C C . ALA A 1 278 ? 4.003 -22.410 2.754 1.00 96.12 278 ALA A C 1
ATOM 2250 O O . ALA A 1 278 ? 3.713 -21.996 3.877 1.00 96.12 278 ALA A O 1
ATOM 2251 N N . ASP A 1 279 ? 5.038 -21.940 2.064 1.00 96.94 279 ASP A N 1
ATOM 2252 C CA . ASP A 1 279 ? 5.873 -20.827 2.515 1.00 96.94 279 ASP A CA 1
ATOM 2253 C C . ASP A 1 279 ? 5.267 -19.483 2.087 1.00 96.94 279 ASP A C 1
ATOM 2255 O O . ASP A 1 279 ? 4.736 -19.350 0.983 1.00 96.94 279 ASP A O 1
ATOM 2259 N N . LEU A 1 280 ? 5.388 -18.464 2.941 1.00 98.31 280 LEU A N 1
ATOM 2260 C CA . LEU A 1 280 ? 4.981 -17.097 2.621 1.00 98.31 280 LEU A CA 1
ATOM 2261 C C . LEU A 1 280 ? 5.958 -16.081 3.205 1.00 98.31 280 LEU A C 1
ATOM 2263 O O . LEU A 1 280 ? 6.244 -16.084 4.402 1.00 98.31 280 LEU A O 1
ATOM 2267 N N . HIS A 1 281 ? 6.429 -15.164 2.366 1.00 98.69 281 HIS A N 1
ATOM 2268 C CA . HIS A 1 281 ? 7.107 -13.959 2.822 1.00 98.69 281 HIS A CA 1
ATOM 2269 C C . HIS A 1 281 ? 6.091 -12.810 2.846 1.00 98.69 281 HIS A C 1
ATOM 2271 O O . HIS A 1 281 ? 5.462 -12.514 1.827 1.00 98.69 281 HIS A O 1
ATOM 2277 N N . ILE A 1 282 ? 5.954 -12.155 4.000 1.00 98.81 282 ILE A N 1
ATOM 2278 C CA . ILE A 1 282 ? 5.142 -10.944 4.180 1.00 98.81 282 ILE A CA 1
ATOM 2279 C C . ILE A 1 282 ? 6.114 -9.787 4.402 1.00 98.81 282 ILE A C 1
ATOM 2281 O O . ILE A 1 282 ? 6.920 -9.829 5.331 1.00 98.81 282 ILE A O 1
ATOM 2285 N N . ILE A 1 283 ? 6.071 -8.776 3.533 1.00 98.75 283 ILE A N 1
ATOM 2286 C CA . ILE A 1 283 ? 6.999 -7.642 3.546 1.00 98.75 283 ILE A CA 1
ATOM 2287 C C . ILE A 1 283 ? 6.210 -6.327 3.510 1.00 98.75 283 ILE A C 1
ATOM 2289 O O . ILE A 1 283 ? 6.027 -5.745 2.439 1.00 98.75 283 ILE A O 1
ATOM 2293 N N . PRO A 1 284 ? 5.727 -5.822 4.657 1.00 98.69 284 PRO A N 1
ATOM 2294 C CA . PRO A 1 284 ? 5.186 -4.474 4.748 1.00 98.69 284 PRO A CA 1
ATOM 2295 C C . PRO A 1 284 ? 6.303 -3.468 4.445 1.00 98.69 284 PRO A C 1
ATOM 2297 O O . PRO A 1 284 ? 7.421 -3.604 4.954 1.00 98.69 284 PRO A O 1
ATOM 2300 N N . GLN A 1 285 ? 6.022 -2.481 3.596 1.00 98.75 285 GLN A N 1
ATOM 2301 C CA . GLN A 1 285 ? 6.984 -1.476 3.140 1.00 98.75 285 GLN A CA 1
ATOM 2302 C C . GLN A 1 285 ? 6.539 -0.074 3.558 1.00 98.75 285 GLN A C 1
ATOM 2304 O O . GLN A 1 285 ? 5.354 0.247 3.505 1.00 98.75 285 GLN A O 1
ATOM 2309 N N . LEU A 1 286 ? 7.504 0.778 3.905 1.00 98.69 286 LEU A N 1
ATOM 2310 C CA . LEU A 1 286 ? 7.303 2.188 4.245 1.00 98.69 286 LEU A CA 1
ATOM 2311 C C . LEU A 1 286 ? 8.297 3.032 3.433 1.00 98.69 286 LEU A C 1
ATOM 2313 O O . LEU A 1 286 ? 9.490 2.722 3.412 1.00 98.69 286 LEU A O 1
ATOM 2317 N N . TRP A 1 287 ? 7.837 4.072 2.733 1.00 98.69 287 TRP A N 1
ATOM 2318 C CA . TRP A 1 287 ? 8.715 4.900 1.898 1.00 98.69 287 TRP A CA 1
ATOM 2319 C C . TRP A 1 287 ? 8.213 6.324 1.666 1.00 98.69 287 TRP A C 1
ATOM 2321 O O . TRP A 1 287 ? 7.016 6.604 1.662 1.00 98.69 287 TRP A O 1
ATOM 2331 N N . PHE A 1 288 ? 9.158 7.224 1.409 1.00 98.50 288 PHE A N 1
ATOM 2332 C CA . PHE A 1 288 ? 8.882 8.553 0.872 1.00 98.50 288 PHE A CA 1
ATOM 2333 C C . PHE A 1 288 ? 8.869 8.491 -0.668 1.00 98.50 288 PHE A C 1
ATOM 2335 O O . PHE A 1 288 ? 9.772 7.867 -1.244 1.00 98.50 288 PHE A O 1
ATOM 2342 N N . PRO A 1 289 ? 7.926 9.141 -1.382 1.00 97.00 289 PRO A N 1
ATOM 2343 C CA . PRO A 1 289 ? 8.062 9.323 -2.821 1.00 97.00 289 PRO A CA 1
ATOM 2344 C C . PRO A 1 289 ? 9.330 10.096 -3.147 1.00 97.00 289 PRO A C 1
ATOM 2346 O O . PRO A 1 289 ? 9.766 10.965 -2.381 1.00 97.00 289 PRO A O 1
ATOM 2349 N N . ASN A 1 290 ? 9.896 9.835 -4.319 1.00 96.81 290 ASN A N 1
ATOM 2350 C CA . ASN A 1 290 ? 11.058 10.588 -4.750 1.00 96.81 290 ASN A CA 1
ATOM 2351 C C . ASN A 1 290 ? 10.680 12.058 -4.963 1.00 96.81 290 ASN A C 1
ATOM 2353 O O . ASN A 1 290 ? 9.830 12.391 -5.789 1.00 96.81 290 ASN A O 1
ATOM 2357 N N . THR A 1 291 ? 11.315 12.952 -4.212 1.00 94.75 291 THR A N 1
ATOM 2358 C CA . THR A 1 291 ? 11.129 14.411 -4.324 1.00 94.75 291 THR A CA 1
ATOM 2359 C C . THR A 1 291 ? 12.433 15.149 -4.619 1.00 94.75 291 THR A C 1
ATOM 2361 O O . THR A 1 291 ? 12.403 16.327 -4.964 1.00 94.75 291 THR A O 1
ATOM 2364 N N . TRP A 1 292 ? 13.570 14.455 -4.535 1.00 95.31 292 TRP A N 1
ATOM 2365 C CA . TRP A 1 292 ? 14.919 15.014 -4.626 1.00 95.31 292 TRP A CA 1
ATOM 2366 C C . TRP A 1 292 ? 15.573 14.852 -6.005 1.00 95.31 292 TRP A C 1
ATOM 2368 O O . TRP A 1 292 ? 16.497 15.596 -6.313 1.00 95.31 292 TRP A O 1
ATOM 2378 N N . SER A 1 293 ? 15.098 13.941 -6.863 1.00 94.75 293 SER A N 1
ATOM 2379 C CA . SER A 1 293 ? 15.709 13.671 -8.183 1.00 94.75 293 SER A CA 1
ATOM 2380 C C . SER A 1 293 ? 15.337 14.666 -9.295 1.00 94.75 293 SER A C 1
ATOM 2382 O O . SER A 1 293 ? 15.711 14.460 -10.451 1.00 94.75 293 SER A O 1
ATOM 2384 N N . TRP A 1 294 ? 14.559 15.707 -8.989 1.00 94.25 294 TRP A N 1
ATOM 2385 C CA . TRP A 1 294 ? 13.846 16.503 -10.000 1.00 94.25 294 TRP A CA 1
ATOM 2386 C C . TRP A 1 294 ? 14.391 17.924 -10.188 1.00 94.25 294 TRP A C 1
ATOM 2388 O O . TRP A 1 294 ? 14.316 18.472 -11.288 1.00 94.25 294 TRP A O 1
ATOM 2398 N N . THR A 1 295 ? 14.970 18.522 -9.145 1.00 93.06 295 THR A N 1
ATOM 2399 C CA . THR A 1 295 ? 15.468 19.907 -9.145 1.00 93.06 295 THR A CA 1
ATOM 2400 C C . THR A 1 295 ? 16.988 19.961 -9.004 1.00 93.06 295 THR A C 1
ATOM 2402 O O . THR A 1 295 ? 17.588 19.145 -8.312 1.00 93.06 295 THR A O 1
ATOM 2405 N N . LEU A 1 296 ? 17.623 20.941 -9.661 1.00 92.38 296 LEU A N 1
ATOM 2406 C CA . LEU A 1 296 ? 19.083 21.138 -9.606 1.00 92.38 296 LEU A CA 1
ATOM 2407 C C . LEU A 1 296 ? 19.580 21.548 -8.210 1.00 92.38 296 LEU A C 1
ATOM 2409 O O . LEU A 1 296 ? 20.713 21.247 -7.849 1.00 92.38 296 LEU A O 1
ATOM 2413 N N . ASP A 1 297 ? 18.719 22.216 -7.441 1.00 93.69 297 ASP A N 1
ATOM 2414 C CA . ASP A 1 297 ? 18.847 22.392 -5.996 1.00 93.69 297 ASP A CA 1
ATOM 2415 C C . ASP A 1 297 ? 17.823 21.446 -5.335 1.00 93.69 297 ASP A C 1
ATOM 2417 O O . ASP A 1 297 ? 16.614 21.709 -5.415 1.00 93.69 297 ASP A O 1
ATOM 2421 N N . PRO A 1 298 ? 18.240 20.272 -4.824 1.00 91.38 298 PRO A N 1
ATOM 2422 C CA . PRO A 1 298 ? 17.316 19.262 -4.321 1.00 91.38 298 PRO A CA 1
ATOM 2423 C C . PRO A 1 298 ? 16.795 19.630 -2.920 1.00 91.38 298 PRO A C 1
ATOM 2425 O O . PRO A 1 298 ? 17.574 20.058 -2.065 1.00 91.38 298 PRO A O 1
ATOM 2428 N N . PRO A 1 299 ? 15.497 19.424 -2.619 1.00 92.44 299 PRO A N 1
ATOM 2429 C CA . PRO A 1 299 ? 14.986 19.587 -1.261 1.00 92.44 299 PRO A CA 1
ATOM 2430 C C . PRO A 1 299 ? 15.705 18.651 -0.267 1.00 92.44 299 PRO A C 1
ATOM 2432 O O . PRO A 1 299 ? 16.184 17.585 -0.664 1.00 92.44 299 PRO A O 1
ATOM 2435 N N . PRO A 1 300 ? 15.737 18.995 1.040 1.00 93.00 300 PRO A N 1
ATOM 2436 C CA . PRO A 1 300 ? 16.285 18.117 2.070 1.00 93.00 300 PRO A CA 1
ATOM 2437 C C . PRO A 1 300 ? 15.654 16.724 2.000 1.00 93.00 300 PRO A C 1
ATOM 2439 O O . PRO A 1 300 ? 14.436 16.591 2.137 1.00 93.00 300 PRO A O 1
ATOM 2442 N N . ARG A 1 301 ? 16.484 15.699 1.772 1.00 95.00 301 ARG A N 1
ATOM 2443 C CA . ARG A 1 301 ? 16.023 14.309 1.709 1.00 95.00 301 ARG A CA 1
ATOM 2444 C C . ARG A 1 301 ? 15.507 13.864 3.083 1.00 95.00 301 ARG A C 1
ATOM 2446 O O . ARG A 1 301 ? 16.172 14.147 4.082 1.00 95.00 301 ARG A O 1
ATOM 2453 N N . PRO A 1 302 ? 14.349 13.190 3.147 1.00 97.25 302 PRO A N 1
ATOM 2454 C CA . PRO A 1 302 ? 13.868 12.583 4.379 1.00 97.25 302 PRO A CA 1
ATOM 2455 C C . PRO A 1 302 ? 14.642 11.294 4.699 1.00 97.25 302 PRO A C 1
ATOM 2457 O O . PRO A 1 302 ? 15.378 10.776 3.861 1.00 97.25 302 PRO A O 1
ATOM 2460 N N . GLU A 1 303 ? 14.481 10.774 5.914 1.00 98.00 303 GLU A N 1
ATOM 2461 C CA . GLU A 1 303 ? 15.211 9.601 6.409 1.00 98.00 303 GLU A CA 1
ATOM 2462 C C . GLU A 1 303 ? 14.265 8.632 7.134 1.00 98.00 303 GLU A C 1
ATOM 2464 O O . GLU A 1 303 ? 13.503 9.031 8.018 1.00 98.00 303 GLU A O 1
ATOM 2469 N N . LEU A 1 304 ? 14.343 7.351 6.774 1.00 98.69 304 LEU A N 1
ATOM 2470 C CA . LEU A 1 304 ? 13.924 6.212 7.587 1.00 98.69 304 LEU A CA 1
ATOM 2471 C C . LEU A 1 304 ? 15.187 5.586 8.184 1.00 98.69 304 LEU A C 1
ATOM 2473 O O . LEU A 1 304 ? 16.139 5.311 7.449 1.00 98.69 304 LEU A O 1
ATOM 2477 N N . LYS A 1 305 ? 15.212 5.355 9.499 1.00 98.62 305 LYS A N 1
ATOM 2478 C CA . LYS A 1 305 ? 16.402 4.848 10.202 1.00 98.62 305 LYS A CA 1
ATOM 2479 C C . LYS A 1 305 ? 16.040 3.818 11.263 1.00 98.62 305 LYS A C 1
ATOM 2481 O O . LYS A 1 305 ? 15.177 4.086 12.096 1.00 98.62 305 LYS A O 1
ATOM 2486 N N . LEU A 1 306 ? 16.714 2.670 11.274 1.00 98.56 306 LEU A N 1
ATOM 2487 C CA . LEU A 1 306 ? 16.588 1.702 12.365 1.00 98.56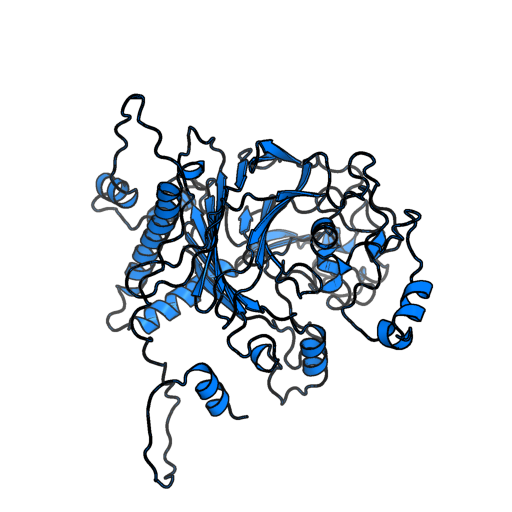 306 LEU A CA 1
ATOM 2488 C C . LEU A 1 306 ? 17.207 2.288 13.643 1.00 98.56 306 LEU A C 1
ATOM 2490 O O . LEU A 1 306 ? 18.383 2.651 13.650 1.00 98.56 306 LEU A O 1
ATOM 2494 N N . VAL A 1 307 ? 16.420 2.387 14.716 1.00 98.06 307 VAL A N 1
ATOM 2495 C CA . VAL A 1 307 ? 16.870 2.922 16.020 1.00 98.06 307 VAL A CA 1
ATOM 2496 C C . VAL A 1 307 ? 16.889 1.866 17.128 1.00 98.06 307 VAL A C 1
ATOM 2498 O O . VAL A 1 307 ? 17.635 2.007 18.092 1.00 98.06 307 VAL A O 1
ATOM 2501 N N . ALA A 1 308 ? 16.120 0.791 16.963 1.00 97.06 308 ALA A N 1
ATOM 2502 C CA . ALA A 1 308 ? 16.144 -0.428 17.769 1.00 97.06 308 ALA A CA 1
ATOM 2503 C C . ALA A 1 308 ? 15.660 -1.606 16.891 1.00 97.06 308 ALA A C 1
ATOM 2505 O O . ALA A 1 308 ? 15.126 -1.354 15.805 1.00 97.06 308 ALA A O 1
ATOM 2506 N N . PRO A 1 309 ? 15.812 -2.881 17.303 1.00 95.94 309 PRO A N 1
ATOM 2507 C CA . PRO A 1 309 ? 15.219 -4.014 16.586 1.00 95.94 309 PRO A CA 1
ATOM 2508 C C . PRO A 1 309 ? 13.726 -3.782 16.299 1.00 95.94 309 PRO A C 1
ATOM 2510 O O . PRO A 1 309 ? 12.998 -3.279 17.153 1.00 95.94 309 PRO A O 1
ATOM 2513 N N . GLY A 1 310 ? 13.295 -4.049 15.062 1.00 96.75 310 GLY A N 1
ATOM 2514 C CA . GLY A 1 310 ? 11.929 -3.783 14.583 1.00 96.75 310 GLY A CA 1
ATOM 2515 C C . GLY A 1 310 ? 11.492 -2.306 14.531 1.00 96.75 310 GLY A C 1
ATOM 2516 O O . GLY A 1 310 ? 10.440 -2.015 13.972 1.00 96.75 310 GLY A O 1
ATOM 2517 N N . THR A 1 311 ? 12.268 -1.356 15.067 1.00 98.44 311 THR A N 1
ATOM 2518 C CA . THR A 1 311 ? 11.828 0.035 15.279 1.00 98.44 311 THR A CA 1
ATOM 2519 C C . THR A 1 311 ? 12.512 0.999 14.316 1.00 98.44 311 THR A C 1
ATOM 2521 O O . THR A 1 311 ? 13.718 1.256 14.417 1.00 98.44 311 THR A O 1
ATOM 2524 N N . VAL A 1 312 ? 11.731 1.585 13.409 1.00 98.69 312 VAL A N 1
ATOM 2525 C CA . VAL A 1 312 ? 12.198 2.560 12.414 1.00 98.69 312 VAL A CA 1
ATOM 2526 C C . VAL A 1 312 ? 11.712 3.956 12.783 1.00 98.69 312 VAL A C 1
ATOM 2528 O O . VAL A 1 312 ? 10.511 4.192 12.859 1.00 98.69 312 VAL A O 1
ATOM 2531 N N . LYS A 1 313 ? 12.631 4.908 12.961 1.00 98.56 313 LYS A N 1
ATOM 2532 C CA . LYS A 1 313 ? 12.294 6.329 13.089 1.00 98.56 313 LYS A CA 1
ATOM 2533 C C . LYS A 1 313 ? 12.047 6.951 11.714 1.00 98.56 313 LYS A C 1
ATOM 2535 O O . LYS A 1 313 ? 12.830 6.729 10.789 1.00 98.56 313 LYS A O 1
ATOM 2540 N N . VAL A 1 314 ? 11.009 7.781 11.619 1.00 98.50 314 VAL A N 1
ATOM 2541 C CA . VAL A 1 314 ? 10.637 8.567 10.438 1.00 98.50 314 VAL A CA 1
ATOM 2542 C C . VAL A 1 314 ? 11.031 10.036 10.634 1.00 98.50 314 VAL A C 1
ATOM 2544 O O . VAL A 1 314 ? 10.562 10.699 11.564 1.00 98.50 314 VAL A O 1
ATOM 2547 N N . THR A 1 315 ? 11.845 10.578 9.727 1.00 97.69 315 THR A N 1
ATOM 2548 C CA . THR A 1 315 ? 12.284 11.983 9.736 1.00 97.69 315 THR A CA 1
ATOM 2549 C C . THR A 1 315 ? 11.925 12.666 8.413 1.00 97.69 315 THR A C 1
ATOM 2551 O O . THR A 1 315 ? 12.533 12.387 7.381 1.00 97.69 315 THR A O 1
ATOM 2554 N N . HIS A 1 316 ? 10.967 13.599 8.429 1.00 96.31 316 HIS A N 1
ATOM 2555 C CA . HIS A 1 316 ? 10.578 14.400 7.260 1.00 96.31 316 HIS A CA 1
ATOM 2556 C C . HIS A 1 316 ? 10.155 15.812 7.685 1.00 96.31 316 HIS A C 1
ATOM 2558 O O . HIS A 1 316 ? 9.319 15.970 8.569 1.00 96.31 316 HIS A O 1
ATOM 2564 N N . LYS A 1 317 ? 10.702 16.843 7.027 1.00 93.81 317 LYS A N 1
ATOM 2565 C CA . LYS A 1 317 ? 10.573 18.257 7.441 1.00 93.81 317 LYS A CA 1
ATOM 2566 C C . LYS A 1 317 ? 9.128 18.796 7.491 1.00 93.81 317 LYS A C 1
ATOM 2568 O O . LYS A 1 317 ? 8.850 19.665 8.306 1.00 93.81 317 LYS A O 1
ATOM 2573 N N . ASP A 1 318 ? 8.237 18.296 6.624 1.00 92.56 318 ASP A N 1
ATOM 2574 C CA . ASP A 1 318 ? 6.842 18.764 6.500 1.00 92.56 318 ASP A CA 1
ATOM 2575 C C . ASP A 1 318 ? 5.805 17.781 7.087 1.00 92.56 318 ASP A C 1
ATOM 2577 O O . ASP A 1 318 ? 4.613 17.927 6.811 1.00 92.56 318 ASP A O 1
ATOM 2581 N N . LEU A 1 319 ? 6.228 16.751 7.836 1.00 91.38 319 LEU A N 1
ATOM 2582 C CA . LEU A 1 319 ? 5.292 15.961 8.648 1.00 91.38 319 LEU A CA 1
ATOM 2583 C C . LEU A 1 319 ? 5.035 16.693 9.972 1.00 91.38 319 LEU A C 1
ATOM 2585 O O . LEU A 1 319 ? 5.931 17.320 10.531 1.00 91.38 319 LEU A O 1
ATOM 2589 N N . SER A 1 320 ? 3.805 16.610 10.484 1.00 81.50 320 SER A N 1
ATOM 2590 C CA . SER A 1 320 ? 3.411 17.224 11.765 1.00 81.50 320 SER A CA 1
ATOM 2591 C C . SER A 1 320 ? 4.047 16.560 12.990 1.00 81.50 320 SER A C 1
ATOM 2593 O O . SER A 1 320 ? 4.073 17.153 14.065 1.00 81.50 320 SER A O 1
ATOM 2595 N N . THR A 1 321 ? 4.543 15.338 12.826 1.00 87.88 321 THR A N 1
ATOM 2596 C CA . THR A 1 321 ? 5.178 14.498 13.843 1.00 87.88 321 THR A CA 1
ATOM 2597 C C . THR A 1 321 ? 6.417 13.826 13.236 1.00 87.88 321 THR A C 1
ATOM 2599 O O . THR A 1 321 ? 6.593 13.798 12.017 1.00 87.88 321 THR A O 1
ATOM 2602 N N . SER A 1 322 ? 7.288 13.270 14.081 1.00 91.12 322 SER A N 1
ATOM 2603 C CA . SER A 1 322 ? 8.382 12.376 13.667 1.00 91.12 322 SER A CA 1
ATOM 2604 C C . SER A 1 322 ? 8.050 10.976 14.192 1.00 91.12 322 SER A C 1
ATOM 2606 O O . SER A 1 322 ? 8.541 10.617 15.262 1.00 91.12 322 SER A O 1
ATOM 2608 N N . PRO A 1 323 ? 7.138 10.237 13.529 1.00 96.38 323 PRO A N 1
ATOM 2609 C CA . PRO A 1 323 ? 6.631 8.981 14.060 1.00 96.38 323 PRO A CA 1
ATOM 2610 C C . PRO A 1 323 ? 7.679 7.868 14.021 1.00 96.38 323 PRO A C 1
ATOM 2612 O O . PRO A 1 323 ? 8.714 7.955 13.350 1.00 96.38 323 PRO A O 1
ATOM 2615 N N . PHE A 1 324 ? 7.371 6.788 14.722 1.00 98.38 324 PHE A N 1
ATOM 2616 C CA . PHE A 1 324 ? 8.067 5.518 14.633 1.00 98.38 324 PHE A CA 1
ATOM 2617 C C . PHE A 1 324 ? 7.154 4.491 13.962 1.00 98.38 324 PHE A C 1
ATOM 2619 O O . PHE A 1 324 ? 5.940 4.502 14.159 1.00 98.38 324 PHE A O 1
ATOM 2626 N N . MET A 1 325 ? 7.747 3.601 13.169 1.00 98.56 325 MET A N 1
ATOM 2627 C CA . MET A 1 325 ? 7.121 2.357 12.733 1.00 98.56 325 MET A CA 1
ATOM 2628 C C . MET A 1 325 ? 7.701 1.219 13.571 1.00 98.56 325 MET A C 1
ATOM 2630 O O . MET A 1 325 ? 8.898 0.926 13.483 1.00 98.56 325 MET A O 1
ATOM 2634 N N . TYR A 1 326 ? 6.845 0.584 14.364 1.00 98.69 326 TYR A N 1
ATOM 2635 C CA . TYR A 1 326 ? 7.148 -0.593 15.166 1.00 98.69 326 TYR A CA 1
ATOM 2636 C C . TYR A 1 326 ? 6.711 -1.846 14.410 1.00 98.69 326 TYR A C 1
ATOM 2638 O O . TYR A 1 326 ? 5.519 -2.111 14.267 1.00 98.69 326 TYR A O 1
ATOM 2646 N N . CYS A 1 327 ? 7.681 -2.612 13.920 1.00 98.25 327 CYS A N 1
ATOM 2647 C CA . CYS A 1 327 ? 7.485 -3.915 13.292 1.00 98.25 327 CYS A CA 1
ATOM 2648 C C . CYS A 1 327 ? 7.659 -4.981 14.381 1.00 98.25 327 CYS A C 1
ATOM 2650 O O . CYS A 1 327 ? 8.786 -5.377 14.690 1.00 98.25 327 CYS A O 1
ATOM 2652 N N . MET A 1 328 ? 6.560 -5.383 15.022 1.00 97.50 328 MET A N 1
ATOM 2653 C CA . MET A 1 328 ? 6.592 -6.316 16.154 1.00 97.50 328 MET A CA 1
ATOM 2654 C C . MET A 1 328 ? 6.970 -7.734 15.692 1.00 97.50 328 MET A C 1
ATOM 2656 O O . MET A 1 328 ? 6.706 -8.079 14.536 1.00 97.50 328 MET A O 1
ATOM 2660 N N . PRO A 1 329 ? 7.568 -8.580 16.552 1.00 96.50 329 PRO A N 1
ATOM 2661 C CA . PRO A 1 329 ? 7.655 -10.013 16.291 1.00 96.50 329 PRO A CA 1
ATOM 2662 C C . PRO A 1 329 ? 6.266 -10.603 16.025 1.00 96.50 329 PRO A C 1
ATOM 2664 O O . PRO A 1 329 ? 5.285 -10.210 16.652 1.00 96.50 329 PRO A O 1
ATOM 2667 N N . SER A 1 330 ? 6.191 -11.542 15.089 1.00 94.81 330 SER A N 1
ATOM 2668 C CA . SER A 1 330 ? 4.995 -12.350 14.860 1.00 94.81 330 SER A CA 1
ATOM 2669 C C . SER A 1 330 ? 5.096 -13.650 15.662 1.00 94.81 330 SER A C 1
ATOM 2671 O O . SER A 1 330 ? 6.191 -14.197 15.758 1.00 94.81 330 SER A O 1
ATOM 2673 N N . PRO A 1 331 ? 3.992 -14.227 16.152 1.00 91.62 331 PRO A N 1
ATOM 2674 C CA . PRO A 1 331 ? 3.981 -15.620 16.603 1.00 91.62 331 PRO A CA 1
ATOM 2675 C C . PRO A 1 331 ? 4.312 -16.603 15.456 1.00 91.62 331 PRO A C 1
ATOM 2677 O O . PRO A 1 331 ? 4.268 -16.212 14.278 1.00 91.62 331 PRO A O 1
ATOM 2680 N N . PRO A 1 332 ? 4.604 -17.884 15.759 1.00 90.25 332 PRO A N 1
ATOM 2681 C CA . PRO A 1 332 ? 4.628 -18.946 14.753 1.00 90.25 332 PRO A CA 1
ATOM 2682 C C . PRO A 1 332 ? 3.254 -19.112 14.068 1.00 90.25 332 PRO A C 1
ATOM 2684 O O . PRO A 1 332 ? 2.220 -18.751 14.639 1.00 90.25 332 PRO A O 1
ATOM 2687 N N . PRO A 1 333 ? 3.206 -19.651 12.833 1.00 89.94 333 PRO A N 1
ATOM 2688 C CA . PRO A 1 333 ? 1.945 -19.899 12.146 1.00 89.94 333 PRO A CA 1
ATOM 2689 C C . PRO A 1 333 ? 1.158 -21.024 12.831 1.00 89.94 333 PRO A C 1
ATOM 2691 O O . PRO A 1 333 ? 1.725 -22.051 13.197 1.00 89.94 333 PRO A O 1
ATOM 2694 N N . VAL A 1 334 ? -0.159 -20.866 12.949 1.00 88.06 334 VAL A N 1
ATOM 2695 C CA . VAL A 1 334 ? -1.051 -21.865 13.571 1.00 88.06 334 VAL A CA 1
ATOM 2696 C C . VAL A 1 334 ? -1.933 -22.546 12.536 1.00 88.06 334 VAL A C 1
ATOM 2698 O O . VAL A 1 334 ? -2.246 -21.974 11.492 1.00 88.06 334 VAL A O 1
ATOM 2701 N N . GLY A 1 335 ? -2.335 -23.784 12.800 1.00 82.94 335 GLY A N 1
ATOM 2702 C CA . GLY A 1 335 ? -3.268 -24.524 11.959 1.00 82.94 335 GLY A CA 1
ATOM 2703 C C . GLY A 1 335 ? -4.724 -24.079 12.110 1.00 82.94 335 GLY A C 1
ATOM 2704 O O . GLY A 1 335 ? -5.060 -23.319 13.021 1.00 82.94 335 GLY A O 1
ATOM 2705 N N . PRO A 1 336 ? -5.615 -24.556 11.222 1.00 75.25 336 PRO A N 1
ATOM 2706 C CA . PRO A 1 336 ? -7.047 -24.403 11.430 1.00 75.25 336 PRO A CA 1
ATOM 2707 C C . PRO A 1 336 ? -7.461 -25.143 12.711 1.00 75.25 336 PRO A C 1
ATOM 2709 O O . PRO A 1 336 ? -6.942 -26.221 13.002 1.00 75.25 336 PRO A O 1
ATOM 2712 N N . ILE A 1 337 ? -8.411 -24.580 13.460 1.00 62.59 337 ILE A N 1
ATOM 2713 C CA . ILE A 1 337 ? -8.958 -25.227 14.660 1.00 62.59 337 ILE A CA 1
ATOM 2714 C C . ILE A 1 337 ? -9.689 -26.501 14.244 1.00 62.59 337 ILE A C 1
ATOM 2716 O O . ILE A 1 337 ? -10.592 -26.458 13.402 1.00 62.59 337 ILE A O 1
ATOM 2720 N N . ALA A 1 338 ? -9.336 -27.612 14.880 1.00 54.62 338 ALA A N 1
ATOM 2721 C CA . ALA A 1 338 ? -10.063 -28.865 14.784 1.00 54.62 338 ALA A CA 1
ATOM 2722 C C . ALA A 1 338 ? -10.479 -29.273 16.199 1.00 54.62 338 ALA A C 1
ATOM 2724 O O . ALA A 1 338 ? -9.629 -29.577 17.023 1.00 54.62 338 ALA A O 1
ATOM 2725 N N . GLU A 1 339 ? -11.789 -29.266 16.459 1.00 45.22 339 GLU A N 1
ATOM 2726 C CA . GLU A 1 339 ? -12.388 -29.807 17.690 1.00 45.22 339 GLU A CA 1
ATOM 2727 C C . GLU A 1 339 ? -11.765 -29.234 18.987 1.00 45.22 339 GLU A C 1
ATOM 2729 O O . GLU A 1 339 ? -11.220 -29.944 19.821 1.00 45.22 339 GLU A O 1
ATOM 2734 N N . GLU A 1 340 ? -11.921 -27.912 19.143 1.00 47.75 340 GLU A N 1
ATOM 2735 C CA . GLU A 1 340 ? -11.621 -27.088 20.335 1.00 47.75 340 GLU A CA 1
ATOM 2736 C C . GLU A 1 340 ? -10.145 -26.745 20.624 1.00 47.75 340 GLU A C 1
ATOM 2738 O O . GLU A 1 340 ? -9.910 -25.766 21.333 1.00 47.75 340 GLU A O 1
ATOM 2743 N N . GLU A 1 341 ? -9.162 -27.395 19.991 1.00 51.22 341 GLU A N 1
ATOM 2744 C CA . GLU A 1 341 ? -7.746 -26.977 20.054 1.00 51.22 341 GLU A CA 1
ATOM 2745 C C . GLU A 1 341 ? -7.213 -26.477 18.693 1.00 51.22 341 GLU A C 1
ATOM 2747 O O . GLU A 1 341 ? -7.598 -26.939 17.612 1.00 51.22 341 GLU A O 1
ATOM 2752 N N . ALA A 1 342 ? -6.324 -25.478 18.736 1.00 56.41 342 ALA A N 1
ATOM 2753 C CA . ALA A 1 342 ? -5.592 -25.005 17.566 1.00 56.41 342 ALA A CA 1
ATOM 2754 C C . ALA A 1 342 ? -4.328 -25.853 17.378 1.00 56.41 342 ALA A C 1
ATOM 2756 O O . ALA A 1 342 ? -3.598 -26.105 18.334 1.00 56.41 342 ALA A O 1
ATOM 2757 N N . VAL A 1 343 ? -4.035 -26.270 16.142 1.00 56.72 343 VAL A N 1
ATOM 2758 C CA . VAL A 1 343 ? -2.794 -27.002 15.847 1.00 56.72 343 VAL A CA 1
ATOM 2759 C C . VAL A 1 343 ? -1.631 -26.011 15.805 1.00 56.72 343 VAL A C 1
ATOM 2761 O O . VAL A 1 343 ? -1.292 -25.482 14.745 1.00 56.72 343 VAL A O 1
ATOM 2764 N N . GLU A 1 344 ? -1.046 -25.714 16.962 1.00 57.12 344 GLU A N 1
ATOM 2765 C CA . GLU A 1 344 ? 0.174 -24.912 17.051 1.00 57.12 344 GLU A CA 1
ATOM 2766 C C . GLU A 1 344 ? 1.338 -25.623 16.344 1.00 57.12 344 GLU A C 1
ATOM 2768 O O . GLU A 1 344 ? 1.555 -26.825 16.509 1.00 57.12 344 GLU A O 1
ATOM 2773 N N . VAL A 1 345 ? 2.096 -24.878 15.536 1.00 59.69 345 VAL A N 1
ATOM 2774 C CA . VAL A 1 345 ? 3.371 -25.356 14.995 1.00 59.69 345 VAL A CA 1
ATOM 2775 C C . VAL A 1 345 ? 4.453 -25.014 16.013 1.00 59.69 345 VAL A C 1
ATOM 2777 O O . VAL A 1 345 ? 4.683 -23.834 16.276 1.00 59.69 345 VAL A O 1
ATOM 2780 N N . GLU A 1 346 ? 5.128 -26.026 16.569 1.00 59.22 346 GLU A N 1
ATOM 2781 C CA . GLU A 1 346 ? 6.276 -25.817 17.463 1.00 59.22 346 GLU A CA 1
ATOM 2782 C C . GLU A 1 346 ? 7.320 -24.914 16.783 1.00 59.22 346 GLU A C 1
ATOM 2784 O O . GLU A 1 346 ? 7.926 -25.279 15.771 1.00 59.22 346 GLU A O 1
ATOM 2789 N N . GLY A 1 347 ? 7.530 -23.718 17.332 1.00 63.50 347 GLY A N 1
ATOM 2790 C CA . GLY A 1 347 ? 8.390 -22.710 16.729 1.00 63.50 347 GLY A CA 1
ATOM 2791 C C . GLY A 1 347 ? 8.610 -21.496 17.626 1.00 63.50 347 GLY A C 1
ATOM 2792 O O . GLY A 1 347 ? 7.842 -21.229 18.547 1.00 63.50 347 GLY A O 1
ATOM 2793 N N . ASN A 1 348 ? 9.682 -20.759 17.334 1.00 79.25 348 ASN A N 1
ATOM 2794 C CA . ASN A 1 348 ? 9.958 -19.459 17.943 1.00 79.25 348 ASN A CA 1
ATOM 2795 C C . ASN A 1 348 ? 9.193 -18.348 17.205 1.00 79.25 348 ASN A C 1
ATOM 2797 O O . ASN A 1 348 ? 8.829 -18.511 16.037 1.00 79.25 348 ASN A O 1
ATOM 2801 N N . ASP A 1 349 ? 9.048 -17.190 17.849 1.00 89.81 349 ASP A N 1
ATOM 2802 C CA . ASP A 1 349 ? 8.456 -15.999 17.238 1.00 89.81 349 ASP A CA 1
ATOM 2803 C C . ASP A 1 349 ? 9.224 -15.557 15.970 1.00 89.81 349 ASP A C 1
ATOM 2805 O O . ASP A 1 349 ? 10.451 -15.388 15.958 1.00 89.81 349 ASP A O 1
ATOM 2809 N N . VAL A 1 350 ? 8.484 -15.327 14.885 1.00 94.56 350 VAL A N 1
ATOM 2810 C CA . VAL A 1 350 ? 8.970 -14.850 13.587 1.00 94.56 350 VAL A CA 1
ATOM 2811 C C . VAL A 1 350 ? 9.273 -13.350 13.682 1.00 94.56 350 VAL A C 1
ATOM 2813 O O . VAL A 1 350 ? 8.430 -12.489 13.421 1.00 94.56 350 VAL A O 1
ATOM 2816 N N . SER A 1 351 ? 10.506 -13.026 14.066 1.00 95.75 351 SER A N 1
ATOM 2817 C CA . SER A 1 351 ? 11.016 -11.648 14.078 1.00 95.75 351 SER A CA 1
ATOM 2818 C C . SER A 1 351 ? 11.323 -11.136 12.657 1.00 95.75 351 SER A C 1
ATOM 2820 O O . SER A 1 351 ? 11.888 -11.885 11.854 1.00 95.75 351 SER A O 1
ATOM 2822 N N . PRO A 1 352 ? 11.013 -9.867 12.324 1.00 97.31 352 PRO A N 1
ATOM 2823 C CA . PRO A 1 352 ? 11.253 -9.325 10.988 1.00 97.31 352 PRO A CA 1
ATOM 2824 C C . PRO A 1 352 ? 12.735 -9.061 10.704 1.00 97.31 352 PRO A C 1
ATOM 2826 O O . PRO A 1 352 ? 13.450 -8.460 11.509 1.00 97.31 352 PRO A O 1
ATOM 2829 N N . THR A 1 353 ? 13.179 -9.403 9.493 1.00 97.69 353 THR A N 1
ATOM 2830 C CA . THR A 1 353 ? 14.445 -8.894 8.943 1.00 97.69 353 THR A CA 1
ATOM 2831 C C . THR A 1 353 ? 14.205 -7.509 8.346 1.00 97.69 353 THR A C 1
ATOM 2833 O O . THR A 1 353 ? 13.441 -7.360 7.393 1.00 97.69 353 THR A O 1
ATOM 2836 N N . MET A 1 354 ? 14.841 -6.481 8.910 1.00 98.31 354 MET A N 1
ATOM 2837 C CA . MET A 1 354 ? 14.639 -5.092 8.486 1.00 98.31 354 MET A CA 1
ATOM 2838 C C . MET A 1 354 ? 15.520 -4.736 7.282 1.00 98.31 354 MET A C 1
ATOM 2840 O O . MET A 1 354 ? 16.744 -4.826 7.344 1.00 98.31 354 MET A O 1
ATOM 2844 N N . LEU A 1 355 ? 14.887 -4.304 6.191 1.00 98.12 355 LEU A N 1
ATOM 2845 C CA . LEU A 1 355 ? 15.505 -3.993 4.902 1.00 98.12 355 LEU A CA 1
ATOM 2846 C C . LEU A 1 355 ? 15.473 -2.483 4.640 1.00 98.12 355 LEU A C 1
ATOM 2848 O O . LEU A 1 355 ? 14.468 -1.833 4.921 1.00 98.12 355 LEU A O 1
ATOM 2852 N N . PHE A 1 356 ? 16.537 -1.925 4.053 1.00 98.31 356 PHE A N 1
ATOM 2853 C CA . PHE A 1 356 ? 16.650 -0.491 3.745 1.00 98.31 356 PHE A CA 1
ATOM 2854 C C . PHE A 1 356 ? 17.224 -0.241 2.346 1.00 98.31 356 PHE A C 1
ATOM 2856 O O . PHE A 1 356 ? 18.124 -0.953 1.896 1.00 98.31 356 PHE A O 1
ATOM 2863 N N . THR A 1 357 ? 16.708 0.776 1.657 1.00 97.44 357 THR A N 1
ATOM 2864 C CA . THR A 1 357 ? 17.169 1.242 0.342 1.00 97.44 357 THR A CA 1
ATOM 2865 C C . THR A 1 357 ? 16.729 2.694 0.093 1.00 97.44 357 THR A C 1
ATOM 2867 O O . THR A 1 357 ? 16.055 3.300 0.927 1.00 97.44 357 THR A O 1
ATOM 2870 N N . GLU A 1 358 ? 17.083 3.265 -1.057 1.00 97.50 358 GLU A N 1
ATOM 2871 C CA . GLU A 1 358 ? 16.522 4.535 -1.529 1.00 97.50 358 GLU A CA 1
ATOM 2872 C C . GLU A 1 358 ? 15.346 4.298 -2.489 1.00 97.50 358 GLU A C 1
ATOM 2874 O O . GLU A 1 358 ? 15.405 3.392 -3.320 1.00 97.50 358 GLU A O 1
ATOM 2879 N N . ASN A 1 359 ? 14.306 5.140 -2.461 1.00 97.44 359 ASN A N 1
ATOM 2880 C CA . ASN A 1 359 ? 13.252 5.161 -3.492 1.00 97.44 359 ASN A CA 1
ATOM 2881 C C . ASN A 1 359 ? 13.733 5.867 -4.783 1.00 97.44 359 ASN A C 1
ATOM 2883 O O . ASN A 1 359 ? 13.052 6.717 -5.358 1.00 97.44 359 ASN A O 1
ATOM 2887 N N . ASP A 1 360 ? 14.954 5.557 -5.212 1.00 95.94 360 ASP A N 1
ATOM 2888 C CA . ASP A 1 360 ? 15.598 6.105 -6.405 1.00 95.94 360 ASP A CA 1
ATOM 2889 C C . ASP A 1 360 ? 15.365 5.214 -7.629 1.00 95.94 360 ASP A C 1
ATOM 2891 O O . ASP A 1 360 ? 15.294 3.988 -7.533 1.00 95.94 360 ASP A O 1
ATOM 2895 N N . THR A 1 361 ? 15.287 5.838 -8.804 1.00 95.00 361 THR A N 1
ATOM 2896 C CA . THR A 1 361 ? 15.272 5.132 -10.091 1.00 95.00 361 THR A CA 1
ATOM 2897 C C . THR A 1 361 ? 16.568 4.342 -10.280 1.00 95.00 361 THR A C 1
ATOM 2899 O O . THR A 1 361 ? 17.658 4.899 -10.170 1.00 95.00 361 THR A O 1
ATOM 2902 N N . ASN A 1 362 ? 16.455 3.063 -10.641 1.00 93.38 362 ASN A N 1
ATOM 2903 C CA . ASN A 1 362 ? 17.577 2.235 -11.068 1.00 93.38 362 ASN A CA 1
ATOM 2904 C C . ASN A 1 362 ? 17.934 2.550 -12.535 1.00 93.38 362 ASN A C 1
ATOM 2906 O O . ASN A 1 362 ? 17.490 1.879 -13.470 1.00 93.38 362 ASN A O 1
ATOM 2910 N N . TYR A 1 363 ? 18.723 3.606 -12.734 1.00 90.69 363 TYR A N 1
ATOM 2911 C CA . TYR A 1 363 ? 19.213 4.043 -14.042 1.00 90.69 363 TYR A CA 1
ATOM 2912 C C . TYR A 1 363 ? 20.116 2.999 -14.710 1.00 90.69 363 TYR A C 1
ATOM 2914 O O . TYR A 1 363 ? 20.125 2.917 -15.937 1.00 90.69 363 TYR A O 1
ATOM 2922 N N . GLU A 1 364 ? 20.844 2.193 -13.931 1.00 87.38 364 GLU A N 1
ATOM 2923 C CA . GLU A 1 364 ? 21.683 1.099 -14.448 1.00 87.38 364 GLU A CA 1
ATOM 2924 C C . GLU A 1 364 ? 20.823 0.006 -15.102 1.00 87.38 364 GLU A C 1
ATOM 2926 O O . GLU A 1 364 ? 21.089 -0.372 -16.240 1.00 87.38 364 GLU A O 1
ATOM 2931 N N . ARG A 1 365 ? 19.743 -0.435 -14.435 1.00 85.44 365 ARG A N 1
ATOM 2932 C CA . ARG A 1 365 ? 18.816 -1.458 -14.957 1.00 85.44 365 ARG A CA 1
ATOM 2933 C C . ARG A 1 365 ? 17.924 -0.961 -16.102 1.00 85.44 365 ARG A C 1
ATOM 2935 O O . ARG A 1 365 ? 17.570 -1.754 -16.968 1.00 85.44 365 ARG A O 1
ATOM 2942 N N . LEU A 1 366 ? 17.517 0.311 -16.088 1.00 87.50 366 LEU A N 1
ATOM 2943 C CA . LEU A 1 366 ? 16.511 0.840 -17.024 1.00 87.50 366 LEU A CA 1
ATOM 2944 C C . LEU A 1 366 ? 17.085 1.574 -18.242 1.00 87.50 366 LEU A C 1
ATOM 2946 O O . LEU A 1 366 ? 16.441 1.593 -19.289 1.00 87.50 366 LEU A O 1
ATOM 2950 N N . TYR A 1 367 ? 18.247 2.219 -18.106 1.00 86.62 367 TYR A N 1
ATOM 2951 C CA . TYR A 1 367 ? 18.734 3.208 -19.079 1.00 86.62 367 TYR A CA 1
ATOM 2952 C C . TYR A 1 367 ? 20.246 3.121 -19.358 1.00 86.62 367 TYR A C 1
ATOM 2954 O O . TYR A 1 367 ? 20.797 4.023 -19.989 1.00 86.62 367 TYR A O 1
ATOM 2962 N N . ASN A 1 368 ? 20.931 2.083 -18.861 1.00 83.06 368 ASN A N 1
ATOM 2963 C CA . ASN A 1 368 ? 22.396 1.947 -18.863 1.00 83.06 368 ASN A CA 1
ATOM 2964 C C . ASN A 1 368 ? 23.125 3.185 -18.284 1.00 83.06 368 ASN A C 1
ATOM 2966 O O . ASN A 1 368 ? 24.248 3.506 -18.680 1.00 83.06 368 ASN A O 1
ATOM 2970 N N . GLY A 1 369 ? 22.469 3.904 -17.368 1.00 85.62 369 GLY A N 1
ATOM 2971 C CA . GLY A 1 369 ? 23.040 5.040 -16.649 1.00 85.62 369 GLY A CA 1
ATOM 2972 C C . GLY A 1 369 ? 23.914 4.598 -15.475 1.00 85.62 369 GLY A C 1
ATOM 2973 O O . GLY A 1 369 ? 24.316 3.443 -15.381 1.00 85.62 369 GLY A O 1
ATOM 2974 N N . LYS A 1 370 ? 24.177 5.524 -14.548 1.00 89.00 370 LYS A N 1
ATOM 2975 C CA . LYS A 1 370 ? 24.815 5.239 -13.256 1.00 89.00 370 LYS A CA 1
ATOM 2976 C C . LYS A 1 370 ? 23.866 5.625 -12.125 1.00 89.00 370 LYS A C 1
ATOM 2978 O O . LYS A 1 370 ? 23.287 6.710 -12.166 1.00 89.00 370 LYS A O 1
ATOM 2983 N N . ASN A 1 371 ? 23.742 4.777 -11.112 1.00 90.94 371 ASN A N 1
ATOM 2984 C CA . ASN A 1 371 ? 22.909 5.047 -9.948 1.00 90.94 371 ASN A CA 1
ATOM 2985 C C . ASN A 1 371 ? 23.589 6.039 -8.971 1.00 90.94 371 ASN A C 1
ATOM 2987 O O . ASN A 1 371 ? 24.809 5.972 -8.777 1.00 90.94 371 ASN A O 1
ATOM 2991 N N . PRO A 1 372 ? 22.834 6.948 -8.315 1.00 87.69 372 PRO A N 1
ATOM 2992 C CA . PRO A 1 372 ? 23.368 7.819 -7.256 1.00 87.69 372 PRO A CA 1
ATOM 2993 C C . PRO A 1 372 ? 23.797 7.048 -5.998 1.00 87.69 372 PRO A C 1
ATOM 2995 O O . PRO A 1 372 ? 24.708 7.465 -5.285 1.00 87.69 372 PRO A O 1
ATOM 2998 N N . SER A 1 373 ? 23.136 5.917 -5.746 1.00 90.06 373 SER A N 1
ATOM 2999 C CA . SER A 1 373 ? 23.337 5.002 -4.624 1.00 90.06 373 SER A CA 1
ATOM 3000 C C . SER A 1 373 ? 23.461 3.569 -5.161 1.00 90.06 373 SER A C 1
ATOM 3002 O O . SER A 1 373 ? 22.746 3.226 -6.100 1.00 90.06 373 SER A O 1
ATOM 3004 N N . PRO A 1 374 ? 24.292 2.688 -4.573 1.00 89.00 374 PRO A N 1
ATOM 3005 C CA . PRO A 1 374 ? 24.270 1.260 -4.901 1.00 89.00 374 PRO A CA 1
ATOM 3006 C C . PRO A 1 374 ? 22.975 0.550 -4.458 1.00 89.00 374 PRO A C 1
ATOM 3008 O O . PRO A 1 374 ? 22.742 -0.586 -4.871 1.00 89.00 374 PRO A O 1
ATOM 3011 N N . TYR A 1 375 ? 22.131 1.205 -3.652 1.00 92.94 375 TYR A N 1
ATOM 3012 C CA . TYR A 1 375 ? 20.843 0.707 -3.161 1.00 92.94 375 TYR A CA 1
ATOM 3013 C C . TYR A 1 375 ? 19.731 1.656 -3.633 1.00 92.94 375 TYR A C 1
ATOM 3015 O O . TYR A 1 375 ? 19.707 2.824 -3.243 1.00 92.94 375 TYR A O 1
ATOM 3023 N N . VAL A 1 376 ? 18.852 1.160 -4.507 1.00 94.25 376 VAL A N 1
ATOM 3024 C CA . VAL A 1 376 ? 17.781 1.910 -5.200 1.00 94.25 376 VAL A CA 1
ATOM 3025 C C . VAL A 1 376 ? 16.444 1.144 -5.123 1.00 94.25 376 VAL A C 1
ATOM 3027 O O . VAL A 1 376 ? 16.389 0.098 -4.467 1.00 94.25 376 VAL A O 1
ATOM 3030 N N . LYS A 1 377 ? 15.360 1.639 -5.745 1.00 94.62 377 LYS A N 1
ATOM 3031 C CA . LYS A 1 377 ? 13.964 1.221 -5.466 1.00 94.62 377 LYS A CA 1
ATOM 3032 C C . LYS A 1 377 ? 13.715 -0.293 -5.514 1.00 94.62 377 LYS A C 1
ATOM 3034 O O . LYS A 1 377 ? 12.941 -0.811 -4.713 1.00 94.62 377 LYS A O 1
ATOM 3039 N N . ASP A 1 378 ? 14.396 -1.000 -6.415 1.00 92.44 378 ASP A N 1
ATOM 3040 C CA . ASP A 1 378 ? 14.232 -2.439 -6.654 1.00 92.44 378 ASP A CA 1
ATOM 3041 C C . ASP A 1 378 ? 15.113 -3.359 -5.788 1.00 92.44 378 ASP A C 1
ATOM 3043 O O . ASP A 1 378 ? 15.012 -4.581 -5.903 1.00 92.44 378 ASP A O 1
ATOM 3047 N N . ALA A 1 379 ? 15.925 -2.806 -4.882 1.00 92.88 379 ALA A N 1
ATOM 3048 C CA . ALA A 1 379 ? 16.838 -3.553 -4.011 1.00 92.88 379 ALA A CA 1
ATOM 3049 C C . ALA A 1 379 ? 16.179 -4.723 -3.254 1.00 92.88 379 ALA A C 1
ATOM 3051 O O . ALA A 1 379 ? 16.801 -5.767 -3.080 1.00 92.88 379 ALA A O 1
ATOM 3052 N N . PHE A 1 380 ? 14.918 -4.584 -2.827 1.00 94.75 380 PHE A N 1
ATOM 3053 C CA . PHE A 1 380 ? 14.207 -5.650 -2.105 1.00 94.75 380 PHE A CA 1
ATOM 3054 C C . PHE A 1 380 ? 13.858 -6.842 -3.004 1.00 94.75 380 PHE A C 1
ATOM 3056 O O . PHE A 1 380 ? 13.873 -7.975 -2.532 1.00 94.75 380 PHE A O 1
ATOM 3063 N N . HIS A 1 381 ? 13.608 -6.613 -4.297 1.00 92.94 381 HIS A N 1
ATOM 3064 C CA . HIS A 1 381 ? 13.394 -7.692 -5.267 1.00 92.94 381 HIS A CA 1
ATOM 3065 C C . HIS A 1 381 ? 14.692 -8.475 -5.457 1.00 92.94 381 HIS A C 1
ATOM 3067 O O . HIS A 1 381 ? 14.693 -9.694 -5.342 1.00 92.94 381 HIS A O 1
ATOM 3073 N N . ASP A 1 382 ? 15.808 -7.762 -5.641 1.00 88.50 382 ASP A N 1
ATOM 3074 C CA . ASP A 1 382 ? 17.129 -8.375 -5.810 1.00 88.50 382 ASP A CA 1
ATOM 3075 C C . ASP A 1 382 ? 17.644 -9.070 -4.533 1.00 88.50 382 ASP A C 1
ATOM 3077 O O . ASP A 1 382 ? 18.402 -10.035 -4.609 1.00 88.50 382 ASP A O 1
ATOM 3081 N N . HIS A 1 383 ? 17.234 -8.599 -3.351 1.00 91.44 383 HIS A N 1
ATOM 3082 C CA . HIS A 1 383 ? 17.575 -9.231 -2.080 1.00 91.44 383 HIS A CA 1
ATOM 3083 C C . HIS A 1 383 ? 16.759 -10.503 -1.819 1.00 91.44 383 HIS A C 1
ATOM 3085 O O . HIS A 1 383 ? 17.331 -11.512 -1.407 1.00 91.44 383 HIS A O 1
ATOM 3091 N N . ILE A 1 384 ? 15.442 -10.470 -2.040 1.00 93.38 384 ILE A N 1
ATOM 3092 C CA . ILE A 1 384 ? 14.537 -11.553 -1.629 1.00 93.38 384 ILE A CA 1
ATOM 3093 C C . ILE A 1 384 ? 14.446 -12.662 -2.680 1.00 93.38 384 ILE A C 1
ATOM 3095 O O . ILE A 1 384 ? 14.450 -13.830 -2.300 1.00 93.38 384 ILE A O 1
ATOM 3099 N N . VAL A 1 385 ? 14.386 -12.319 -3.971 1.00 91.19 385 VAL A N 1
ATOM 3100 C CA . VAL A 1 385 ? 14.171 -13.277 -5.068 1.00 91.19 385 VAL A CA 1
ATOM 3101 C C . VAL A 1 385 ? 15.531 -13.758 -5.601 1.00 91.19 385 VAL A C 1
ATOM 3103 O O . VAL A 1 385 ? 16.260 -12.952 -6.189 1.00 91.19 385 VAL A O 1
ATOM 3106 N N . PRO A 1 386 ? 15.925 -15.035 -5.412 1.00 84.00 386 PRO A N 1
ATOM 3107 C CA . PRO A 1 386 ? 17.265 -15.512 -5.770 1.00 84.00 386 PRO A CA 1
ATOM 3108 C C . PRO A 1 386 ? 17.623 -15.316 -7.250 1.00 84.00 386 PRO A C 1
ATOM 3110 O O . PRO A 1 386 ? 18.759 -14.967 -7.566 1.00 84.00 386 PRO A O 1
ATOM 3113 N N . GLU A 1 387 ? 16.650 -15.460 -8.150 1.00 81.06 387 GLU A N 1
ATOM 3114 C CA . GLU A 1 387 ? 16.791 -15.352 -9.610 1.00 81.06 387 GLU A CA 1
ATOM 3115 C C . GLU A 1 387 ? 17.255 -13.966 -10.086 1.00 81.06 387 GLU A C 1
ATOM 3117 O O . GLU A 1 387 ? 17.768 -13.835 -11.199 1.00 81.06 387 GLU A O 1
ATOM 3122 N N . HIS A 1 388 ? 17.078 -12.923 -9.270 1.00 77.88 388 HIS A N 1
ATOM 3123 C CA . HIS A 1 388 ? 17.546 -11.572 -9.581 1.00 77.88 388 HIS A CA 1
ATOM 3124 C C . HIS A 1 388 ? 19.049 -11.372 -9.323 1.00 77.88 388 HIS A C 1
ATOM 3126 O O . HIS A 1 388 ? 19.645 -10.435 -9.875 1.00 77.88 388 HIS A O 1
ATOM 3132 N N . ARG A 1 389 ? 19.659 -12.203 -8.468 1.00 75.25 389 ARG A N 1
ATOM 3133 C CA . ARG A 1 389 ? 21.056 -12.056 -8.043 1.00 75.25 389 ARG A CA 1
ATOM 3134 C C . ARG A 1 389 ? 22.017 -12.456 -9.176 1.00 75.25 389 ARG A C 1
ATOM 3136 O O . ARG A 1 389 ? 21.702 -13.351 -9.964 1.00 75.25 389 ARG A O 1
ATOM 3143 N N . PRO A 1 390 ? 23.207 -11.836 -9.288 1.00 65.38 390 PRO A N 1
ATOM 3144 C CA . PRO A 1 390 ? 24.246 -12.328 -10.185 1.00 65.38 390 PRO A CA 1
ATOM 3145 C C . PRO A 1 390 ? 24.646 -13.758 -9.805 1.00 65.38 390 PRO A C 1
ATOM 3147 O O . PRO A 1 390 ? 24.888 -14.040 -8.635 1.00 65.38 390 PRO A O 1
ATOM 3150 N N . LEU A 1 391 ? 24.742 -14.649 -10.794 1.00 58.78 391 LEU A N 1
ATOM 3151 C CA . LEU A 1 391 ? 25.289 -15.990 -10.594 1.00 58.78 391 LEU A CA 1
ATOM 3152 C C . LEU A 1 391 ? 26.819 -15.891 -10.517 1.00 58.78 391 LEU A C 1
ATOM 3154 O O . LEU A 1 391 ? 27.485 -15.590 -11.513 1.00 58.78 391 LEU A O 1
ATOM 3158 N N . ILE A 1 392 ? 27.340 -16.087 -9.308 1.00 58.75 392 ILE A N 1
ATOM 3159 C CA . ILE A 1 392 ? 28.768 -16.077 -8.981 1.00 58.75 392 ILE A CA 1
ATOM 3160 C C . ILE A 1 392 ? 29.340 -17.483 -9.226 1.00 58.75 392 ILE A C 1
ATOM 3162 O O . ILE A 1 392 ? 28.625 -18.480 -9.148 1.00 58.75 392 ILE A O 1
ATOM 3166 N N . ASP A 1 393 ? 30.621 -17.562 -9.569 1.00 51.06 393 ASP A N 1
ATOM 3167 C CA . ASP A 1 393 ? 31.400 -18.796 -9.533 1.00 51.06 393 ASP A CA 1
ATOM 3168 C C . ASP A 1 393 ? 32.048 -18.960 -8.146 1.00 51.06 393 ASP A C 1
ATOM 3170 O O . ASP A 1 393 ? 32.909 -18.163 -7.768 1.00 51.06 393 ASP A O 1
ATOM 3174 N N . ASP A 1 394 ? 31.617 -19.967 -7.380 1.00 44.06 394 ASP A N 1
ATOM 3175 C CA . ASP A 1 394 ? 31.991 -20.141 -5.964 1.00 44.06 394 ASP A CA 1
ATOM 3176 C C . ASP A 1 394 ? 33.500 -20.382 -5.741 1.00 44.06 394 ASP A C 1
ATOM 3178 O O . ASP A 1 394 ? 34.030 -20.020 -4.690 1.00 44.06 394 ASP A O 1
ATOM 3182 N N . ASP A 1 395 ? 34.211 -20.939 -6.730 1.00 42.09 395 ASP A N 1
ATOM 3183 C CA . ASP A 1 395 ? 35.658 -21.199 -6.662 1.00 42.09 395 ASP A CA 1
ATOM 3184 C C . ASP A 1 395 ? 36.511 -19.945 -6.950 1.00 42.09 395 ASP A C 1
ATOM 3186 O O . ASP A 1 395 ? 37.692 -19.899 -6.591 1.00 42.09 395 ASP A O 1
ATOM 3190 N N . THR A 1 396 ? 35.954 -18.922 -7.613 1.00 51.44 396 THR A N 1
ATOM 3191 C CA . THR A 1 396 ? 36.718 -17.741 -8.071 1.00 51.44 396 THR A CA 1
ATOM 3192 C C . THR A 1 396 ? 36.168 -16.390 -7.612 1.00 51.44 396 THR A C 1
ATOM 3194 O O . THR A 1 396 ? 36.863 -15.380 -7.746 1.00 51.44 396 THR A O 1
ATOM 3197 N N . GLY A 1 397 ? 34.934 -16.329 -7.103 1.00 51.59 397 GLY A N 1
ATOM 3198 C CA . GLY A 1 397 ? 34.252 -15.083 -6.734 1.00 51.59 397 GLY A CA 1
ATOM 3199 C C . GLY A 1 397 ? 33.904 -14.173 -7.922 1.00 51.59 397 GLY A C 1
ATOM 3200 O O . GLY A 1 397 ? 33.502 -13.024 -7.723 1.00 51.59 397 GLY A O 1
ATOM 3201 N N . THR A 1 398 ? 34.067 -14.651 -9.161 1.00 51.59 398 THR A N 1
ATOM 3202 C CA . THR A 1 398 ? 33.783 -13.871 -10.375 1.00 51.59 398 THR A CA 1
ATOM 3203 C C . THR A 1 398 ? 32.349 -14.074 -10.868 1.00 51.59 398 THR A C 1
ATOM 3205 O O . THR A 1 398 ? 31.731 -15.110 -10.642 1.00 51.59 398 THR A O 1
ATOM 3208 N N . GLU A 1 399 ? 31.782 -13.060 -11.527 1.00 54.03 399 GLU A N 1
ATOM 3209 C CA . GLU A 1 399 ? 30.460 -13.166 -12.159 1.00 54.03 399 GLU A CA 1
ATOM 3210 C C . GLU A 1 399 ? 30.567 -14.004 -13.443 1.00 54.03 399 GLU A C 1
ATOM 3212 O O . GLU A 1 399 ? 31.258 -13.599 -14.384 1.00 54.03 399 GLU A O 1
ATOM 3217 N N . LYS A 1 400 ? 29.862 -15.145 -13.511 1.00 50.50 400 LYS A N 1
ATOM 3218 C CA . LYS A 1 400 ? 29.801 -15.959 -14.738 1.00 50.50 400 LYS A CA 1
ATOM 3219 C C . LYS A 1 400 ? 29.080 -15.207 -15.848 1.00 50.50 400 LYS A C 1
ATOM 3221 O O . LYS A 1 400 ? 28.013 -14.616 -15.628 1.00 50.50 400 LYS A O 1
ATOM 3226 N N . ARG A 1 401 ? 29.624 -15.264 -17.065 1.00 49.72 401 ARG A N 1
ATOM 3227 C CA . ARG A 1 401 ? 29.021 -14.597 -18.222 1.00 49.72 401 ARG A CA 1
ATOM 3228 C C . ARG A 1 401 ? 27.747 -15.316 -18.625 1.00 49.72 401 ARG A C 1
ATOM 3230 O O . ARG A 1 401 ? 27.619 -16.532 -18.530 1.00 49.72 401 ARG A O 1
ATOM 3237 N N . GLU A 1 402 ? 26.786 -14.543 -19.113 1.00 44.75 402 GLU A N 1
ATOM 3238 C CA . GLU A 1 402 ? 25.474 -15.068 -19.487 1.00 44.75 402 GLU A CA 1
ATOM 3239 C C . GLU A 1 402 ? 25.558 -16.174 -20.550 1.00 44.75 402 GLU A C 1
ATOM 3241 O O . GLU A 1 402 ? 24.861 -17.178 -20.434 1.00 44.75 402 GLU A O 1
ATOM 3246 N N . THR A 1 403 ? 26.487 -16.050 -21.501 1.00 46.50 403 THR A N 1
ATOM 3247 C CA . THR A 1 403 ? 26.772 -17.056 -22.536 1.00 46.50 403 THR A CA 1
ATOM 3248 C C . THR A 1 403 ? 27.137 -18.428 -21.967 1.00 46.50 403 THR A C 1
ATOM 3250 O O . THR A 1 403 ? 26.615 -19.434 -22.435 1.00 46.50 403 THR A O 1
ATOM 3253 N N . GLU A 1 404 ? 27.977 -18.472 -20.929 1.00 50.38 404 GLU A N 1
ATOM 3254 C CA . GLU A 1 404 ? 28.487 -19.716 -20.324 1.00 50.38 404 GLU A CA 1
ATOM 3255 C C . GLU A 1 404 ? 27.340 -20.524 -19.683 1.00 50.38 404 GLU A C 1
ATOM 3257 O O . GLU A 1 404 ? 27.280 -21.745 -19.785 1.00 50.38 404 GLU A O 1
ATOM 3262 N N . ILE A 1 405 ? 26.360 -19.824 -19.102 1.00 48.81 405 ILE A N 1
ATOM 3263 C CA . ILE A 1 405 ? 25.194 -20.417 -18.427 1.00 48.81 405 ILE A CA 1
ATOM 3264 C C . ILE A 1 405 ? 24.106 -20.858 -19.426 1.00 48.81 405 ILE A C 1
ATOM 3266 O O . ILE A 1 405 ? 23.314 -21.757 -19.131 1.00 48.81 405 ILE A O 1
ATOM 3270 N N . LEU A 1 406 ? 24.029 -20.227 -20.603 1.00 50.81 406 LEU A N 1
ATOM 3271 C CA . LEU A 1 406 ? 23.068 -20.600 -21.648 1.00 50.81 406 LEU A CA 1
ATOM 3272 C C . LEU A 1 406 ? 23.485 -21.877 -22.385 1.00 50.81 406 LEU A C 1
ATOM 3274 O O . LEU A 1 406 ? 22.620 -22.706 -22.676 1.00 50.81 406 LEU A O 1
ATOM 3278 N N . GLU A 1 407 ? 24.789 -22.077 -22.595 1.00 48.53 407 GLU A N 1
ATOM 3279 C CA . GLU A 1 407 ? 25.340 -23.338 -23.105 1.00 48.53 407 GLU A CA 1
ATOM 3280 C C . GLU A 1 407 ? 25.076 -24.502 -22.129 1.00 48.53 407 GLU A C 1
ATOM 3282 O O . GLU A 1 407 ? 24.591 -25.551 -22.554 1.00 48.53 407 GLU A O 1
ATOM 3287 N N . GLU A 1 408 ? 25.268 -24.301 -20.818 1.00 50.00 408 GLU A N 1
ATOM 3288 C CA . GLU A 1 408 ? 24.945 -25.303 -19.783 1.00 50.00 408 GLU A CA 1
ATOM 3289 C C . GLU A 1 408 ? 23.445 -25.650 -19.702 1.00 50.00 408 GLU A C 1
ATOM 3291 O O . GLU A 1 408 ? 23.086 -26.791 -19.401 1.00 50.00 408 GLU A O 1
ATOM 3296 N N . LYS A 1 409 ? 22.549 -24.682 -19.949 1.00 45.34 409 LYS A N 1
ATOM 3297 C CA . LYS A 1 409 ? 21.088 -24.854 -19.790 1.00 45.34 409 LYS A CA 1
ATOM 3298 C C . LYS A 1 409 ? 20.332 -25.152 -21.088 1.00 45.34 409 LYS A C 1
ATOM 3300 O O . LYS A 1 409 ? 19.114 -25.323 -21.037 1.00 45.34 409 LYS A O 1
ATOM 3305 N N . GLY A 1 410 ? 21.022 -25.236 -22.228 1.00 45.19 410 GLY A N 1
ATOM 3306 C CA . GLY A 1 410 ? 20.459 -25.692 -23.504 1.00 45.19 410 GLY A CA 1
ATOM 3307 C C . GLY A 1 410 ? 19.323 -24.828 -24.067 1.00 45.19 410 GLY A C 1
ATOM 3308 O O . GLY A 1 410 ? 18.462 -25.356 -24.769 1.00 45.19 410 GLY A O 1
ATOM 3309 N N . LYS A 1 411 ? 19.291 -23.526 -23.747 1.00 42.56 411 LYS A N 1
ATOM 3310 C CA . LYS A 1 411 ? 18.270 -22.571 -24.223 1.00 42.56 411 LYS A CA 1
ATOM 3311 C C . LYS A 1 411 ? 18.844 -21.611 -25.258 1.00 42.56 411 LYS A C 1
ATOM 3313 O O . LYS A 1 411 ? 19.990 -21.187 -25.144 1.00 42.56 411 LYS A O 1
ATOM 3318 N N . SER A 1 412 ? 18.034 -21.232 -26.242 1.00 46.78 412 SER A N 1
ATOM 3319 C CA . SER A 1 412 ? 18.439 -20.315 -27.311 1.00 46.78 412 SER A CA 1
ATOM 3320 C C . SER A 1 412 ? 18.229 -18.838 -26.944 1.00 46.78 412 SER A C 1
ATOM 3322 O O . SER A 1 412 ? 17.294 -18.482 -26.223 1.00 46.78 412 SER A O 1
ATOM 3324 N N . GLU A 1 413 ? 19.049 -17.945 -27.513 1.00 42.53 413 GLU A N 1
ATOM 3325 C CA . GLU A 1 413 ? 18.853 -16.486 -27.403 1.00 42.53 413 GLU A CA 1
ATOM 3326 C C . GLU A 1 413 ? 17.467 -16.031 -27.907 1.00 42.53 413 GLU A C 1
ATOM 3328 O O . GLU A 1 413 ? 16.918 -15.023 -27.452 1.00 42.53 413 GLU A O 1
ATOM 3333 N N . GLU A 1 414 ? 16.888 -16.766 -28.862 1.00 41.91 414 GLU A N 1
ATOM 3334 C CA . GLU A 1 414 ? 15.632 -16.398 -29.518 1.00 41.91 414 GLU A CA 1
ATOM 3335 C C . GLU A 1 414 ? 14.398 -16.650 -28.633 1.00 41.91 414 GLU A C 1
ATOM 3337 O O . GLU A 1 414 ? 13.396 -15.944 -28.764 1.00 41.91 414 GLU A O 1
ATOM 3342 N N . GLU A 1 415 ? 14.470 -17.601 -27.697 1.00 43.81 415 GLU A N 1
ATOM 3343 C CA . GLU A 1 415 ? 13.433 -17.824 -26.679 1.00 43.81 415 GLU A CA 1
ATOM 3344 C C . GLU A 1 415 ? 13.420 -16.698 -25.635 1.00 43.81 415 GLU A C 1
ATOM 3346 O O . GLU A 1 415 ? 12.354 -16.239 -25.223 1.00 43.81 415 GLU A O 1
ATOM 3351 N N . ILE A 1 416 ? 14.600 -16.198 -25.254 1.00 43.09 416 ILE A N 1
ATOM 3352 C CA . ILE A 1 416 ? 14.759 -15.122 -24.263 1.00 43.09 416 ILE A CA 1
ATOM 3353 C C . ILE A 1 416 ? 14.181 -13.810 -24.807 1.00 43.09 416 ILE A C 1
ATOM 3355 O O . ILE A 1 416 ? 13.391 -13.150 -24.134 1.00 43.09 416 ILE A O 1
ATOM 3359 N N . ARG A 1 417 ? 14.499 -13.465 -26.063 1.00 39.41 417 ARG A N 1
ATOM 3360 C CA . ARG A 1 417 ? 14.012 -12.243 -26.734 1.00 39.41 417 ARG A CA 1
ATOM 3361 C C . ARG A 1 417 ? 12.494 -12.165 -26.938 1.00 39.41 417 ARG A C 1
ATOM 3363 O O . ARG A 1 417 ? 12.007 -11.096 -27.295 1.00 39.41 417 ARG A O 1
ATOM 3370 N N . LYS A 1 418 ? 11.755 -13.264 -26.756 1.00 38.47 418 LYS A N 1
ATOM 3371 C CA . LYS A 1 418 ? 10.300 -13.342 -26.989 1.00 38.47 418 LYS A CA 1
ATOM 3372 C C . LYS A 1 418 ? 9.465 -13.413 -25.705 1.00 38.47 418 LYS A C 1
ATOM 3374 O O . LYS A 1 418 ? 8.241 -13.428 -25.798 1.00 38.47 418 LYS A O 1
ATOM 3379 N N . SER A 1 419 ? 10.095 -13.447 -24.530 1.00 35.25 419 SER A N 1
ATOM 3380 C CA . SER A 1 419 ? 9.415 -13.501 -23.229 1.00 35.25 419 SER A CA 1
ATOM 3381 C C . SER A 1 419 ? 9.149 -12.084 -22.685 1.00 35.25 419 SER A C 1
ATOM 3383 O O . SER A 1 419 ? 10.109 -11.413 -22.302 1.00 35.25 419 SER A O 1
ATOM 3385 N N . PRO A 1 420 ? 7.894 -11.585 -22.612 1.00 38.06 420 PRO A N 1
ATOM 3386 C CA . PRO A 1 420 ? 7.640 -10.158 -22.354 1.00 38.06 420 PRO A CA 1
ATOM 3387 C C . PRO A 1 420 ? 7.922 -9.666 -20.923 1.00 38.06 420 PRO A C 1
ATOM 3389 O O . PRO A 1 420 ? 7.863 -8.463 -20.674 1.00 38.06 420 PRO A O 1
ATOM 3392 N N . VAL A 1 421 ? 8.165 -10.573 -19.968 1.00 44.22 421 VAL A N 1
ATOM 3393 C CA . VAL A 1 421 ? 8.191 -10.260 -18.522 1.00 44.22 421 VAL A CA 1
ATOM 3394 C C . VAL A 1 421 ? 9.490 -10.707 -17.827 1.00 44.22 421 VAL A C 1
ATOM 3396 O O . VAL A 1 421 ? 9.740 -10.321 -16.684 1.00 44.22 421 VAL A O 1
ATOM 3399 N N . THR A 1 422 ? 10.369 -11.455 -18.505 1.00 38.16 422 THR A N 1
ATOM 3400 C CA . THR A 1 422 ? 11.685 -11.819 -17.952 1.00 38.16 422 THR A CA 1
ATOM 3401 C C . THR A 1 422 ? 12.531 -10.558 -17.723 1.00 38.16 422 THR A C 1
ATOM 3403 O O . THR A 1 422 ? 12.701 -9.783 -18.665 1.00 38.16 422 THR A O 1
ATOM 3406 N N . PRO A 1 423 ? 13.104 -10.331 -16.524 1.00 41.16 423 PRO A N 1
ATOM 3407 C CA . PRO A 1 423 ? 14.053 -9.243 -16.317 1.00 41.16 423 PRO A CA 1
ATOM 3408 C C . PRO A 1 423 ? 15.367 -9.567 -17.043 1.00 41.16 423 PRO A C 1
ATOM 3410 O O . PRO A 1 423 ? 16.266 -10.189 -16.486 1.00 41.16 423 PRO A O 1
ATOM 3413 N N . THR A 1 424 ? 15.496 -9.116 -18.292 1.00 41.56 424 THR A N 1
ATOM 3414 C CA . THR A 1 424 ? 16.688 -9.277 -19.154 1.00 41.56 424 THR A CA 1
ATOM 3415 C C . THR A 1 424 ? 17.910 -8.469 -18.693 1.00 41.56 424 THR A C 1
ATOM 3417 O O . THR A 1 424 ? 18.883 -8.328 -19.429 1.00 41.56 424 THR A O 1
ATOM 3420 N N . VAL A 1 425 ? 17.872 -7.939 -17.468 1.00 51.50 425 VAL A N 1
ATOM 3421 C CA . VAL A 1 425 ? 18.971 -7.249 -16.798 1.00 51.50 425 VAL A CA 1
ATOM 3422 C C . VAL A 1 425 ? 19.004 -7.725 -15.341 1.00 51.50 425 VAL A C 1
ATOM 3424 O O . VAL A 1 425 ? 18.207 -7.278 -14.500 1.00 51.50 425 VAL A O 1
ATOM 3427 N N . ARG A 1 426 ? 19.931 -8.653 -15.053 1.00 54.12 426 ARG A N 1
ATOM 3428 C CA . ARG A 1 426 ? 20.284 -9.089 -13.685 1.00 54.12 426 ARG A CA 1
ATOM 3429 C C . ARG A 1 426 ? 20.607 -7.867 -12.815 1.00 54.12 426 ARG A C 1
ATOM 3431 O O . ARG A 1 426 ? 20.910 -6.797 -13.343 1.00 54.12 426 ARG A O 1
ATOM 3438 N N . ALA A 1 427 ? 20.527 -8.001 -11.491 1.00 55.78 427 ALA A N 1
ATOM 3439 C CA . ALA A 1 427 ? 20.883 -6.900 -10.594 1.00 55.78 427 ALA A CA 1
ATOM 3440 C C . ALA A 1 427 ? 22.280 -6.338 -10.948 1.00 55.78 427 ALA A C 1
ATOM 3442 O O . ALA A 1 427 ? 23.205 -7.136 -11.131 1.00 55.78 427 ALA A O 1
ATOM 3443 N N . PRO A 1 428 ? 22.460 -5.003 -11.051 1.00 59.84 428 PRO A N 1
ATOM 3444 C CA . PRO A 1 428 ? 23.784 -4.434 -11.286 1.00 59.84 428 PRO A CA 1
ATOM 3445 C C . PRO A 1 428 ? 24.729 -4.846 -10.142 1.00 59.84 428 PRO A C 1
ATOM 3447 O O . PRO A 1 428 ? 24.238 -5.037 -9.025 1.00 59.84 428 PRO A O 1
ATOM 3450 N N . PRO A 1 429 ? 26.051 -4.984 -10.376 1.00 62.25 429 PRO A N 1
ATOM 3451 C CA . PRO A 1 429 ? 27.011 -5.484 -9.387 1.00 62.25 429 PRO A CA 1
ATOM 3452 C C . PRO A 1 429 ? 26.989 -4.719 -8.051 1.00 62.25 429 PRO A C 1
ATOM 3454 O O . PRO A 1 429 ? 27.727 -3.753 -7.848 1.00 62.25 429 PRO A O 1
ATOM 3457 N N . ARG A 1 430 ? 26.143 -5.165 -7.111 1.00 74.75 430 ARG A N 1
ATOM 3458 C CA . ARG A 1 430 ? 26.004 -4.554 -5.782 1.00 74.75 430 ARG A CA 1
ATOM 3459 C C . ARG A 1 430 ? 27.332 -4.705 -5.005 1.00 74.75 430 ARG A C 1
ATOM 3461 O O . ARG A 1 430 ? 28.062 -5.674 -5.264 1.00 74.75 430 ARG A O 1
ATOM 3468 N N . PRO A 1 431 ? 27.673 -3.779 -4.085 1.00 75.75 431 PRO A N 1
ATOM 3469 C CA . PRO A 1 431 ? 28.947 -3.797 -3.367 1.00 75.75 431 PRO A CA 1
ATOM 3470 C C . PRO A 1 431 ? 29.197 -5.107 -2.617 1.00 75.75 431 PRO A C 1
ATOM 3472 O O . PRO A 1 431 ? 28.300 -5.650 -1.970 1.00 75.75 431 PRO A O 1
ATOM 3475 N N . TRP A 1 432 ? 30.440 -5.582 -2.686 1.00 71.19 432 TRP A N 1
ATOM 3476 C CA . TRP A 1 432 ? 30.917 -6.718 -1.903 1.00 71.19 432 TRP A CA 1
ATOM 3477 C C . TRP A 1 432 ? 31.037 -6.336 -0.424 1.00 71.19 432 TRP A C 1
ATOM 3479 O O . TRP A 1 432 ? 31.601 -5.290 -0.097 1.00 71.19 432 TRP A O 1
ATOM 3489 N N . ASP A 1 433 ? 30.514 -7.179 0.462 1.00 70.94 433 ASP A N 1
ATOM 3490 C CA . ASP A 1 433 ? 30.660 -7.058 1.909 1.00 70.94 433 ASP A CA 1
ATOM 3491 C C . ASP A 1 433 ? 31.739 -8.045 2.378 1.00 70.94 433 ASP A C 1
ATOM 3493 O O . ASP A 1 433 ? 31.476 -9.225 2.625 1.00 70.94 433 ASP A O 1
ATOM 3497 N N . GLU A 1 434 ? 32.973 -7.549 2.510 1.00 69.75 434 GLU A N 1
ATOM 3498 C CA . GLU A 1 434 ? 34.132 -8.330 2.973 1.00 69.75 434 GLU A CA 1
ATOM 3499 C C . GLU A 1 434 ? 33.906 -8.999 4.340 1.00 69.75 434 GLU A C 1
ATOM 3501 O O . GLU A 1 434 ? 34.566 -9.990 4.645 1.00 69.75 434 GLU A O 1
ATOM 3506 N N . THR A 1 435 ? 32.971 -8.496 5.159 1.00 67.38 435 THR A N 1
ATOM 3507 C CA . THR A 1 435 ? 32.668 -9.070 6.481 1.00 67.38 435 THR A CA 1
ATOM 3508 C C . THR A 1 435 ? 31.711 -10.260 6.421 1.00 67.38 435 THR A C 1
ATOM 3510 O O . THR A 1 435 ? 31.673 -11.052 7.362 1.00 67.38 435 THR A O 1
ATOM 3513 N N . LYS A 1 436 ? 30.960 -10.405 5.320 1.00 66.06 436 LYS A N 1
ATOM 3514 C CA . LYS A 1 436 ? 30.006 -11.503 5.092 1.00 66.06 436 LYS A CA 1
ATOM 3515 C C . LYS A 1 436 ? 30.474 -12.512 4.045 1.00 66.06 436 LYS A C 1
ATOM 3517 O O . LYS A 1 436 ? 30.012 -13.646 4.074 1.00 66.06 436 LYS A O 1
ATOM 3522 N N . GLY A 1 437 ? 31.357 -12.108 3.129 1.00 64.88 437 GLY A N 1
ATOM 3523 C CA . GLY A 1 437 ? 31.740 -12.932 1.978 1.00 64.88 437 GLY A CA 1
ATOM 3524 C C . GLY A 1 437 ? 30.636 -13.047 0.918 1.00 64.88 437 GLY A C 1
ATOM 3525 O O . GLY A 1 437 ? 30.580 -14.044 0.209 1.00 64.88 437 GLY A O 1
ATOM 3526 N N . ASP A 1 438 ? 29.755 -12.047 0.834 1.00 69.25 438 ASP A N 1
ATOM 3527 C CA . ASP A 1 438 ? 28.657 -11.943 -0.137 1.00 69.25 438 ASP A CA 1
ATOM 3528 C C . ASP A 1 438 ? 28.415 -10.454 -0.466 1.00 69.25 438 ASP A C 1
ATOM 3530 O O . ASP A 1 438 ? 29.002 -9.557 0.145 1.00 69.25 438 ASP A O 1
ATOM 3534 N N . ARG A 1 439 ? 27.549 -10.150 -1.432 1.00 76.75 439 ARG A N 1
ATOM 3535 C CA . ARG A 1 439 ? 27.145 -8.785 -1.785 1.00 76.75 439 ARG A CA 1
ATOM 3536 C C . ARG A 1 439 ? 25.974 -8.327 -0.929 1.00 76.75 439 ARG A C 1
ATOM 3538 O O . ARG A 1 439 ? 24.965 -9.018 -0.806 1.00 76.75 439 ARG A O 1
ATOM 3545 N N . SER A 1 440 ? 26.043 -7.105 -0.406 1.00 83.69 440 SER A N 1
ATOM 3546 C CA . SER A 1 440 ? 24.862 -6.507 0.221 1.00 83.69 440 SER A CA 1
ATOM 3547 C C . SER A 1 440 ? 23.905 -6.034 -0.873 1.00 83.69 440 SER A C 1
ATOM 3549 O O . SER A 1 440 ? 24.251 -5.163 -1.665 1.00 83.69 440 SER A O 1
ATOM 3551 N N . PHE A 1 441 ? 22.693 -6.589 -0.927 1.00 86.56 441 PHE A N 1
ATOM 3552 C CA . PHE A 1 441 ? 21.643 -6.133 -1.853 1.00 86.56 441 PHE A CA 1
ATOM 3553 C C . PHE A 1 441 ? 20.808 -4.973 -1.278 1.00 86.56 441 PHE A C 1
ATOM 3555 O O . PHE A 1 441 ? 20.172 -4.241 -2.030 1.00 86.56 441 PHE A O 1
ATOM 3562 N N . ILE A 1 442 ? 20.868 -4.773 0.042 1.00 91.62 442 ILE A N 1
ATOM 3563 C CA . ILE A 1 442 ? 20.228 -3.697 0.819 1.00 91.62 442 ILE A CA 1
ATOM 3564 C C . ILE A 1 442 ? 21.289 -2.779 1.443 1.00 91.62 442 ILE A C 1
ATOM 3566 O O . ILE A 1 442 ? 22.454 -3.170 1.537 1.00 91.62 442 ILE A O 1
ATOM 3570 N N . ASN A 1 443 ? 20.907 -1.593 1.927 1.00 93.88 443 ASN A N 1
ATOM 3571 C CA . ASN A 1 443 ? 21.833 -0.688 2.613 1.00 93.88 443 ASN A CA 1
ATOM 3572 C C . ASN A 1 443 ? 22.225 -1.225 4.009 1.00 93.88 443 ASN A C 1
ATOM 3574 O O . ASN A 1 443 ? 21.396 -1.175 4.921 1.00 93.88 443 ASN A O 1
ATOM 3578 N N . PRO A 1 444 ? 23.483 -1.663 4.238 1.00 92.00 444 PRO A N 1
ATOM 3579 C CA . PRO A 1 444 ? 23.900 -2.274 5.505 1.00 92.00 444 PRO A CA 1
ATOM 3580 C C . PRO A 1 444 ? 23.967 -1.282 6.678 1.00 92.00 444 PRO A C 1
ATOM 3582 O O . PRO A 1 444 ? 24.176 -1.688 7.817 1.00 92.00 444 PRO A O 1
ATOM 3585 N N . LYS A 1 445 ? 23.795 0.020 6.418 1.00 94.00 445 LYS A N 1
ATOM 3586 C CA . LYS A 1 445 ? 23.718 1.061 7.451 1.00 94.00 445 LYS A CA 1
ATOM 3587 C C . LYS A 1 445 ? 22.355 1.159 8.148 1.00 94.00 445 LYS A C 1
ATOM 3589 O O . LYS A 1 445 ? 22.237 1.909 9.112 1.00 94.00 445 LYS A O 1
ATOM 3594 N N . ASN A 1 446 ? 21.339 0.442 7.661 1.00 96.31 446 ASN A N 1
ATOM 3595 C CA . ASN A 1 446 ? 19.964 0.486 8.174 1.00 96.31 446 ASN A CA 1
ATOM 3596 C C . ASN A 1 446 ? 19.329 1.898 8.140 1.00 96.31 446 ASN A C 1
ATOM 3598 O O . ASN A 1 446 ? 18.635 2.320 9.068 1.00 96.31 446 ASN A O 1
ATOM 3602 N N . GLU A 1 447 ? 19.601 2.637 7.059 1.00 97.69 447 GLU A N 1
ATOM 3603 C CA . GLU A 1 447 ? 19.087 3.984 6.779 1.00 97.69 447 GLU A CA 1
ATOM 3604 C C . GLU A 1 447 ? 18.709 4.125 5.289 1.00 97.69 447 GLU A C 1
ATOM 3606 O O . GLU A 1 447 ? 19.262 3.418 4.442 1.00 97.69 447 GLU A O 1
ATOM 3611 N N . GLY A 1 448 ? 17.786 5.026 4.948 1.00 97.81 448 GLY A N 1
ATOM 3612 C CA . GLY A 1 448 ? 17.422 5.345 3.556 1.00 97.81 448 GLY A CA 1
ATOM 3613 C C . GLY A 1 448 ? 16.038 5.984 3.433 1.00 97.81 448 GLY A C 1
ATOM 3614 O O . GLY A 1 448 ? 15.373 6.231 4.434 1.00 97.81 448 GLY A O 1
ATOM 3615 N N . THR A 1 449 ? 15.571 6.245 2.213 1.00 98.44 449 THR A N 1
ATOM 3616 C CA . THR A 1 449 ? 14.220 6.790 1.948 1.00 98.44 449 THR A CA 1
ATOM 3617 C C . THR A 1 449 ? 13.123 5.724 1.807 1.00 98.44 449 THR A C 1
ATOM 3619 O O . THR A 1 449 ? 11.942 6.073 1.719 1.00 98.44 449 THR A O 1
ATOM 3622 N N . LYS A 1 450 ? 13.481 4.432 1.817 1.00 98.56 450 LYS A N 1
ATOM 3623 C CA . LYS A 1 450 ? 12.561 3.286 1.752 1.00 98.56 450 LYS A CA 1
ATOM 3624 C C . LYS A 1 450 ? 13.024 2.143 2.664 1.00 98.56 450 LYS A C 1
ATOM 3626 O O . LYS A 1 450 ? 14.180 1.728 2.600 1.00 98.56 450 LYS A O 1
ATOM 3631 N N . CYS A 1 451 ? 12.123 1.597 3.478 1.00 98.69 451 CYS A N 1
ATOM 3632 C CA . CYS A 1 451 ? 12.369 0.399 4.282 1.00 98.69 451 CYS A CA 1
ATOM 3633 C C . CYS A 1 451 ? 11.281 -0.670 4.081 1.00 98.69 451 CYS A C 1
ATOM 3635 O O . CYS A 1 451 ? 10.221 -0.409 3.503 1.00 98.69 451 CYS A O 1
ATOM 3637 N N . GLY A 1 452 ? 11.557 -1.889 4.541 1.00 98.50 452 GLY A N 1
ATOM 3638 C CA . GLY A 1 452 ? 10.589 -2.981 4.599 1.00 98.50 452 GLY A CA 1
ATOM 3639 C C . GLY A 1 452 ? 10.921 -3.973 5.710 1.00 98.50 452 GLY A C 1
ATOM 3640 O O . GLY A 1 452 ? 12.086 -4.125 6.074 1.00 98.50 452 GLY A O 1
ATOM 3641 N N . ALA A 1 453 ? 9.906 -4.636 6.256 1.00 98.56 453 ALA A N 1
ATOM 3642 C CA . ALA A 1 453 ? 10.048 -5.613 7.334 1.00 98.56 453 ALA A CA 1
ATOM 3643 C C . ALA A 1 453 ? 9.753 -7.020 6.800 1.00 98.56 453 ALA A C 1
ATOM 3645 O O . ALA A 1 453 ? 8.598 -7.391 6.634 1.00 98.56 453 ALA A O 1
ATOM 3646 N N . GLN A 1 454 ? 10.779 -7.806 6.476 1.00 98.62 454 GLN A N 1
ATOM 3647 C CA . GLN A 1 454 ? 10.583 -9.140 5.911 1.00 98.62 454 GLN A CA 1
ATOM 3648 C C . GLN A 1 454 ? 10.311 -10.168 7.017 1.00 98.62 454 GLN A C 1
ATOM 3650 O O . GLN A 1 454 ? 11.230 -10.595 7.719 1.00 98.62 454 GLN A O 1
ATOM 3655 N N . TYR A 1 455 ? 9.060 -10.607 7.114 1.00 98.62 455 TYR A N 1
ATOM 3656 C CA . TYR A 1 455 ? 8.647 -11.790 7.865 1.00 98.62 455 TYR A CA 1
ATOM 3657 C C . TYR A 1 455 ? 8.682 -13.008 6.935 1.00 98.62 455 TYR A C 1
ATOM 3659 O O . TYR A 1 455 ? 8.243 -12.925 5.785 1.00 98.62 455 TYR A O 1
ATOM 3667 N N . ILE A 1 456 ? 9.200 -14.137 7.422 1.00 97.94 456 ILE A N 1
ATOM 3668 C CA . ILE A 1 456 ? 9.299 -15.391 6.663 1.00 97.94 456 ILE A CA 1
ATOM 3669 C C . ILE A 1 456 ? 8.548 -16.474 7.429 1.00 97.94 456 ILE A C 1
ATOM 3671 O O . ILE A 1 456 ? 9.041 -16.988 8.431 1.00 97.94 456 ILE A O 1
ATOM 3675 N N . PHE A 1 457 ? 7.375 -16.845 6.931 1.00 97.06 457 PHE A N 1
ATOM 3676 C CA . PHE A 1 457 ? 6.598 -17.958 7.456 1.00 97.06 457 PHE A CA 1
ATOM 3677 C C . PHE A 1 457 ? 6.919 -19.211 6.649 1.00 97.06 457 PHE A C 1
ATOM 3679 O O . PHE A 1 457 ? 6.763 -19.229 5.426 1.00 97.06 457 PHE A O 1
ATOM 3686 N N . LYS A 1 458 ? 7.396 -20.251 7.335 1.00 94.56 458 LYS A N 1
ATOM 3687 C CA . LYS A 1 458 ? 7.707 -21.550 6.737 1.00 94.56 458 LYS A CA 1
ATOM 3688 C C . LYS A 1 458 ? 6.591 -22.546 7.016 1.00 94.56 458 LYS A C 1
ATOM 3690 O O . LYS A 1 458 ? 6.115 -22.614 8.145 1.00 94.56 458 LYS A O 1
ATOM 3695 N N . ALA A 1 459 ? 6.196 -23.296 5.988 1.00 93.31 459 ALA A N 1
ATOM 3696 C CA . ALA A 1 459 ? 5.196 -24.361 6.056 1.00 93.31 459 ALA A CA 1
ATOM 3697 C C . ALA A 1 459 ? 3.907 -23.990 6.832 1.00 93.31 459 ALA A C 1
ATOM 3699 O O . ALA A 1 459 ? 3.432 -24.775 7.654 1.00 93.31 459 ALA A O 1
ATOM 3700 N N . VAL A 1 460 ? 3.316 -22.816 6.559 1.00 94.38 460 VAL A N 1
ATOM 3701 C CA . VAL A 1 460 ? 2.033 -22.396 7.160 1.00 94.38 460 VAL A CA 1
ATOM 3702 C C . VAL A 1 460 ? 0.990 -23.489 6.901 1.00 94.38 460 VAL A C 1
ATOM 3704 O O . VAL A 1 460 ? 0.807 -23.845 5.729 1.00 94.38 460 VAL A O 1
ATOM 3707 N N . PRO A 1 461 ? 0.310 -24.039 7.927 1.00 94.06 461 PRO A N 1
ATOM 3708 C CA . PRO A 1 461 ? -0.504 -25.240 7.752 1.00 94.06 461 PRO A CA 1
ATOM 3709 C C . PRO A 1 461 ? -1.643 -25.084 6.727 1.00 94.06 461 PRO A C 1
ATOM 3711 O O . PRO A 1 461 ? -2.154 -23.981 6.533 1.00 94.06 461 PRO A O 1
ATOM 3714 N N . PRO A 1 462 ? -2.069 -26.174 6.067 1.00 94.06 462 PRO A N 1
ATOM 3715 C CA . PRO A 1 462 ? -3.098 -26.140 5.026 1.00 94.06 462 PRO A CA 1
ATOM 3716 C C . PRO A 1 462 ? -4.502 -25.812 5.552 1.00 94.06 462 PRO A C 1
ATOM 3718 O O . PRO A 1 462 ? -4.754 -25.824 6.756 1.00 94.06 462 PRO A O 1
ATOM 3721 N N . ARG A 1 463 ? -5.454 -25.628 4.624 1.00 92.06 463 ARG A N 1
ATOM 3722 C CA . ARG A 1 463 ? -6.913 -25.651 4.882 1.00 92.06 463 ARG A CA 1
ATOM 3723 C C . ARG A 1 463 ? -7.406 -24.640 5.931 1.00 92.06 463 ARG A C 1
ATOM 3725 O O . ARG A 1 463 ? -8.408 -24.880 6.599 1.00 92.06 463 ARG A O 1
ATOM 3732 N N . GLY A 1 464 ? -6.741 -23.495 6.041 1.00 91.25 464 GLY A N 1
ATOM 3733 C CA . GLY A 1 464 ? -7.085 -22.411 6.961 1.00 91.25 464 GLY A CA 1
ATOM 3734 C C . GLY A 1 464 ? -6.016 -22.085 8.003 1.00 91.25 464 GLY A C 1
ATOM 3735 O O . GLY A 1 464 ? -6.301 -21.273 8.879 1.00 91.25 464 GLY A O 1
ATOM 3736 N N . GLY A 1 465 ? -4.814 -22.667 7.920 1.00 92.62 465 GLY A N 1
ATOM 3737 C CA . GLY A 1 465 ? -3.689 -22.236 8.751 1.00 92.62 465 GLY A CA 1
ATOM 3738 C C . GLY A 1 465 ? -3.312 -20.775 8.488 1.00 92.62 465 GLY A C 1
ATOM 3739 O O . GLY A 1 465 ? -3.491 -20.263 7.380 1.00 92.62 465 GLY A O 1
ATOM 3740 N N . CYS A 1 466 ? -2.842 -20.095 9.528 1.00 94.31 466 CYS A N 1
ATOM 3741 C CA . CYS A 1 466 ? -2.850 -18.644 9.661 1.00 94.31 466 CYS A CA 1
ATOM 3742 C C . CYS A 1 466 ? -1.473 -18.097 10.066 1.00 94.31 466 CYS A C 1
ATOM 3744 O O . CYS A 1 466 ? -0.818 -18.644 10.954 1.00 94.31 466 CYS A O 1
ATOM 3746 N N . ALA A 1 467 ? -1.071 -16.985 9.448 1.00 95.69 467 ALA A N 1
ATOM 3747 C CA . ALA A 1 467 ? 0.069 -16.158 9.839 1.00 95.69 467 ALA A CA 1
ATOM 3748 C C . ALA A 1 467 ? -0.394 -14.707 10.072 1.00 95.69 467 ALA A C 1
ATOM 3750 O O . ALA A 1 467 ? -1.197 -14.189 9.290 1.00 95.69 467 ALA A O 1
ATOM 3751 N N . VAL A 1 468 ? 0.104 -14.049 11.128 1.00 96.94 468 VAL A N 1
ATOM 3752 C CA . VAL A 1 468 ? -0.340 -12.706 11.554 1.00 96.94 468 VAL A CA 1
ATOM 3753 C C . VAL A 1 468 ? 0.852 -11.785 11.778 1.00 96.94 468 VAL A C 1
ATOM 3755 O O . VAL A 1 468 ? 1.651 -12.010 12.676 1.00 96.94 468 VAL A O 1
ATOM 3758 N N . VAL A 1 469 ? 0.928 -10.695 11.021 1.00 98.38 469 VAL A N 1
ATOM 3759 C CA . VAL A 1 469 ? 1.892 -9.612 11.245 1.00 98.38 469 VAL A CA 1
ATOM 3760 C C . VAL A 1 469 ? 1.170 -8.413 11.857 1.00 98.38 469 VAL A C 1
ATOM 3762 O O . VAL A 1 469 ? 0.166 -7.944 11.316 1.00 98.38 469 VAL A O 1
ATOM 3765 N N . ARG A 1 470 ? 1.707 -7.896 12.966 1.00 98.44 470 ARG A N 1
ATOM 3766 C CA . ARG A 1 470 ? 1.243 -6.680 13.647 1.00 98.44 470 ARG A CA 1
ATOM 3767 C C . ARG A 1 470 ? 2.308 -5.587 13.492 1.00 98.44 470 ARG A C 1
ATOM 3769 O O . ARG A 1 470 ? 3.484 -5.827 13.766 1.00 98.44 470 ARG A O 1
ATOM 3776 N N . LEU A 1 471 ? 1.913 -4.389 13.062 1.00 98.69 471 LEU A N 1
ATOM 3777 C CA . LEU A 1 471 ? 2.766 -3.194 13.063 1.00 98.69 471 LEU A CA 1
ATOM 3778 C C . LEU A 1 471 ? 2.020 -2.003 13.660 1.00 98.69 471 LEU A C 1
ATOM 3780 O O . LEU A 1 471 ? 0.799 -1.922 13.527 1.00 98.69 471 LEU A O 1
ATOM 3784 N N . LYS A 1 472 ? 2.743 -1.036 14.232 1.00 98.31 472 LYS A N 1
ATOM 3785 C CA . LYS A 1 472 ? 2.157 0.246 14.644 1.00 98.31 472 LYS A CA 1
ATOM 3786 C C . LYS A 1 472 ? 2.973 1.437 14.144 1.00 98.31 472 LYS A C 1
ATOM 3788 O O . LYS A 1 472 ? 4.173 1.519 14.399 1.00 98.31 472 LYS A O 1
ATOM 3793 N N . LEU A 1 473 ? 2.315 2.355 13.437 1.00 98.25 473 LEU A N 1
ATOM 3794 C CA . LEU A 1 473 ? 2.857 3.653 13.025 1.00 98.25 473 LEU A CA 1
ATOM 3795 C C . LEU A 1 473 ? 2.295 4.716 13.971 1.00 98.25 473 LEU A C 1
ATOM 3797 O O . LEU A 1 473 ? 1.089 4.936 13.976 1.00 98.25 473 LEU A O 1
ATOM 3801 N N . THR A 1 474 ? 3.131 5.343 14.794 1.00 97.69 474 THR A N 1
ATOM 3802 C CA . THR A 1 474 ? 2.662 6.211 15.891 1.00 97.69 474 THR A CA 1
ATOM 3803 C C . THR A 1 474 ? 3.721 7.251 16.283 1.00 97.69 474 THR A C 1
ATOM 3805 O O . THR A 1 474 ? 4.919 6.983 16.146 1.00 97.69 474 THR A O 1
ATOM 3808 N N . PRO A 1 475 ? 3.341 8.462 16.739 1.00 96.38 475 PRO A N 1
ATOM 3809 C CA . PRO A 1 475 ? 4.278 9.414 17.340 1.00 96.38 475 PRO A CA 1
ATOM 3810 C C . PRO A 1 475 ? 4.764 8.996 18.739 1.00 96.38 475 PRO A C 1
ATOM 3812 O O . PRO A 1 475 ? 5.722 9.590 19.233 1.00 96.38 475 PRO A O 1
ATOM 3815 N N . HIS A 1 476 ? 4.111 8.016 19.367 1.00 96.69 476 HIS A N 1
ATOM 3816 C CA . HIS A 1 476 ? 4.333 7.618 20.755 1.00 96.69 476 HIS A CA 1
ATOM 3817 C C . HIS A 1 476 ? 5.426 6.560 20.927 1.00 96.69 476 HIS A C 1
ATOM 3819 O O . HIS A 1 476 ? 5.729 5.782 20.021 1.00 96.69 476 HIS A O 1
ATOM 3825 N N . THR A 1 477 ? 6.014 6.534 22.120 1.00 95.31 477 THR A N 1
ATOM 3826 C CA . THR A 1 477 ? 6.942 5.493 22.579 1.00 95.31 477 THR A CA 1
ATOM 3827 C C . THR A 1 477 ? 6.198 4.346 23.286 1.00 95.31 477 THR A C 1
ATOM 3829 O O . THR A 1 477 ? 5.069 4.546 23.735 1.00 95.31 477 THR A O 1
ATOM 3832 N N . PRO A 1 478 ? 6.815 3.159 23.486 1.00 93.06 478 PRO A N 1
ATOM 3833 C CA . PRO A 1 478 ? 6.168 2.017 24.154 1.00 93.06 478 PRO A CA 1
ATOM 3834 C C . PRO A 1 478 ? 5.697 2.272 25.596 1.00 93.06 478 PRO A C 1
ATOM 3836 O O . PRO A 1 478 ? 4.914 1.493 26.127 1.00 93.06 478 PRO A O 1
ATOM 3839 N N . ASN A 1 479 ? 6.167 3.352 26.232 1.00 92.00 479 ASN A N 1
ATOM 3840 C CA . ASN A 1 479 ? 5.755 3.762 27.578 1.00 92.00 479 ASN A CA 1
ATOM 3841 C C . ASN A 1 479 ? 4.525 4.694 27.563 1.00 92.00 479 ASN A C 1
ATOM 3843 O O . ASN A 1 479 ? 3.907 4.915 28.600 1.00 92.00 479 ASN A O 1
ATOM 3847 N N . GLU A 1 480 ? 4.207 5.279 26.408 1.00 93.62 480 GLU A N 1
ATOM 3848 C CA . GLU A 1 480 ? 3.036 6.135 26.177 1.00 93.62 480 GLU A CA 1
ATOM 3849 C C . GLU A 1 480 ? 1.903 5.356 25.485 1.00 93.62 480 GLU A C 1
ATOM 3851 O O . GLU A 1 480 ? 0.735 5.708 25.625 1.00 93.62 480 GLU A O 1
ATOM 3856 N N . ASP A 1 481 ? 2.255 4.296 24.752 1.00 93.94 481 ASP A N 1
ATOM 3857 C CA . ASP A 1 481 ? 1.376 3.494 23.904 1.00 93.94 481 ASP A CA 1
ATOM 3858 C C . ASP A 1 481 ? 1.680 1.994 24.096 1.00 93.94 481 ASP A C 1
ATOM 3860 O O . ASP A 1 481 ? 2.554 1.407 23.452 1.00 93.94 481 ASP A O 1
ATOM 3864 N N . LEU A 1 482 ? 0.953 1.369 25.029 1.00 92.81 482 LEU A N 1
ATOM 3865 C CA . LEU A 1 482 ? 1.163 -0.027 25.437 1.00 92.81 482 LEU A CA 1
ATOM 3866 C C . LEU A 1 482 ? 0.834 -1.043 24.328 1.00 92.81 482 LEU A C 1
ATOM 3868 O O . LEU A 1 482 ? 1.354 -2.156 24.347 1.00 92.81 482 LEU A O 1
ATOM 3872 N N . ALA A 1 483 ? 0.049 -0.667 23.313 1.00 93.25 483 ALA A N 1
ATOM 3873 C CA . ALA A 1 483 ? -0.251 -1.531 22.165 1.00 93.25 483 ALA A CA 1
ATOM 3874 C C . ALA A 1 483 ? 0.958 -1.732 21.219 1.00 93.25 483 ALA A C 1
ATOM 3876 O O . ALA A 1 483 ? 0.846 -2.424 20.208 1.00 93.25 483 ALA A O 1
ATOM 3877 N N . ILE A 1 484 ? 2.118 -1.138 21.529 1.00 94.31 484 ILE A N 1
ATOM 3878 C CA . ILE A 1 484 ? 3.410 -1.440 20.889 1.00 94.31 484 ILE A CA 1
ATOM 3879 C C . ILE A 1 484 ? 4.069 -2.699 21.498 1.00 94.31 484 ILE A C 1
ATOM 3881 O O . ILE A 1 484 ? 4.903 -3.334 20.850 1.00 94.31 484 ILE A O 1
ATOM 3885 N N . SER A 1 485 ? 3.733 -3.062 22.741 1.00 91.50 485 SER A N 1
ATOM 3886 C CA . SER A 1 485 ? 4.332 -4.188 23.480 1.00 91.50 485 SER A CA 1
ATOM 3887 C C . SER A 1 485 ? 3.321 -5.262 23.905 1.00 91.50 485 SER A C 1
ATOM 3889 O O . SER A 1 485 ? 3.718 -6.406 24.165 1.00 91.50 485 SER A O 1
ATOM 3891 N N . ASP A 1 486 ? 2.030 -4.932 23.931 1.00 92.62 486 ASP A N 1
ATOM 3892 C CA . ASP A 1 486 ? 0.919 -5.833 24.229 1.00 92.62 486 ASP A CA 1
ATOM 3893 C C . ASP A 1 486 ? 0.068 -6.126 22.978 1.00 92.62 486 ASP A C 1
ATOM 3895 O O . ASP A 1 486 ? -0.574 -5.245 22.404 1.00 92.62 486 ASP A O 1
ATOM 3899 N N . GLU A 1 487 ? 0.059 -7.396 22.565 1.00 92.31 487 GLU A N 1
ATOM 3900 C CA . GLU A 1 487 ? -0.712 -7.891 21.421 1.00 92.31 487 GLU A CA 1
ATOM 3901 C C . GLU A 1 487 ? -2.223 -7.922 21.689 1.00 92.31 487 GLU A C 1
ATOM 3903 O O . GLU A 1 487 ? -3.002 -7.848 20.741 1.00 92.31 487 GLU A O 1
ATOM 3908 N N . GLU A 1 488 ? -2.646 -8.026 22.953 1.00 91.31 488 GLU A N 1
ATOM 3909 C CA . GLU A 1 488 ? -4.062 -8.057 23.329 1.00 91.31 488 GLU A CA 1
ATOM 3910 C C . GLU A 1 488 ? -4.663 -6.655 23.216 1.00 91.31 488 GLU A C 1
ATOM 3912 O O . GLU A 1 488 ? -5.626 -6.470 22.477 1.00 91.31 488 GLU A O 1
ATOM 3917 N N . LEU A 1 489 ? -4.006 -5.640 23.794 1.00 93.25 489 LEU A N 1
ATOM 3918 C CA . LEU A 1 489 ? -4.387 -4.231 23.613 1.00 93.25 489 LEU A CA 1
ATOM 3919 C C . LEU A 1 489 ? -4.307 -3.778 22.144 1.00 93.25 489 LEU A C 1
ATOM 3921 O O . LEU A 1 489 ? -5.096 -2.934 21.706 1.00 93.25 489 LEU A O 1
ATOM 3925 N N . PHE A 1 490 ? -3.377 -4.336 21.363 1.00 96.56 490 PHE A N 1
ATOM 3926 C CA . PHE A 1 490 ? -3.308 -4.102 19.922 1.00 96.56 490 PHE A CA 1
ATOM 3927 C C . PHE A 1 490 ? -4.526 -4.676 19.186 1.00 96.56 490 PHE A C 1
ATOM 3929 O O . PHE A 1 490 ? -5.183 -3.952 18.432 1.00 96.56 490 PHE A O 1
ATOM 3936 N N . ASP A 1 491 ? -4.848 -5.955 19.397 1.00 95.75 491 ASP A N 1
ATOM 3937 C CA . ASP A 1 491 ? -5.972 -6.603 18.717 1.00 95.75 491 ASP A CA 1
ATOM 3938 C C . ASP A 1 491 ? -7.328 -6.044 19.180 1.00 95.75 491 ASP A C 1
ATOM 3940 O O . ASP A 1 491 ? -8.201 -5.835 18.332 1.00 95.75 491 ASP A O 1
ATOM 3944 N N . ASP A 1 492 ? -7.471 -5.695 20.463 1.00 94.62 492 ASP A N 1
ATOM 3945 C CA . ASP A 1 492 ? -8.617 -4.957 21.012 1.00 94.62 492 ASP A CA 1
ATOM 3946 C C . ASP A 1 492 ? -8.772 -3.580 20.359 1.00 94.62 492 ASP A C 1
ATOM 3948 O O . ASP A 1 492 ? -9.888 -3.170 20.044 1.00 94.62 492 ASP A O 1
ATOM 3952 N N . THR A 1 493 ? -7.674 -2.866 20.085 1.00 95.19 493 THR A N 1
ATOM 3953 C CA . THR A 1 493 ? -7.733 -1.577 19.372 1.00 95.19 493 THR A CA 1
ATOM 3954 C C . THR A 1 493 ? -8.309 -1.756 17.965 1.00 95.19 493 THR A C 1
ATOM 3956 O O . THR A 1 493 ? -9.173 -0.976 17.553 1.00 95.19 493 THR A O 1
ATOM 3959 N N . VAL A 1 494 ? -7.894 -2.796 17.230 1.00 97.50 494 VAL A N 1
ATOM 3960 C CA . VAL A 1 494 ? -8.441 -3.097 15.893 1.00 97.50 494 VAL A CA 1
ATOM 3961 C C . VAL A 1 494 ? -9.917 -3.504 15.977 1.00 97.50 494 VAL A C 1
ATOM 3963 O O . VAL A 1 494 ? -10.740 -3.041 15.180 1.00 97.50 494 VAL A O 1
ATOM 3966 N N . ASP A 1 495 ? -10.280 -4.317 16.965 1.00 96.75 495 ASP A N 1
ATOM 3967 C CA . ASP A 1 495 ? -11.634 -4.844 17.123 1.00 96.75 495 ASP A CA 1
ATOM 3968 C C . ASP A 1 495 ? -12.621 -3.820 17.730 1.00 96.75 495 ASP A C 1
ATOM 3970 O O . ASP A 1 495 ? -13.809 -3.856 17.393 1.00 96.75 495 ASP A O 1
ATOM 3974 N N . GLU A 1 496 ? -12.172 -2.840 18.527 1.00 96.12 496 GLU A N 1
ATOM 3975 C CA . GLU A 1 496 ? -12.950 -1.635 18.862 1.00 96.12 496 GLU A CA 1
ATOM 3976 C C . GLU A 1 496 ? -13.191 -0.772 17.611 1.00 96.12 496 GLU A C 1
ATOM 3978 O O . GLU A 1 496 ? -14.309 -0.302 17.394 1.00 96.12 496 GLU A O 1
ATOM 3983 N N . ARG A 1 497 ? -12.173 -0.548 16.763 1.00 97.62 497 ARG A N 1
ATOM 3984 C CA . ARG A 1 497 ? -12.347 0.239 15.526 1.00 97.62 497 ARG A CA 1
ATOM 3985 C C . ARG A 1 497 ? -13.314 -0.442 14.551 1.00 97.62 497 ARG A C 1
ATOM 3987 O O . ARG A 1 497 ? -14.125 0.248 13.929 1.00 97.62 497 ARG A O 1
ATOM 3994 N N . ARG A 1 498 ? -13.330 -1.778 14.496 1.00 97.38 498 ARG A N 1
ATOM 3995 C CA . ARG A 1 498 ? -14.370 -2.541 13.785 1.00 97.38 498 ARG A CA 1
ATOM 3996 C C . ARG A 1 498 ? -15.769 -2.289 14.365 1.00 97.38 498 ARG A C 1
ATOM 3998 O O . ARG A 1 498 ? -16.695 -2.035 13.599 1.00 97.38 498 ARG A O 1
ATOM 4005 N N . GLN A 1 499 ? -15.923 -2.283 15.691 1.00 97.06 499 GLN A N 1
ATOM 4006 C CA . GLN A 1 499 ? -17.205 -1.992 16.356 1.00 97.06 499 GLN A CA 1
ATOM 4007 C C . GLN A 1 499 ? -17.692 -0.548 16.124 1.00 97.06 499 GLN A C 1
ATOM 4009 O O . GLN A 1 499 ? -18.892 -0.329 15.930 1.00 97.06 499 GLN A O 1
ATOM 4014 N N . ASP A 1 500 ? -16.784 0.435 16.089 1.00 96.88 500 ASP A N 1
ATOM 4015 C CA . ASP A 1 500 ? -17.104 1.824 15.722 1.00 96.88 500 ASP A CA 1
ATOM 4016 C C . ASP A 1 500 ? -17.692 1.901 14.297 1.00 96.88 500 ASP A C 1
ATOM 4018 O O . ASP A 1 500 ? -18.666 2.625 14.054 1.00 96.88 500 ASP A O 1
ATOM 4022 N N . ALA A 1 501 ? -17.122 1.132 13.361 1.00 96.56 501 ALA A N 1
ATOM 4023 C CA . ALA A 1 501 ? -17.603 1.016 11.986 1.00 96.56 501 ALA A CA 1
ATOM 4024 C C . ALA A 1 501 ? -18.953 0.280 11.906 1.00 96.56 501 ALA A C 1
ATOM 4026 O O . ALA A 1 501 ? -19.876 0.761 11.242 1.00 96.56 501 ALA A O 1
ATOM 4027 N N . ASP A 1 502 ? -19.102 -0.840 12.621 1.00 95.31 502 ASP A N 1
ATOM 4028 C CA . ASP A 1 502 ? -20.348 -1.612 12.698 1.00 95.31 502 ASP A CA 1
ATOM 4029 C C . ASP A 1 502 ? -21.518 -0.732 13.161 1.00 95.31 502 ASP A C 1
ATOM 4031 O O . ASP A 1 502 ? -22.577 -0.723 12.530 1.00 95.31 502 ASP A O 1
ATOM 4035 N N . GLU A 1 503 ? -21.321 0.079 14.207 1.00 95.06 503 GLU A N 1
ATOM 4036 C CA . GLU A 1 503 ? -22.338 1.022 14.676 1.00 95.06 503 GLU A CA 1
ATOM 4037 C C . GLU A 1 503 ? -22.671 2.104 13.635 1.00 95.06 503 GLU A C 1
ATOM 4039 O O . GLU A 1 503 ? -23.847 2.443 13.452 1.00 95.06 503 GLU A O 1
ATOM 4044 N N . PHE A 1 504 ? -21.665 2.655 12.952 1.00 95.38 504 PHE A N 1
ATOM 4045 C CA . PHE A 1 504 ? -21.871 3.684 11.934 1.00 95.38 504 PHE A CA 1
ATOM 4046 C C . PHE A 1 504 ? -22.721 3.162 10.762 1.00 95.38 504 PHE A C 1
ATOM 4048 O O . PHE A 1 504 ? -23.742 3.766 10.413 1.00 95.38 504 PHE A O 1
ATOM 4055 N N . TYR A 1 505 ? -22.372 2.001 10.198 1.00 93.12 505 TYR A N 1
ATOM 4056 C CA . TYR A 1 505 ? -23.119 1.408 9.083 1.00 93.12 505 TYR A CA 1
ATOM 4057 C C . TYR A 1 505 ? -24.486 0.853 9.500 1.00 93.12 505 TYR A C 1
ATOM 4059 O O . TYR A 1 505 ? -25.455 0.989 8.744 1.00 93.12 505 TYR A O 1
ATOM 4067 N N . ALA A 1 506 ? -24.615 0.304 10.714 1.00 90.81 506 ALA A N 1
ATOM 4068 C CA . ALA A 1 506 ? -25.909 -0.108 11.252 1.00 90.81 506 ALA A CA 1
ATOM 4069 C C . ALA A 1 506 ? -26.894 1.071 11.275 1.00 90.81 506 ALA A C 1
ATOM 4071 O O . ALA A 1 506 ? -28.014 0.938 10.768 1.00 90.81 506 ALA A O 1
ATOM 4072 N N . ARG A 1 507 ? -26.465 2.246 11.764 1.00 89.25 507 ARG A N 1
ATOM 4073 C CA . ARG A 1 507 ? -27.284 3.473 11.799 1.00 89.25 507 ARG A CA 1
ATOM 4074 C C . ARG A 1 507 ? -27.703 3.943 10.405 1.00 89.25 507 ARG A C 1
ATOM 4076 O O . ARG A 1 507 ? -28.881 4.243 10.220 1.00 89.25 507 ARG A O 1
ATOM 4083 N N . LEU A 1 508 ? -26.805 3.922 9.415 1.00 86.94 508 LEU A N 1
ATOM 4084 C CA . LEU A 1 508 ? -27.150 4.248 8.019 1.00 86.94 508 LEU A CA 1
ATOM 4085 C C . LEU A 1 508 ? -28.255 3.333 7.455 1.00 86.94 508 LEU A C 1
ATOM 4087 O O . LEU A 1 508 ? -29.137 3.806 6.741 1.00 86.94 508 LEU A O 1
ATOM 4091 N N . SER A 1 509 ? -28.259 2.045 7.818 1.00 78.56 509 SER A N 1
ATOM 4092 C CA . SER A 1 509 ? -29.304 1.086 7.410 1.00 78.56 509 SER A CA 1
ATOM 4093 C C . SER A 1 509 ? -30.556 1.061 8.306 1.00 78.56 509 SER A C 1
ATOM 4095 O O . SER A 1 509 ? -31.510 0.344 8.009 1.00 78.56 509 SER A O 1
ATOM 4097 N N . SER A 1 510 ? -30.573 1.812 9.415 1.00 69.06 510 SER A N 1
ATOM 4098 C CA . SER A 1 510 ? -31.657 1.750 10.415 1.00 69.06 510 SER A CA 1
ATOM 4099 C C . SER A 1 510 ? -32.914 2.526 10.004 1.00 69.06 510 SER A C 1
ATOM 4101 O O . SER A 1 510 ? -34.003 2.223 10.482 1.00 69.06 510 SER A O 1
ATOM 4103 N N . GLY A 1 511 ? -32.787 3.520 9.116 1.00 62.94 511 GLY A N 1
ATOM 4104 C CA . GLY A 1 511 ? -33.926 4.287 8.591 1.00 62.94 511 GLY A CA 1
ATOM 4105 C C . GLY A 1 511 ? -34.711 3.577 7.479 1.00 62.94 511 GLY A C 1
ATOM 4106 O O . GLY A 1 511 ? -35.845 3.953 7.186 1.00 62.94 511 GLY A O 1
ATOM 4107 N N . SER A 1 512 ? -34.129 2.551 6.855 1.00 61.25 512 SER A N 1
ATOM 4108 C CA . SER A 1 512 ? -34.682 1.833 5.703 1.00 61.25 512 SER A CA 1
ATOM 4109 C C . SER A 1 512 ? -35.289 0.488 6.121 1.00 61.25 512 SER A C 1
ATOM 4111 O O . SER A 1 512 ? -34.732 -0.592 5.911 1.00 61.25 512 SER A O 1
ATOM 4113 N N . GLY A 1 513 ? -36.479 0.557 6.725 1.00 61.94 513 GLY A N 1
ATOM 4114 C CA . GLY A 1 513 ? -37.246 -0.624 7.129 1.00 61.94 513 GLY A CA 1
ATOM 4115 C C . GLY A 1 513 ? -37.489 -1.588 5.960 1.00 61.94 513 GLY A C 1
ATOM 4116 O O . GLY A 1 513 ? -38.075 -1.207 4.951 1.00 61.94 513 GLY A O 1
ATOM 4117 N N . GLY A 1 514 ? -37.043 -2.840 6.110 1.00 72.31 514 GLY A N 1
ATOM 4118 C CA . GLY A 1 514 ? -37.171 -3.898 5.097 1.00 72.31 514 GLY A CA 1
ATOM 4119 C C . GLY A 1 514 ? -35.879 -4.276 4.360 1.00 72.31 514 GLY A C 1
ATOM 4120 O O . GLY A 1 514 ? -35.890 -5.251 3.613 1.00 72.31 514 GLY A O 1
ATOM 4121 N N . VAL A 1 515 ? -34.760 -3.574 4.578 1.00 81.75 515 VAL A N 1
ATOM 4122 C CA . VAL A 1 515 ? -33.448 -3.989 4.041 1.00 81.75 515 VAL A CA 1
ATOM 4123 C C . VAL A 1 515 ? -32.969 -5.271 4.745 1.00 81.75 515 VAL A C 1
ATOM 4125 O O . VAL A 1 515 ? -32.984 -5.348 5.978 1.00 81.75 515 VAL A O 1
ATOM 4128 N N . THR A 1 516 ? -32.552 -6.274 3.964 1.00 88.00 516 THR A N 1
ATOM 4129 C CA . THR A 1 516 ? -31.963 -7.539 4.446 1.00 88.00 516 THR A CA 1
ATOM 4130 C C . THR A 1 516 ? -30.481 -7.377 4.781 1.00 88.00 516 THR A C 1
ATOM 4132 O O . THR A 1 516 ? -29.824 -6.465 4.281 1.00 88.00 516 THR A O 1
ATOM 4135 N N . ASP A 1 517 ? -29.923 -8.276 5.592 1.00 86.56 517 ASP A N 1
ATOM 4136 C CA . ASP A 1 517 ? -28.505 -8.213 5.973 1.00 86.56 517 ASP A CA 1
ATOM 4137 C C . ASP A 1 517 ? -27.555 -8.371 4.775 1.00 86.56 517 ASP A C 1
ATOM 4139 O O . ASP A 1 517 ? -26.555 -7.660 4.701 1.00 86.56 517 ASP A O 1
ATOM 4143 N N . ASP A 1 518 ? -27.927 -9.170 3.770 1.00 89.50 518 ASP A N 1
ATOM 4144 C CA . ASP A 1 518 ? -27.198 -9.264 2.496 1.00 89.50 518 ASP A CA 1
ATOM 4145 C C . ASP A 1 518 ? -27.105 -7.895 1.795 1.00 89.50 518 ASP A C 1
ATOM 4147 O O . ASP A 1 518 ? -26.041 -7.485 1.330 1.00 89.50 518 ASP A O 1
ATOM 4151 N N . LEU A 1 519 ? -28.208 -7.134 1.770 1.00 90.12 519 LEU A N 1
ATOM 4152 C CA . LEU A 1 519 ? -28.239 -5.786 1.197 1.00 90.12 519 LEU A CA 1
ATOM 4153 C C . LEU A 1 519 ? -27.488 -4.764 2.070 1.00 90.12 519 LEU A C 1
ATOM 4155 O O . LEU A 1 519 ? -26.882 -3.844 1.520 1.00 90.12 519 LEU A O 1
ATOM 4159 N N . ARG A 1 520 ? -27.456 -4.933 3.402 1.00 89.00 520 ARG A N 1
ATOM 4160 C CA . ARG A 1 520 ? -26.586 -4.136 4.294 1.00 89.00 520 ARG A CA 1
ATOM 4161 C C . ARG A 1 520 ? -25.108 -4.385 3.991 1.00 89.00 520 ARG A C 1
ATOM 4163 O O . ARG A 1 520 ? -24.344 -3.426 3.904 1.00 89.00 520 ARG A O 1
ATOM 4170 N N . ALA A 1 521 ? -24.714 -5.645 3.799 1.00 89.94 521 ALA A N 1
ATOM 4171 C CA . ALA A 1 521 ? -23.343 -6.030 3.477 1.00 89.94 521 ALA A CA 1
ATOM 4172 C C . ALA A 1 521 ? -22.904 -5.482 2.109 1.00 89.94 521 ALA A C 1
ATOM 4174 O O . ALA A 1 521 ? -21.852 -4.848 2.016 1.00 89.94 521 ALA A O 1
ATOM 4175 N N . ILE A 1 522 ? -23.746 -5.627 1.077 1.00 92.38 522 ILE A N 1
ATOM 4176 C CA . ILE A 1 522 ? -23.517 -5.044 -0.256 1.00 92.38 522 ILE A CA 1
ATOM 4177 C C . ILE A 1 522 ? -23.383 -3.515 -0.166 1.00 92.38 522 ILE A C 1
ATOM 4179 O O . ILE A 1 522 ? -22.459 -2.945 -0.745 1.00 92.38 522 ILE A O 1
ATOM 4183 N N . MET A 1 523 ? -24.252 -2.840 0.598 1.00 92.50 523 MET A N 1
ATOM 4184 C CA . MET A 1 523 ? -24.165 -1.390 0.805 1.00 92.50 523 MET A CA 1
ATOM 4185 C C . MET A 1 523 ? -22.853 -0.985 1.496 1.00 92.50 523 MET A C 1
ATOM 4187 O O . MET A 1 523 ? -22.215 -0.028 1.060 1.00 92.50 523 MET A O 1
ATOM 4191 N N . ARG A 1 524 ? -22.421 -1.705 2.541 1.00 93.50 524 ARG A N 1
ATOM 4192 C CA . ARG A 1 524 ? -21.157 -1.431 3.247 1.00 93.50 524 ARG A CA 1
ATOM 4193 C C . ARG A 1 524 ? -19.949 -1.605 2.331 1.00 93.50 524 ARG A C 1
ATOM 4195 O O . ARG A 1 524 ? -19.116 -0.709 2.287 1.00 93.50 524 ARG A O 1
ATOM 4202 N N . GLN A 1 525 ? -19.886 -2.686 1.552 1.00 94.44 525 GLN A N 1
ATOM 4203 C CA . GLN A 1 525 ? -18.790 -2.918 0.601 1.00 94.44 525 GLN A CA 1
ATOM 4204 C C . GLN A 1 525 ? -18.777 -1.890 -0.541 1.00 94.44 525 GLN A C 1
ATOM 4206 O O . GLN A 1 525 ? -17.709 -1.416 -0.922 1.00 94.44 525 GLN A O 1
ATOM 4211 N N . ALA A 1 526 ? -19.939 -1.458 -1.041 1.00 94.88 526 ALA A N 1
ATOM 4212 C CA . ALA A 1 526 ? -20.017 -0.379 -2.029 1.00 94.88 526 ALA A CA 1
ATOM 4213 C C . ALA A 1 526 ? -19.539 0.974 -1.459 1.00 94.88 526 ALA A C 1
ATOM 4215 O O . ALA A 1 526 ? -18.803 1.706 -2.123 1.00 94.88 526 ALA A O 1
ATOM 4216 N N . LEU A 1 527 ? -19.908 1.293 -0.211 1.00 95.12 527 LEU A N 1
ATOM 4217 C CA . LEU A 1 527 ? -19.415 2.479 0.499 1.00 95.12 527 LEU A CA 1
ATOM 4218 C C . LEU A 1 527 ? -17.902 2.388 0.757 1.00 95.12 527 LEU A C 1
ATOM 4220 O O . LEU A 1 527 ? -17.191 3.358 0.503 1.00 95.12 527 LEU A O 1
ATOM 4224 N N . ALA A 1 528 ? -17.401 1.227 1.188 1.00 95.88 528 ALA A N 1
ATOM 4225 C CA . ALA A 1 528 ? -15.976 0.967 1.372 1.00 95.88 528 ALA A CA 1
ATOM 4226 C C . ALA A 1 528 ? -15.202 1.141 0.059 1.00 95.88 528 ALA A C 1
ATOM 4228 O O . ALA A 1 528 ? -14.196 1.844 0.042 1.00 95.88 528 ALA A O 1
ATOM 4229 N N . GLY A 1 529 ? -15.700 0.597 -1.055 1.00 95.25 529 GLY A N 1
ATOM 4230 C CA . GLY A 1 529 ? -15.085 0.750 -2.374 1.00 95.25 529 GLY A CA 1
ATOM 4231 C C . GLY A 1 529 ? -14.937 2.209 -2.814 1.00 95.25 529 GLY A C 1
ATOM 4232 O O . GLY A 1 529 ? -13.886 2.579 -3.332 1.00 95.25 529 GLY A O 1
ATOM 4233 N N . MET A 1 530 ? -15.922 3.072 -2.538 1.00 94.75 530 MET A N 1
ATOM 4234 C CA . MET A 1 530 ? -15.796 4.519 -2.789 1.00 94.75 530 MET A CA 1
ATOM 4235 C C . MET A 1 530 ? -14.789 5.213 -1.858 1.00 94.75 530 MET A C 1
ATOM 4237 O O . MET A 1 530 ? -14.180 6.206 -2.251 1.00 94.75 530 MET A O 1
ATOM 4241 N N . MET A 1 531 ? -14.600 4.722 -0.631 1.00 96.00 531 MET A N 1
ATOM 4242 C CA . MET A 1 531 ? -13.612 5.279 0.302 1.00 96.00 531 MET A CA 1
ATOM 4243 C C . MET A 1 531 ? -12.182 4.836 -0.029 1.00 96.00 531 MET A C 1
ATOM 4245 O O . MET A 1 531 ? -11.276 5.660 0.045 1.00 96.00 531 MET A O 1
ATOM 4249 N N . TRP A 1 532 ? -11.997 3.585 -0.456 1.00 96.62 532 TRP A N 1
ATOM 4250 C CA . TRP A 1 532 ? -10.729 3.041 -0.958 1.00 96.62 532 TRP A CA 1
ATOM 4251 C C . TRP A 1 532 ? -10.348 3.547 -2.357 1.00 96.62 532 TRP A C 1
ATOM 4253 O O . TRP A 1 532 ? -9.177 3.546 -2.710 1.00 96.62 532 TRP A O 1
ATOM 4263 N N . SER A 1 533 ? -11.307 4.028 -3.153 1.00 94.38 533 SER A N 1
ATOM 4264 C CA . SER A 1 533 ? -11.023 4.638 -4.466 1.00 94.38 533 SER A CA 1
ATOM 4265 C C . SER A 1 533 ? -10.533 6.093 -4.381 1.00 94.38 533 SER A C 1
ATOM 4267 O O . SER A 1 533 ? -10.297 6.716 -5.416 1.00 94.38 533 SER A O 1
ATOM 4269 N N . LYS A 1 534 ? -10.377 6.655 -3.174 1.00 95.50 534 LYS A N 1
ATOM 4270 C CA . LYS A 1 534 ? -9.809 7.995 -2.973 1.00 95.50 534 LYS A CA 1
ATOM 4271 C C . LYS A 1 534 ? -8.315 7.966 -3.246 1.00 95.50 534 LYS A C 1
ATOM 4273 O O . LYS A 1 534 ? -7.615 7.181 -2.630 1.00 95.50 534 LYS A O 1
ATOM 4278 N N . GLN A 1 535 ? -7.804 8.843 -4.103 1.00 94.50 535 GLN A N 1
ATOM 4279 C CA . GLN A 1 535 ? -6.389 8.834 -4.493 1.00 94.50 535 GLN A CA 1
ATOM 4280 C C . GLN A 1 535 ? -5.781 10.229 -4.422 1.00 94.50 535 GLN A C 1
ATOM 4282 O O . GLN A 1 535 ? -6.385 11.203 -4.877 1.00 94.50 535 GLN A O 1
ATOM 4287 N N . PHE A 1 536 ? -4.552 10.332 -3.912 1.00 96.56 536 PHE A N 1
ATOM 4288 C CA . PHE A 1 536 ? -3.777 11.561 -4.026 1.00 96.56 536 PHE A CA 1
ATOM 4289 C C . PHE A 1 536 ? -3.344 11.768 -5.483 1.00 96.56 536 PHE A C 1
ATOM 4291 O O . PHE A 1 536 ? -2.502 11.049 -6.029 1.00 96.56 536 PHE A O 1
ATOM 4298 N N . TYR A 1 537 ? -3.928 12.773 -6.130 1.00 95.12 537 TYR A N 1
ATOM 4299 C CA . TYR A 1 537 ? -3.700 13.061 -7.536 1.00 95.12 537 TYR A CA 1
ATOM 4300 C C . TYR A 1 537 ? -2.820 14.303 -7.684 1.00 95.12 537 TYR A C 1
ATOM 4302 O O . TYR A 1 537 ? -3.300 15.436 -7.756 1.00 95.12 537 TYR A O 1
ATOM 4310 N N . LYS A 1 538 ? -1.503 14.099 -7.781 1.00 95.31 538 LYS A N 1
ATOM 4311 C CA . LYS A 1 538 ? -0.582 15.151 -8.224 1.00 95.31 538 LYS A CA 1
ATOM 4312 C C . LYS A 1 538 ? -0.484 15.149 -9.750 1.00 95.31 538 LYS A C 1
ATOM 4314 O O . LYS A 1 538 ? -0.203 14.117 -10.353 1.00 95.31 538 LYS A O 1
ATOM 4319 N N . PHE A 1 539 ? -0.678 16.305 -10.378 1.00 93.81 539 PHE A N 1
ATOM 4320 C CA . PHE A 1 539 ? -0.299 16.578 -11.765 1.00 93.81 539 PHE A CA 1
ATOM 4321 C C . PHE A 1 539 ? -0.144 18.086 -11.978 1.00 93.81 539 PHE A C 1
ATOM 4323 O O . PHE A 1 539 ? -1.110 18.841 -11.861 1.00 93.81 539 PHE A O 1
ATOM 4330 N N . ILE A 1 540 ? 1.070 18.526 -12.307 1.00 94.31 540 ILE A N 1
ATOM 4331 C CA . ILE A 1 540 ? 1.391 19.934 -12.553 1.00 94.31 540 ILE A CA 1
ATOM 4332 C C . ILE A 1 540 ? 1.814 20.039 -14.015 1.00 94.31 540 ILE A C 1
ATOM 4334 O O . ILE A 1 540 ? 2.955 19.744 -14.372 1.00 94.31 540 ILE A O 1
ATOM 4338 N N . HIS A 1 541 ? 0.878 20.432 -14.884 1.00 92.88 541 HIS A N 1
ATOM 4339 C CA . HIS A 1 541 ? 1.071 20.361 -16.336 1.00 92.88 541 HIS A CA 1
ATOM 4340 C C . HIS A 1 541 ? 2.297 21.160 -16.804 1.00 92.88 541 HIS A C 1
ATOM 4342 O O . HIS A 1 541 ? 2.988 20.734 -17.726 1.00 92.88 541 HIS A O 1
ATOM 4348 N N . LYS A 1 542 ? 2.584 22.305 -16.168 1.00 91.44 542 LYS A N 1
ATOM 4349 C CA . LYS A 1 542 ? 3.744 23.140 -16.506 1.00 91.44 542 LYS A CA 1
ATOM 4350 C C . LYS A 1 542 ? 5.066 22.374 -16.343 1.00 91.44 542 LYS A C 1
ATOM 4352 O O . LYS A 1 542 ? 5.863 22.337 -17.270 1.00 91.44 542 LYS A O 1
ATOM 4357 N N . GLU A 1 543 ? 5.266 21.728 -15.199 1.00 91.50 543 GLU A N 1
ATOM 4358 C CA . GLU A 1 543 ? 6.449 20.900 -14.924 1.00 91.50 543 GLU A CA 1
ATOM 4359 C C . GLU A 1 543 ? 6.520 19.693 -15.876 1.00 91.50 543 GLU A C 1
ATOM 4361 O O . GLU A 1 543 ? 7.575 19.397 -16.425 1.00 91.50 543 GLU A O 1
ATOM 4366 N N . TRP A 1 544 ? 5.386 19.038 -16.150 1.00 91.94 544 TRP A N 1
ATOM 4367 C CA . TRP A 1 544 ? 5.320 17.893 -17.068 1.00 91.94 544 TRP A CA 1
ATOM 4368 C C . TRP A 1 544 ? 5.664 18.242 -18.533 1.00 91.94 544 TRP A C 1
ATOM 4370 O O . TRP A 1 544 ? 6.274 17.427 -19.237 1.00 91.94 544 TRP A O 1
ATOM 4380 N N . ILE A 1 545 ? 5.288 19.442 -19.000 1.00 89.56 545 ILE A N 1
ATOM 4381 C CA . ILE A 1 545 ? 5.520 19.888 -20.384 1.00 89.56 545 ILE A CA 1
ATOM 4382 C C . ILE A 1 545 ? 6.878 20.577 -20.589 1.00 89.56 545 ILE A C 1
ATOM 4384 O O . ILE A 1 545 ? 7.453 20.456 -21.670 1.00 89.56 545 ILE A O 1
ATOM 4388 N N . GLU A 1 546 ? 7.399 21.281 -19.578 1.00 89.81 546 GLU A N 1
ATOM 4389 C CA . GLU A 1 546 ? 8.72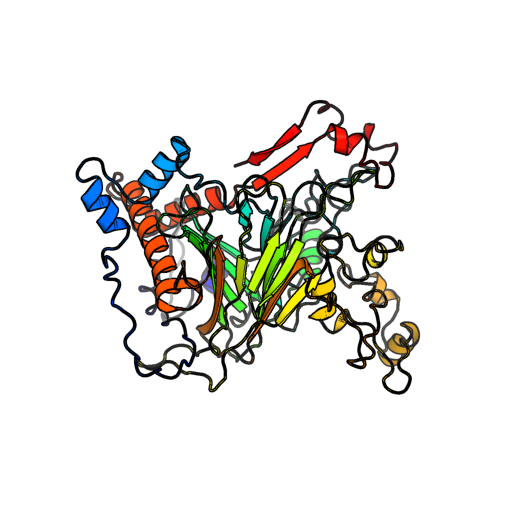4 21.924 -19.620 1.00 89.81 546 GLU A CA 1
ATOM 4390 C C . GLU A 1 546 ? 9.855 20.943 -19.260 1.00 89.81 546 GLU A C 1
ATOM 4392 O O . GLU A 1 546 ? 10.947 21.040 -19.820 1.00 89.81 546 GLU A O 1
ATOM 4397 N N . GLY A 1 547 ? 9.571 19.955 -18.405 1.00 91.00 547 GLY A N 1
ATOM 4398 C CA . GLY A 1 547 ? 10.525 18.973 -17.895 1.00 91.00 547 GLY A CA 1
ATOM 4399 C C . GLY A 1 547 ? 11.084 19.326 -16.514 1.00 91.00 547 GLY A C 1
ATOM 4400 O O . GLY A 1 547 ? 11.154 20.489 -16.118 1.00 91.00 547 GLY A O 1
ATOM 4401 N N . ASP A 1 548 ? 11.508 18.296 -15.783 1.00 93.31 548 ASP A N 1
ATOM 4402 C CA . ASP A 1 548 ? 12.165 18.425 -14.482 1.00 93.31 548 ASP A CA 1
ATOM 4403 C C . ASP A 1 548 ? 13.644 18.844 -14.662 1.00 93.31 548 ASP A C 1
ATOM 4405 O O . ASP A 1 548 ? 14.382 18.122 -15.334 1.00 93.31 548 ASP A O 1
ATOM 4409 N N . PRO A 1 549 ? 14.123 19.971 -14.091 1.00 93.12 549 PRO A N 1
ATOM 4410 C CA . PRO A 1 549 ? 15.448 20.527 -14.405 1.00 93.12 549 PRO A CA 1
ATOM 4411 C C . PRO A 1 549 ? 16.674 19.640 -14.133 1.00 93.12 549 PRO A C 1
ATOM 4413 O O . PRO A 1 549 ? 17.731 19.910 -14.699 1.00 93.12 549 PRO A O 1
ATOM 4416 N N . ALA A 1 550 ? 16.570 18.626 -13.267 1.00 91.94 550 ALA A N 1
ATOM 4417 C CA . ALA A 1 550 ? 17.644 17.655 -13.011 1.00 91.94 550 ALA A CA 1
ATOM 4418 C C . ALA A 1 550 ? 17.542 16.366 -13.855 1.00 91.94 550 ALA A C 1
ATOM 4420 O O . ALA A 1 550 ? 18.366 15.465 -13.703 1.00 91.94 550 ALA A O 1
ATOM 4421 N N . GLN A 1 551 ? 16.544 16.262 -14.735 1.00 90.69 551 GLN A N 1
ATOM 4422 C CA . GLN A 1 551 ? 16.300 15.108 -15.603 1.00 90.69 551 GLN A CA 1
ATOM 4423 C C . GLN A 1 551 ? 16.631 15.424 -17.074 1.00 90.69 551 GLN A C 1
ATOM 4425 O O . GLN A 1 551 ? 16.770 16.592 -17.447 1.00 90.69 551 GLN A O 1
ATOM 4430 N N . PRO A 1 552 ? 16.752 14.404 -17.947 1.00 88.75 552 PRO A N 1
ATOM 4431 C CA . PRO A 1 552 ? 16.860 14.622 -19.386 1.00 88.75 552 PRO A CA 1
ATOM 4432 C C . PRO A 1 552 ? 15.679 15.453 -19.925 1.00 88.75 552 PRO A C 1
ATOM 4434 O O . PRO A 1 552 ? 14.538 15.235 -19.503 1.00 88.75 552 PRO A O 1
ATOM 4437 N N . PRO A 1 553 ? 15.915 16.387 -20.867 1.00 89.00 553 PRO A N 1
ATOM 4438 C CA . PRO A 1 553 ? 14.864 17.251 -21.392 1.00 89.00 553 PRO A CA 1
ATOM 4439 C C . PRO A 1 553 ? 13.768 16.442 -22.112 1.00 89.00 553 PRO A C 1
ATOM 4441 O O . PRO A 1 553 ? 14.058 15.400 -22.708 1.00 89.00 553 PRO A O 1
ATOM 4444 N N . PRO A 1 554 ? 12.508 16.915 -22.098 1.00 89.06 554 PRO A N 1
ATOM 4445 C CA . PRO A 1 554 ? 11.405 16.224 -22.752 1.00 89.06 554 PRO A CA 1
ATOM 4446 C C . PRO A 1 554 ? 11.613 16.160 -24.278 1.00 89.06 554 PRO A C 1
ATOM 4448 O O . PRO A 1 554 ? 12.185 17.093 -24.852 1.00 89.06 554 PRO A O 1
ATOM 4451 N N . PRO A 1 555 ? 11.107 15.115 -24.966 1.00 89.56 555 PRO A N 1
ATOM 4452 C CA . PRO A 1 555 ? 11.147 15.050 -26.424 1.00 89.56 555 PRO A CA 1
ATOM 4453 C C . PRO A 1 555 ? 10.537 16.314 -27.058 1.00 89.56 555 PRO A C 1
ATOM 4455 O O . PRO A 1 555 ? 9.468 16.751 -26.611 1.00 89.56 555 PRO A O 1
ATOM 4458 N N . PRO A 1 556 ? 11.157 16.908 -28.100 1.00 88.75 556 PRO A N 1
ATOM 4459 C CA . PRO A 1 556 ? 10.654 18.118 -28.758 1.00 88.75 556 PRO A CA 1
ATOM 4460 C C . PRO A 1 556 ? 9.203 18.026 -29.250 1.00 88.75 556 PRO A C 1
ATOM 4462 O O . PRO A 1 556 ? 8.563 19.064 -29.454 1.00 88.75 556 PRO A O 1
ATOM 4465 N N . GLU A 1 557 ? 8.698 16.810 -29.437 1.00 89.75 557 GLU A N 1
ATOM 4466 C CA . GLU A 1 557 ? 7.357 16.446 -29.880 1.00 89.75 557 GLU A CA 1
ATOM 4467 C C . GLU A 1 557 ? 6.304 16.571 -28.767 1.00 89.75 557 GLU A C 1
ATOM 4469 O O . GLU A 1 557 ? 5.133 16.786 -29.078 1.00 89.75 557 GLU A O 1
ATOM 4474 N N . ARG A 1 558 ? 6.685 16.517 -27.476 1.00 86.00 558 ARG A N 1
ATOM 4475 C CA . ARG A 1 558 ? 5.729 16.479 -26.347 1.00 86.00 558 ARG A CA 1
ATOM 4476 C C . ARG A 1 558 ? 4.789 17.695 -26.315 1.00 86.00 558 ARG A C 1
ATOM 4478 O O . ARG A 1 558 ? 3.631 17.586 -25.933 1.00 86.00 558 ARG A O 1
ATOM 4485 N N . LYS A 1 559 ? 5.233 18.849 -26.822 1.00 83.44 559 LYS A N 1
ATOM 4486 C CA . LYS A 1 559 ? 4.401 20.061 -26.986 1.00 83.44 559 LYS A CA 1
ATOM 4487 C C . LYS A 1 559 ? 3.235 19.922 -27.983 1.00 83.44 559 LYS A C 1
ATOM 4489 O O . LYS A 1 559 ? 2.398 20.821 -28.055 1.00 83.44 559 LYS A O 1
ATOM 4494 N N . TRP A 1 560 ? 3.183 18.832 -28.749 1.00 85.62 560 TRP A N 1
ATOM 4495 C CA . TRP A 1 560 ? 2.156 18.551 -29.756 1.00 85.62 560 TRP A CA 1
ATOM 4496 C C . TRP A 1 560 ? 1.209 17.397 -29.393 1.00 85.62 560 TRP A C 1
ATOM 4498 O O . TRP A 1 560 ? 0.175 17.270 -30.049 1.00 85.62 560 TRP A O 1
ATOM 4508 N N . ILE A 1 561 ? 1.531 16.583 -28.376 1.00 85.31 561 ILE A N 1
ATOM 4509 C CA . ILE A 1 561 ? 0.710 15.432 -27.959 1.00 85.31 561 ILE A CA 1
ATOM 4510 C C . ILE A 1 561 ? -0.495 15.869 -27.094 1.00 85.31 561 ILE A C 1
ATOM 4512 O O . ILE A 1 561 ? -0.901 17.037 -27.088 1.00 85.31 561 ILE A O 1
ATOM 4516 N N . ARG A 1 562 ? -1.105 14.916 -26.373 1.00 80.75 562 ARG A N 1
ATOM 4517 C CA . ARG A 1 562 ? -2.193 15.162 -25.412 1.00 80.75 562 ARG A CA 1
ATOM 4518 C C . ARG A 1 562 ? -1.843 16.238 -24.368 1.00 80.75 562 ARG A C 1
ATOM 4520 O O . ARG A 1 562 ? -0.685 16.552 -24.121 1.00 80.75 562 ARG A O 1
ATOM 4527 N N . ASN A 1 563 ? -2.878 16.789 -23.737 1.00 81.38 563 ASN A N 1
ATOM 4528 C CA . ASN A 1 563 ? -2.823 17.757 -22.631 1.00 81.38 563 ASN A CA 1
ATOM 4529 C C . ASN A 1 563 ? -2.262 19.161 -22.961 1.00 81.38 563 ASN A C 1
ATOM 4531 O O . ASN A 1 563 ? -2.461 20.055 -22.150 1.00 81.38 563 ASN A O 1
ATOM 4535 N N . ARG A 1 564 ? -1.681 19.415 -24.148 1.00 82.25 564 ARG A N 1
ATOM 4536 C CA . ARG A 1 564 ? -1.041 20.690 -24.589 1.00 82.25 564 ARG A CA 1
ATOM 4537 C C . ARG A 1 564 ? -1.794 22.015 -24.302 1.00 82.25 564 ARG A C 1
ATOM 4539 O O . ARG A 1 564 ? -1.202 23.098 -24.339 1.00 82.25 564 ARG A O 1
ATOM 4546 N N . GLU A 1 565 ? -3.108 21.943 -24.093 1.00 87.56 565 GLU A N 1
ATOM 4547 C CA . GLU A 1 565 ? -4.021 23.067 -23.835 1.00 87.56 565 GLU A CA 1
ATOM 4548 C C . GLU A 1 565 ? -4.240 23.329 -22.329 1.00 87.56 565 GLU A C 1
ATOM 4550 O O . GLU A 1 565 ? -4.632 24.428 -21.943 1.00 87.56 565 GLU A O 1
ATOM 4555 N N . TRP A 1 566 ? -3.890 22.383 -21.452 1.00 88.94 566 TRP A N 1
ATOM 4556 C CA . TRP A 1 566 ? -4.059 22.427 -19.991 1.00 88.94 566 TRP A CA 1
ATOM 4557 C C . TRP A 1 566 ? -2.986 23.270 -19.274 1.00 88.94 566 TRP A C 1
ATOM 4559 O O . TRP A 1 566 ? -2.533 22.941 -18.180 1.00 88.94 566 TRP A O 1
ATOM 4569 N N . ARG A 1 567 ? -2.570 24.391 -19.876 1.00 84.06 567 ARG A N 1
ATOM 4570 C CA . ARG A 1 567 ? -1.381 25.181 -19.487 1.00 84.06 567 ARG A CA 1
ATOM 4571 C C . ARG A 1 567 ? -1.360 25.703 -18.047 1.00 84.06 567 ARG A C 1
ATOM 4573 O O . ARG A 1 567 ? -0.289 26.037 -17.552 1.00 84.06 567 ARG A O 1
ATOM 4580 N N . HIS A 1 568 ? -2.516 25.764 -17.392 1.00 90.06 568 HIS A N 1
ATOM 4581 C CA . HIS A 1 568 ? -2.680 26.239 -16.015 1.00 90.06 568 HIS A CA 1
ATOM 4582 C C . HIS A 1 568 ? -3.139 25.137 -15.045 1.00 90.06 568 HIS A C 1
ATOM 4584 O O . HIS A 1 568 ? -3.499 25.440 -13.911 1.00 90.06 568 HIS A O 1
ATOM 4590 N N . LEU A 1 569 ? -3.151 23.868 -15.472 1.00 93.62 569 LEU A N 1
ATOM 4591 C CA . LEU A 1 569 ? -3.592 22.761 -14.629 1.00 93.62 569 LEU A CA 1
ATOM 4592 C C . LEU A 1 569 ? -2.535 22.416 -13.572 1.00 93.62 569 LEU A C 1
ATOM 4594 O O . LEU A 1 569 ? -1.415 22.013 -13.893 1.00 93.62 569 LEU A O 1
ATOM 4598 N N . HIS A 1 570 ? -2.939 22.548 -12.312 1.00 95.81 570 HIS A N 1
ATOM 4599 C CA . HIS A 1 570 ? -2.181 22.165 -11.131 1.00 95.81 570 HIS A CA 1
ATOM 4600 C C . HIS A 1 570 ? -3.124 21.425 -10.177 1.00 95.81 570 HIS A C 1
ATOM 4602 O O . HIS A 1 570 ? -3.998 22.039 -9.566 1.00 95.81 570 HIS A O 1
ATOM 4608 N N . ILE A 1 571 ? -2.934 20.115 -10.040 1.00 95.38 571 ILE A N 1
ATOM 4609 C CA . ILE A 1 571 ? -3.626 19.266 -9.064 1.00 95.38 571 ILE A CA 1
ATOM 4610 C C . ILE A 1 571 ? -2.564 18.694 -8.117 1.00 95.38 571 ILE A C 1
ATOM 4612 O O . ILE A 1 571 ? -1.480 18.318 -8.568 1.00 95.38 571 ILE A O 1
ATOM 4616 N N . ALA A 1 572 ? -2.852 18.680 -6.817 1.00 95.56 572 ALA A N 1
ATOM 4617 C CA . ALA A 1 572 ? -2.016 18.101 -5.764 1.00 95.56 572 ALA A CA 1
ATOM 4618 C C . ALA A 1 572 ? -2.877 17.884 -4.504 1.00 95.56 572 ALA A C 1
ATOM 4620 O O . ALA A 1 572 ? -2.628 18.492 -3.467 1.00 95.56 572 ALA A O 1
ATOM 4621 N N . ASP A 1 573 ? -3.945 17.098 -4.641 1.00 96.12 573 ASP A N 1
ATOM 4622 C CA . ASP A 1 573 ? -4.989 16.918 -3.621 1.00 96.12 573 ASP A CA 1
ATOM 4623 C C . ASP A 1 573 ? -5.577 15.495 -3.697 1.00 96.12 573 ASP A C 1
ATOM 4625 O O . ASP A 1 573 ? -5.341 14.776 -4.675 1.00 96.12 573 ASP A O 1
ATOM 4629 N N . VAL A 1 574 ? -6.340 15.080 -2.686 1.00 96.06 574 VAL A N 1
ATOM 4630 C CA . VAL A 1 574 ? -7.060 13.797 -2.681 1.00 96.06 574 VAL A CA 1
ATOM 4631 C C . VAL A 1 574 ? -8.351 13.928 -3.490 1.00 96.06 574 VAL A C 1
ATOM 4633 O O . VAL A 1 574 ? -9.278 14.636 -3.100 1.00 96.06 574 VAL A O 1
ATOM 4636 N N . LEU A 1 575 ? -8.423 13.212 -4.611 1.00 92.12 575 LEU A N 1
ATOM 4637 C CA . LEU A 1 575 ? -9.626 13.095 -5.437 1.00 92.12 575 LEU A CA 1
ATOM 4638 C C . LEU A 1 575 ? -10.433 11.843 -5.061 1.00 92.12 575 LEU A C 1
ATOM 4640 O O . LEU A 1 575 ? -9.928 10.941 -4.390 1.00 92.12 575 LEU A O 1
ATOM 4644 N N . SER A 1 576 ? -11.707 11.821 -5.464 1.00 77.38 576 SER A N 1
ATOM 4645 C CA . SER A 1 576 ? -12.714 10.808 -5.123 1.00 77.38 576 SER A CA 1
ATOM 4646 C C . SER A 1 576 ? -13.836 10.763 -6.158 1.00 77.38 576 SER A C 1
ATOM 4648 O O . SER A 1 576 ? -13.903 11.701 -6.981 1.00 77.38 576 SER A O 1
#